Protein AF-0000000078337408 (afdb_homodimer)

Nearest PDB structures (foldseek):
  7tae-assembly1_A-2  TM=9.151E-01  e=2.107E-08  Arabidopsis thaliana
  7tad-assembly1_C  TM=9.056E-01  e=2.208E-08  Arabidopsis thaliana
  8gyz-assembly1_A  TM=8.883E-01  e=1.318E-08  Arabidopsis thaliana
  7tac-assembly1_D  TM=8.984E-01  e=6.191E-07  Arabidopsis thaliana
  8gyz-assembly1_A  TM=8.884E-01  e=6.475E-09  Arabidopsis thaliana

Radius of gyration: 25.81 Å; Cα contacts (8 Å, |Δi|>4): 494; chains: 2; bounding box: 46×83×64 Å

Secondary structure (DSSP, 8-state):
-------SSHHHHHHHHHHHHHHHHHHHHHHHHS-GGG--HHHHHHHHHHHHHHHHHHHHHHHHHHHH-HHHHHS-SSS-HHHHHT-BTTB--THHHHHHHHHHHHHHHHHTHHHHHTT---SSGGG--HHHHHHHHHHHHHHHHHHHHHHHHHHHHHHGGGSHHHHHHHH-SS--HHHHHHHHHHHHHHHHHHHHHHHHHHHHHHHHHHHHS-HHHHHHHHHHHHHHHHHHHHHHHHHHHHHHHHHH-/-------SSHHHHHHHHHHHHHHHHHHHHHHHHS-GGG--HHHHHHHHHHHHHHHHHHHHHHHHHHHH-HHHHHS-SSS-HHHHHT-BTTB--THHHHHHHHHHHHHHHHHTHHHHHTT---SSGGG--HHHHHHHHHHHHHHHHHHHHHHHHHHHHHHGGGSHHHHHHHH-SS--HHHHHHHHHHHHHHHHHHHHHHHHHHHHHHHHHHHHS-HHHHHHHHHHHHHHHHHHHHHHHHHHHHHHHHHH-

Structure (mmCIF, N/CA/C/O backbone):
data_AF-0000000078337408-model_v1
#
loop_
_entity.id
_entity.type
_entity.pdbx_description
1 polymer 'DOG1 domain-containing protein'
#
loop_
_atom_site.group_PDB
_atom_site.id
_atom_site.type_symbol
_atom_site.label_atom_id
_atom_site.label_alt_id
_atom_site.label_comp_id
_atom_site.label_asym_id
_atom_site.label_entity_id
_atom_site.label_seq_id
_atom_site.pdbx_PDB_ins_code
_atom_site.Cartn_x
_atom_site.Cartn_y
_atom_site.Cartn_z
_atom_site.occupancy
_atom_site.B_iso_or_equiv
_atom_site.auth_seq_id
_atom_site.auth_comp_id
_atom_site.auth_asym_id
_atom_site.auth_atom_id
_atom_site.pdbx_PDB_model_num
ATOM 1 N N . MET A 1 1 ? 27.906 -20.422 -19.781 1 24.78 1 MET A N 1
ATOM 2 C CA . MET A 1 1 ? 27.938 -19.672 -18.531 1 24.78 1 MET A CA 1
ATOM 3 C C . MET A 1 1 ? 27.078 -18.406 -18.641 1 24.78 1 MET A C 1
ATOM 5 O O . MET A 1 1 ? 27.328 -17.562 -19.5 1 24.78 1 MET A O 1
ATOM 9 N N . PRO A 1 2 ? 25.75 -18.359 -18.625 1 33.44 2 PRO A N 1
ATOM 10 C CA . PRO A 1 2 ? 24.969 -17.312 -19.281 1 33.44 2 PRO A CA 1
ATOM 11 C C . PRO A 1 2 ? 25.391 -15.906 -18.859 1 33.44 2 PRO A C 1
ATOM 13 O O . PRO A 1 2 ? 25.969 -15.727 -17.781 1 33.44 2 PRO A O 1
ATOM 16 N N . THR A 1 3 ? 25.828 -15.086 -19.75 1 35.03 3 THR A N 1
ATOM 17 C CA . THR A 1 3 ? 26.422 -13.758 -19.703 1 35.03 3 THR A CA 1
ATOM 18 C C . THR A 1 3 ? 25.734 -12.891 -18.656 1 35.03 3 THR A C 1
ATOM 20 O O . THR A 1 3 ? 24.516 -12.781 -18.625 1 35.03 3 THR A O 1
ATOM 23 N N . ASN A 1 4 ? 26.266 -12.789 -17.453 1 39.03 4 ASN A N 1
ATOM 24 C CA . ASN A 1 4 ? 26.062 -11.898 -16.312 1 39.03 4 ASN A CA 1
ATOM 25 C C . ASN A 1 4 ? 25.609 -10.508 -16.766 1 39.03 4 ASN A C 1
ATOM 27 O O . ASN A 1 4 ? 26.438 -9.641 -17.031 1 39.03 4 ASN A O 1
ATOM 31 N N . GLN A 1 5 ? 24.859 -10.336 -17.766 1 41.72 5 GLN A N 1
ATOM 32 C CA . GLN A 1 5 ? 24.516 -9.016 -18.281 1 41.72 5 GLN A CA 1
ATOM 33 C C . GLN A 1 5 ? 24.203 -8.055 -17.141 1 41.72 5 GLN A C 1
ATOM 35 O O . GLN A 1 5 ? 23.422 -8.375 -16.234 1 41.72 5 GLN A O 1
ATOM 40 N N . SER A 1 6 ? 25.109 -7.188 -16.703 1 51.41 6 SER A N 1
ATOM 41 C CA . SER A 1 6 ? 25.188 -6.098 -15.734 1 51.41 6 SER A CA 1
ATOM 42 C C . SER A 1 6 ? 23.859 -5.363 -15.617 1 51.41 6 SER A C 1
ATOM 44 O O . SER A 1 6 ? 23.406 -4.746 -16.578 1 51.41 6 SER A O 1
ATOM 46 N N . VAL A 1 7 ? 22.922 -5.973 -14.984 1 63.31 7 VAL A N 1
ATOM 47 C CA . VAL A 1 7 ? 21.672 -5.246 -14.781 1 63.31 7 VAL A CA 1
ATOM 48 C C . VAL A 1 7 ? 21.969 -3.883 -14.156 1 63.31 7 VAL A C 1
ATOM 50 O O . VAL A 1 7 ? 22.609 -3.797 -13.109 1 63.31 7 VAL A O 1
ATOM 53 N N . SER A 1 8 ? 21.859 -2.959 -14.984 1 70.06 8 SER A N 1
ATOM 54 C CA . SER A 1 8 ? 22.156 -1.575 -14.633 1 70.06 8 SER A CA 1
ATOM 55 C C . SER A 1 8 ? 21.219 -1.06 -13.555 1 70.06 8 SER A C 1
ATOM 57 O O . SER A 1 8 ? 21.594 -0.222 -12.734 1 70.06 8 SER A O 1
ATOM 59 N N . ASN A 1 9 ? 20.047 -1.648 -13.555 1 85.56 9 ASN A N 1
ATOM 60 C CA . ASN A 1 9 ? 19.062 -1.293 -12.539 1 85.56 9 ASN A CA 1
ATOM 61 C C . ASN A 1 9 ? 18.031 -2.395 -12.352 1 85.56 9 ASN A C 1
ATOM 63 O O . ASN A 1 9 ? 18.031 -3.385 -13.086 1 85.56 9 ASN A O 1
ATOM 67 N N . PHE A 1 10 ? 17.297 -2.416 -11.461 1 91.62 10 PHE A N 1
ATOM 68 C CA . PHE A 1 10 ? 16.359 -3.48 -11.102 1 91.62 10 PHE A CA 1
ATOM 69 C C . PHE A 1 10 ? 15.289 -3.641 -12.172 1 91.62 10 PHE A C 1
ATOM 71 O O . PHE A 1 10 ? 14.789 -4.746 -12.391 1 91.62 10 PHE A O 1
ATOM 78 N N . GLU A 1 11 ? 14.977 -2.574 -12.82 1 91.31 11 GLU A N 1
ATOM 79 C CA . GLU A 1 11 ? 13.984 -2.648 -13.883 1 91.31 11 GLU A CA 1
ATOM 80 C C . GLU A 1 11 ? 14.453 -3.566 -15.008 1 91.31 11 GLU A C 1
ATOM 82 O O . GLU A 1 11 ? 13.672 -4.367 -15.531 1 91.31 11 GLU A O 1
ATOM 87 N N . ASP A 1 12 ? 15.688 -3.479 -15.328 1 92.38 12 ASP A N 1
ATOM 88 C CA . ASP A 1 12 ? 16.266 -4.359 -16.344 1 92.38 12 ASP A CA 1
ATOM 89 C C . ASP A 1 12 ? 16.25 -5.812 -15.875 1 92.38 12 ASP A C 1
ATOM 91 O O . ASP A 1 12 ? 15.938 -6.715 -16.656 1 92.38 12 ASP A O 1
ATOM 95 N N . PHE A 1 13 ? 16.609 -5.945 -14.695 1 95.06 13 PHE A N 1
ATOM 96 C CA . PHE A 1 13 ? 16.562 -7.289 -14.133 1 95.06 13 PHE A CA 1
ATOM 97 C C . PHE A 1 13 ? 15.141 -7.852 -14.195 1 95.06 13 PHE A C 1
ATOM 99 O O . PHE A 1 13 ? 14.945 -9.008 -14.586 1 95.06 13 PHE A O 1
ATOM 106 N N . TYR A 1 14 ? 14.203 -7.047 -13.828 1 95.31 14 TYR A N 1
ATOM 107 C CA . TYR A 1 14 ? 12.812 -7.477 -13.789 1 95.31 14 TYR A CA 1
ATOM 108 C C . TYR A 1 14 ? 12.32 -7.891 -15.172 1 95.31 14 TYR A C 1
ATOM 110 O O . TYR A 1 14 ? 11.586 -8.875 -15.305 1 95.31 14 TYR A O 1
ATOM 118 N N . GLU A 1 15 ? 12.688 -7.195 -16.109 1 94.06 15 GLU A N 1
ATOM 119 C CA . GLU A 1 15 ? 12.297 -7.523 -17.484 1 94.06 15 GLU A CA 1
ATOM 120 C C . GLU A 1 15 ? 12.859 -8.875 -17.906 1 94.06 15 GLU A C 1
ATOM 122 O O . GLU A 1 15 ? 12.141 -9.688 -18.5 1 94.06 15 GLU A O 1
ATOM 127 N N . LYS A 1 16 ? 14.055 -9.062 -17.594 1 95.94 16 LYS A N 1
ATOM 128 C CA . LYS A 1 16 ? 14.68 -10.352 -17.906 1 95.94 16 LYS A CA 1
ATOM 129 C C . LYS A 1 16 ? 14.047 -11.477 -17.094 1 95.94 16 LYS A C 1
ATOM 131 O O . LYS A 1 16 ? 13.836 -12.578 -17.609 1 95.94 16 LYS A O 1
ATOM 136 N N . TRP A 1 17 ? 13.828 -11.156 -15.883 1 96.75 17 TRP A N 1
ATOM 137 C CA . TRP A 1 17 ? 13.203 -12.125 -14.984 1 96.75 17 TRP A CA 1
ATOM 138 C C . TRP A 1 17 ? 11.828 -12.531 -15.492 1 96.75 17 TRP A C 1
ATOM 140 O O . TRP A 1 17 ? 11.477 -13.711 -15.484 1 96.75 17 TRP A O 1
ATOM 150 N N . THR A 1 18 ? 11.078 -11.586 -15.961 1 96.5 18 THR A N 1
ATOM 151 C CA . THR A 1 18 ? 9.734 -11.844 -16.469 1 96.5 18 THR A CA 1
ATOM 152 C C . THR A 1 18 ? 9.789 -12.648 -17.766 1 96.5 18 THR A C 1
ATOM 154 O O . THR A 1 18 ? 8.938 -13.5 -18.016 1 96.5 18 THR A O 1
ATOM 157 N N . ALA A 1 19 ? 10.742 -12.352 -18.578 1 96.5 19 ALA A N 1
ATOM 158 C CA . ALA A 1 19 ? 10.922 -13.117 -19.797 1 96.5 19 ALA A CA 1
ATOM 159 C C . ALA A 1 19 ? 11.219 -14.578 -19.5 1 96.5 19 ALA A C 1
ATOM 161 O O . ALA A 1 19 ? 10.68 -15.477 -20.156 1 96.5 19 ALA A O 1
ATOM 162 N N . GLN A 1 20 ? 12.094 -14.766 -18.562 1 97.38 20 GLN A N 1
ATOM 163 C CA . GLN A 1 20 ? 12.406 -16.125 -18.156 1 97.38 20 GLN A CA 1
ATOM 164 C C . GLN A 1 20 ? 11.188 -16.812 -17.531 1 97.38 20 GLN A C 1
ATOM 166 O O . GLN A 1 20 ? 11 -18.016 -17.688 1 97.38 20 GLN A O 1
ATOM 171 N N . GLN A 1 21 ? 10.398 -16.094 -16.828 1 97.44 21 GLN A N 1
ATOM 172 C CA . GLN A 1 21 ? 9.172 -16.641 -16.25 1 97.44 21 GLN A CA 1
ATOM 173 C C . GLN A 1 21 ? 8.242 -17.156 -17.359 1 97.44 21 GLN A C 1
ATOM 175 O O . GLN A 1 21 ? 7.57 -18.172 -17.188 1 97.44 21 GLN A O 1
ATOM 180 N N . LYS A 1 22 ? 8.188 -16.438 -18.422 1 97.25 22 LYS A N 1
ATOM 181 C CA . LYS A 1 22 ? 7.355 -16.844 -19.547 1 97.25 22 LYS A CA 1
ATOM 182 C C . LYS A 1 22 ? 7.844 -18.172 -20.125 1 97.25 22 LYS A C 1
ATOM 184 O O . LYS A 1 22 ? 7.039 -19.047 -20.484 1 97.25 22 LYS A O 1
ATOM 189 N N . LEU A 1 23 ? 9.133 -18.312 -20.219 1 97.81 23 LEU A N 1
ATOM 190 C CA . LEU A 1 23 ? 9.703 -19.562 -20.703 1 97.81 23 LEU A CA 1
ATOM 191 C C . LEU A 1 23 ? 9.391 -20.703 -19.734 1 97.81 23 LEU A C 1
ATOM 193 O O . LEU A 1 23 ? 9.055 -21.812 -20.172 1 97.81 23 LEU A O 1
ATOM 197 N N . HIS A 1 24 ? 9.523 -20.453 -18.453 1 97.56 24 HIS A N 1
ATOM 198 C CA . HIS A 1 24 ? 9.164 -21.453 -17.453 1 97.56 24 HIS A CA 1
ATOM 199 C C . HIS A 1 24 ? 7.695 -21.844 -17.562 1 97.56 24 HIS A C 1
ATOM 201 O O . HIS A 1 24 ? 7.352 -23.016 -17.438 1 97.56 24 HIS A O 1
ATOM 207 N N . LEU A 1 25 ? 6.887 -20.844 -17.781 1 97.5 25 LEU A N 1
ATOM 208 C CA . LEU A 1 25 ? 5.461 -21.109 -17.906 1 97.5 25 LEU A CA 1
ATOM 209 C C . LEU A 1 25 ? 5.18 -22.047 -19.078 1 97.5 25 LEU A C 1
ATOM 211 O O . LEU A 1 25 ? 4.398 -22.984 -18.953 1 97.5 25 LEU A O 1
ATOM 215 N N . ASP A 1 26 ? 5.812 -21.781 -20.203 1 97 26 ASP A N 1
ATOM 216 C CA . ASP A 1 26 ? 5.637 -22.641 -21.375 1 97 26 ASP A CA 1
ATOM 217 C C . ASP A 1 26 ? 6.039 -24.078 -21.062 1 97 26 ASP A C 1
ATOM 219 O O . ASP A 1 26 ? 5.336 -25.016 -21.453 1 97 26 ASP A O 1
ATOM 223 N N . ALA A 1 27 ? 7.156 -24.219 -20.391 1 96.88 27 ALA A N 1
ATOM 224 C CA . ALA A 1 27 ? 7.633 -25.547 -20.016 1 96.88 27 ALA A CA 1
ATOM 225 C C . ALA A 1 27 ? 6.676 -26.219 -19.031 1 96.88 27 ALA A C 1
ATOM 227 O O . ALA A 1 27 ? 6.414 -27.422 -19.141 1 96.88 27 ALA A O 1
ATOM 228 N N . LEU A 1 28 ? 6.172 -25.453 -18.094 1 96.69 28 LEU A N 1
ATOM 229 C CA . LEU A 1 28 ? 5.227 -25.969 -17.109 1 96.69 28 LEU A CA 1
ATOM 230 C C . LEU A 1 28 ? 3.941 -26.438 -17.781 1 96.69 28 LEU A C 1
ATOM 232 O O . LEU A 1 28 ? 3.43 -27.516 -17.469 1 96.69 28 LEU A O 1
ATOM 236 N N . VAL A 1 29 ? 3.461 -25.641 -18.672 1 95.38 29 VAL A N 1
ATOM 237 C CA . VAL A 1 29 ? 2.225 -25.969 -19.375 1 95.38 29 VAL A CA 1
ATOM 238 C C . VAL A 1 29 ? 2.418 -27.234 -20.203 1 95.38 29 VAL A C 1
ATOM 240 O O . VAL A 1 29 ? 1.576 -28.125 -20.172 1 95.38 29 VAL A O 1
ATOM 243 N N . ALA A 1 30 ? 3.492 -27.312 -20.922 1 94.94 30 ALA A N 1
ATOM 244 C CA . ALA A 1 30 ? 3.787 -28.5 -21.719 1 94.94 30 ALA A CA 1
ATOM 245 C C . ALA A 1 30 ? 3.844 -29.75 -20.844 1 94.94 30 ALA A C 1
ATOM 247 O O . ALA A 1 30 ? 3.311 -30.797 -21.203 1 94.94 30 ALA A O 1
ATOM 248 N N . ALA A 1 31 ? 4.488 -29.625 -19.703 1 94.44 31 ALA A N 1
ATOM 249 C CA . ALA A 1 31 ? 4.602 -30.75 -18.781 1 94.44 31 ALA A CA 1
ATOM 250 C C . ALA A 1 31 ? 3.24 -31.125 -18.203 1 94.44 31 ALA A C 1
ATOM 252 O O . ALA A 1 31 ? 2.953 -32.312 -18 1 94.44 31 ALA A O 1
ATOM 253 N N . SER A 1 32 ? 2.416 -30.172 -17.891 1 91.19 32 SER A N 1
ATOM 254 C CA . SER A 1 32 ? 1.114 -30.406 -17.266 1 91.19 32 SER A CA 1
ATOM 255 C C . SER A 1 32 ? 0.157 -31.094 -18.25 1 91.19 32 SER A C 1
ATOM 257 O O . SER A 1 32 ? -0.788 -31.766 -17.828 1 91.19 32 SER A O 1
ATOM 259 N N . GLU A 1 33 ? 0.376 -30.875 -19.516 1 88.62 33 GLU A N 1
ATOM 260 C CA . GLU A 1 33 ? -0.486 -31.453 -20.547 1 88.62 33 GLU A CA 1
ATOM 261 C C . GLU A 1 33 ? -0.039 -32.844 -20.906 1 88.62 33 GLU A C 1
ATOM 263 O O . GLU A 1 33 ? -0.771 -33.594 -21.578 1 88.62 33 GLU A O 1
ATOM 268 N N . THR A 1 34 ? 1.105 -33.188 -20.453 1 87.56 34 THR A N 1
ATOM 269 C CA . THR A 1 34 ? 1.595 -34.562 -20.688 1 87.56 34 THR A CA 1
ATOM 270 C C . THR A 1 34 ? 0.893 -35.531 -19.766 1 87.56 34 THR A C 1
ATOM 272 O O . THR A 1 34 ? 0.818 -35.344 -18.562 1 87.56 34 THR A O 1
ATOM 275 N N . PRO A 1 35 ? 0.325 -36.594 -20.375 1 82.19 35 PRO A N 1
ATOM 276 C CA . PRO A 1 35 ? -0.331 -37.594 -19.531 1 82.19 35 PRO A CA 1
ATOM 277 C C . PRO A 1 35 ? 0.578 -38.125 -18.422 1 82.19 35 PRO A C 1
ATOM 279 O O . PRO A 1 35 ? 1.776 -38.312 -18.656 1 82.19 35 PRO A O 1
ATOM 282 N N . GLN A 1 36 ? 0.01 -38.25 -17.297 1 77.31 36 GLN A N 1
ATOM 283 C CA . GLN A 1 36 ? 0.749 -38.625 -16.094 1 77.31 36 GLN A CA 1
ATOM 284 C C . GLN A 1 36 ? 1.587 -39.875 -16.344 1 77.31 36 GLN A C 1
ATOM 286 O O . GLN A 1 36 ? 2.699 -40 -15.828 1 77.31 36 GLN A O 1
ATOM 291 N N . SER A 1 37 ? 1.014 -40.75 -17.031 1 78.19 37 SER A N 1
ATOM 292 C CA . SER A 1 37 ? 1.681 -42.031 -17.328 1 78.19 37 SER A CA 1
ATOM 293 C C . SER A 1 37 ? 2.949 -41.812 -18.141 1 78.19 37 SER A C 1
ATOM 295 O O . SER A 1 37 ? 3.869 -42.625 -18.094 1 78.19 37 SER A O 1
ATOM 297 N N . SER A 1 38 ? 2.98 -40.719 -18.781 1 82.19 38 SER A N 1
ATOM 298 C CA . SER A 1 38 ? 4.105 -40.438 -19.672 1 82.19 38 SER A CA 1
ATOM 299 C C . SER A 1 38 ? 5.039 -39.406 -19.062 1 82.19 38 SER A C 1
ATOM 301 O O . SER A 1 38 ? 6.082 -39.094 -19.625 1 82.19 38 SER A O 1
ATOM 303 N N . GLN A 1 39 ? 4.66 -39 -17.922 1 81.44 39 GLN A N 1
ATOM 304 C CA . GLN A 1 39 ? 5.457 -37.969 -17.297 1 81.44 39 GLN A CA 1
ATOM 305 C C . GLN A 1 39 ? 6.695 -38.531 -16.625 1 81.44 39 GLN A C 1
ATOM 307 O O . GLN A 1 39 ? 6.629 -39.594 -15.992 1 81.44 39 GLN A O 1
ATOM 312 N N . ASN A 1 40 ? 7.773 -37.969 -16.906 1 87.94 40 ASN A N 1
ATOM 313 C CA . ASN A 1 40 ? 9 -38.25 -16.172 1 87.94 40 ASN A CA 1
ATOM 314 C C . ASN A 1 40 ? 9.062 -37.5 -14.844 1 87.94 40 ASN A C 1
ATOM 316 O O . ASN A 1 40 ? 9.266 -36.312 -14.812 1 87.94 40 ASN A O 1
ATOM 320 N N . PRO A 1 41 ? 8.914 -38.219 -13.766 1 88.38 41 PRO A N 1
ATOM 321 C CA . PRO A 1 41 ? 8.875 -37.562 -12.453 1 88.38 41 PRO A CA 1
ATOM 322 C C . PRO A 1 41 ? 10.125 -36.719 -12.172 1 88.38 41 PRO A C 1
ATOM 324 O O . PRO A 1 41 ? 10.031 -35.688 -11.547 1 88.38 41 PRO A O 1
ATOM 327 N N . SER A 1 42 ? 11.211 -37.219 -12.633 1 93.06 42 SER A N 1
ATOM 328 C CA . SER A 1 42 ? 12.453 -36.5 -12.406 1 93.06 42 SER A CA 1
ATOM 329 C C . SER A 1 42 ? 12.469 -35.156 -13.148 1 93.06 42 SER A C 1
ATOM 331 O O . SER A 1 42 ? 12.992 -34.156 -12.641 1 93.06 42 SER A O 1
ATOM 333 N N . TYR A 1 43 ? 11.891 -35.219 -14.281 1 94.06 43 TYR A N 1
ATOM 334 C CA . TYR A 1 43 ? 11.82 -34 -15.07 1 94.06 43 TYR A CA 1
ATOM 335 C C . TYR A 1 43 ? 10.906 -32.969 -14.406 1 94.06 43 TYR A C 1
ATOM 337 O O . TYR A 1 43 ? 11.242 -31.781 -14.328 1 94.06 43 TYR A O 1
ATOM 345 N N . VAL A 1 44 ? 9.797 -33.438 -13.961 1 94.69 44 VAL A N 1
ATOM 346 C CA . VAL A 1 44 ? 8.828 -32.562 -13.32 1 94.69 44 VAL A CA 1
ATOM 347 C C . VAL A 1 44 ? 9.43 -31.953 -12.062 1 94.69 44 VAL A C 1
ATOM 349 O O . VAL A 1 44 ? 9.297 -30.75 -11.82 1 94.69 44 VAL A O 1
ATOM 352 N N . CYS A 1 45 ? 10.125 -32.75 -11.312 1 96.25 45 CYS A N 1
ATOM 353 C CA . CYS A 1 45 ? 10.773 -32.25 -10.102 1 96.25 45 CYS A CA 1
ATOM 354 C C . CYS A 1 45 ? 11.82 -31.203 -10.422 1 96.25 45 CYS A C 1
ATOM 356 O O . CYS A 1 45 ? 11.914 -30.188 -9.727 1 96.25 45 CYS A O 1
ATOM 358 N N . ALA A 1 46 ? 12.508 -31.422 -11.422 1 96.94 46 ALA A N 1
ATOM 359 C CA . ALA A 1 46 ? 13.555 -30.484 -11.828 1 96.94 46 ALA A CA 1
ATOM 360 C C . ALA A 1 46 ? 12.953 -29.172 -12.305 1 96.94 46 ALA A C 1
ATOM 362 O O . ALA A 1 46 ? 13.492 -28.094 -12.031 1 96.94 46 ALA A O 1
ATOM 363 N N . LEU A 1 47 ? 11.914 -29.297 -13.047 1 97.31 47 LEU A N 1
ATOM 364 C CA . LEU A 1 47 ? 11.234 -28.109 -13.555 1 97.31 47 LEU A CA 1
ATOM 365 C C . LEU A 1 47 ? 10.672 -27.266 -12.414 1 97.31 47 LEU A C 1
ATOM 367 O O . LEU A 1 47 ? 10.859 -26.047 -12.391 1 97.31 47 LEU A O 1
ATOM 371 N N . VAL A 1 48 ? 10.039 -27.922 -11.461 1 97.81 48 VAL A N 1
ATOM 372 C CA . VAL A 1 48 ? 9.484 -27.25 -10.297 1 97.81 48 VAL A CA 1
ATOM 373 C C . VAL A 1 48 ? 10.609 -26.562 -9.516 1 97.81 48 VAL A C 1
ATOM 375 O O . VAL A 1 48 ? 10.484 -25.391 -9.133 1 97.81 48 VAL A O 1
ATOM 378 N N . LYS A 1 49 ? 11.656 -27.281 -9.336 1 97.94 49 LYS A N 1
ATOM 379 C CA . LYS A 1 49 ? 12.805 -26.719 -8.617 1 97.94 49 LYS A CA 1
ATOM 380 C C . LYS A 1 49 ? 13.359 -25.5 -9.336 1 97.94 49 LYS A C 1
ATOM 382 O O . LYS A 1 49 ? 13.719 -24.5 -8.695 1 97.94 49 LYS A O 1
ATOM 387 N N . SER A 1 50 ? 13.438 -25.578 -10.602 1 98.19 50 SER A N 1
ATOM 388 C CA . SER A 1 50 ? 13.961 -24.453 -11.383 1 98.19 50 SER A CA 1
ATOM 389 C C . SER A 1 50 ? 13.102 -23.219 -11.219 1 98.19 50 SER A C 1
ATOM 391 O O . SER A 1 50 ? 13.625 -22.094 -11.117 1 98.19 50 SER A O 1
ATOM 393 N N . VAL A 1 51 ? 11.844 -23.391 -11.219 1 98.31 51 VAL A N 1
ATOM 394 C CA . VAL A 1 51 ? 10.922 -22.266 -11.078 1 98.31 51 VAL A CA 1
ATOM 395 C C . VAL A 1 51 ? 11.031 -21.672 -9.672 1 98.31 51 VAL A C 1
ATOM 397 O O . VAL A 1 51 ? 11.055 -20.453 -9.508 1 98.31 51 VAL A O 1
ATOM 400 N N . VAL A 1 52 ? 11.125 -22.531 -8.672 1 98.38 52 VAL A N 1
ATOM 401 C CA . VAL A 1 52 ? 11.258 -22.062 -7.297 1 98.38 52 VAL A CA 1
ATOM 402 C C . VAL A 1 52 ? 12.578 -21.312 -7.133 1 98.38 52 VAL A C 1
ATOM 404 O O . VAL A 1 52 ? 12.625 -20.25 -6.496 1 98.38 52 VAL A O 1
ATOM 407 N N . ASP A 1 53 ? 13.617 -21.828 -7.738 1 98.44 53 ASP A N 1
ATOM 408 C CA . ASP A 1 53 ? 14.914 -21.156 -7.719 1 98.44 53 ASP A CA 1
ATOM 409 C C . ASP A 1 53 ? 14.828 -19.781 -8.391 1 98.44 53 ASP A C 1
ATOM 411 O O . ASP A 1 53 ? 15.508 -18.844 -7.98 1 98.44 53 ASP A O 1
ATOM 415 N N . HIS A 1 54 ? 14.07 -19.719 -9.414 1 98.31 54 HIS A N 1
ATOM 416 C CA . HIS A 1 54 ? 13.875 -18.453 -10.125 1 98.31 54 HIS A CA 1
ATOM 417 C C . HIS A 1 54 ? 13.211 -17.406 -9.234 1 98.31 54 HIS A C 1
ATOM 419 O O . HIS A 1 54 ? 13.586 -16.234 -9.258 1 98.31 54 HIS A O 1
ATOM 425 N N . TYR A 1 55 ? 12.242 -17.828 -8.414 1 98.12 55 TYR A N 1
ATOM 426 C CA . TYR A 1 55 ? 11.625 -16.938 -7.449 1 98.12 55 TYR A CA 1
ATOM 427 C C . TYR A 1 55 ? 12.617 -16.531 -6.367 1 98.12 55 TYR A C 1
ATOM 429 O O . TYR A 1 55 ? 12.625 -15.375 -5.93 1 98.12 55 TYR A O 1
ATOM 437 N N . GLU A 1 56 ? 13.422 -17.469 -5.949 1 98.19 56 GLU A N 1
ATOM 438 C CA . GLU A 1 56 ? 14.445 -17.156 -4.957 1 98.19 56 GLU A CA 1
ATOM 439 C C . GLU A 1 56 ? 15.406 -16.078 -5.469 1 98.19 56 GLU A C 1
ATOM 441 O O . GLU A 1 56 ? 15.805 -15.188 -4.723 1 98.19 56 GLU A O 1
ATOM 446 N N . GLU A 1 57 ? 15.719 -16.25 -6.699 1 97.88 57 GLU A N 1
ATOM 447 C CA . GLU A 1 57 ? 16.609 -15.266 -7.309 1 97.88 57 GLU A CA 1
ATOM 448 C C . GLU A 1 57 ? 15.969 -13.883 -7.328 1 97.88 57 GLU A C 1
ATOM 450 O O . GLU A 1 57 ? 16.641 -12.875 -7.113 1 97.88 57 GLU A O 1
ATOM 455 N N . TYR A 1 58 ? 14.727 -13.797 -7.648 1 97.62 58 TYR A N 1
ATOM 456 C CA . TYR A 1 58 ? 14 -12.531 -7.672 1 97.62 58 TYR A CA 1
ATOM 457 C C . TYR A 1 58 ? 14.094 -11.828 -6.324 1 97.62 58 TYR A C 1
ATOM 459 O O . TYR A 1 58 ? 14.43 -10.641 -6.262 1 97.62 58 TYR A O 1
ATOM 467 N N . TYR A 1 59 ? 13.805 -12.562 -5.23 1 97.75 59 TYR A N 1
ATOM 468 C CA . TYR A 1 59 ? 13.758 -11.938 -3.914 1 97.75 59 TYR A CA 1
ATOM 469 C C . TYR A 1 59 ? 15.156 -11.617 -3.408 1 97.75 59 TYR A C 1
ATOM 471 O O . TYR A 1 59 ? 15.352 -10.641 -2.68 1 97.75 59 TYR A O 1
ATOM 479 N N . ARG A 1 60 ? 16.109 -12.422 -3.857 1 97.19 60 ARG A N 1
ATOM 480 C CA . ARG A 1 60 ? 17.5 -12.094 -3.541 1 97.19 60 ARG A CA 1
ATOM 481 C C . ARG A 1 60 ? 17.906 -10.781 -4.184 1 97.19 60 ARG A C 1
ATOM 483 O O . ARG A 1 60 ? 18.469 -9.906 -3.518 1 97.19 60 ARG A O 1
ATOM 490 N N . MET A 1 61 ? 17.594 -10.648 -5.434 1 96.44 61 MET A N 1
ATOM 491 C CA . MET A 1 61 ? 17.938 -9.43 -6.168 1 96.44 61 MET A CA 1
ATOM 492 C C . MET A 1 61 ? 17.156 -8.234 -5.641 1 96.44 61 MET A C 1
ATOM 494 O O . MET A 1 61 ? 17.703 -7.137 -5.516 1 96.44 61 MET A O 1
ATOM 498 N N . LYS A 1 62 ? 15.883 -8.445 -5.355 1 96.38 62 LYS A N 1
ATOM 499 C CA . LYS A 1 62 ? 15.055 -7.379 -4.797 1 96.38 62 LYS A CA 1
ATOM 500 C C . LYS A 1 62 ? 15.625 -6.879 -3.473 1 96.38 62 LYS A C 1
ATOM 502 O O . LYS A 1 62 ? 15.648 -5.672 -3.219 1 96.38 62 LYS A O 1
ATOM 507 N N . SER A 1 63 ? 16.062 -7.832 -2.627 1 96.38 63 SER A N 1
ATOM 508 C CA . SER A 1 63 ? 16.656 -7.477 -1.345 1 96.38 63 SER A CA 1
ATOM 509 C C . SER A 1 63 ? 17.922 -6.652 -1.539 1 96.38 63 SER A C 1
ATOM 511 O O . SER A 1 63 ? 18.141 -5.668 -0.831 1 96.38 63 SER A O 1
ATOM 513 N N . HIS A 1 64 ? 18.688 -7.062 -2.494 1 95.31 64 HIS A N 1
ATOM 514 C CA . HIS A 1 64 ? 19.922 -6.34 -2.807 1 95.31 64 HIS A CA 1
ATOM 515 C C . HIS A 1 64 ? 19.625 -4.91 -3.24 1 95.31 64 HIS A C 1
ATOM 517 O O . HIS A 1 64 ? 20.234 -3.965 -2.732 1 95.31 64 HIS A O 1
ATOM 523 N N . TRP A 1 65 ? 18.734 -4.727 -4.055 1 93.88 65 TRP A N 1
ATOM 524 C CA . TRP A 1 65 ? 18.422 -3.408 -4.602 1 93.88 65 TRP A CA 1
ATOM 525 C C . TRP A 1 65 ? 17.656 -2.568 -3.594 1 93.88 65 TRP A C 1
ATOM 527 O O . TRP A 1 65 ? 17.703 -1.336 -3.635 1 93.88 65 TRP A O 1
ATOM 537 N N . ALA A 1 66 ? 16.875 -3.227 -2.717 1 95 66 ALA A N 1
ATOM 538 C CA . ALA A 1 66 ? 16.125 -2.518 -1.681 1 95 66 ALA A CA 1
ATOM 539 C C . ALA A 1 66 ? 17.062 -1.757 -0.75 1 95 66 ALA A C 1
ATOM 541 O O . ALA A 1 66 ? 16.703 -0.706 -0.215 1 95 66 ALA A O 1
ATOM 542 N N . LYS A 1 67 ? 18.281 -2.246 -0.591 1 93.19 67 LYS A N 1
ATOM 543 C CA . LYS A 1 67 ? 19.266 -1.575 0.245 1 93.19 67 LYS A CA 1
ATOM 544 C C . LYS A 1 67 ? 19.719 -0.259 -0.383 1 93.19 67 LYS A C 1
ATOM 546 O O . LYS A 1 67 ? 20.094 0.674 0.325 1 93.19 67 LYS A O 1
ATOM 551 N N . GLN A 1 68 ? 19.594 -0.229 -1.693 1 90.12 68 GLN A N 1
ATOM 552 C CA . GLN A 1 68 ? 20 0.971 -2.416 1 90.12 68 GLN A CA 1
ATOM 553 C C . GLN A 1 68 ? 18.844 1.945 -2.568 1 90.12 68 GLN A C 1
ATOM 555 O O . GLN A 1 68 ? 19.016 3.158 -2.447 1 90.12 68 GLN A O 1
ATOM 560 N N . ASP A 1 69 ? 17.703 1.406 -2.797 1 91.75 69 ASP A N 1
ATOM 561 C CA . ASP A 1 69 ? 16.516 2.225 -3.037 1 91.75 69 ASP A CA 1
ATOM 562 C C . ASP A 1 69 ? 15.25 1.471 -2.656 1 91.75 69 ASP A C 1
ATOM 564 O O . ASP A 1 69 ? 14.586 0.888 -3.516 1 91.75 69 ASP A O 1
ATOM 568 N N . VAL A 1 70 ? 14.875 1.607 -1.456 1 95.44 70 VAL A N 1
ATOM 569 C CA . VAL A 1 70 ? 13.727 0.87 -0.952 1 95.44 70 VAL A CA 1
ATOM 570 C C . VAL A 1 70 ? 12.438 1.483 -1.501 1 95.44 70 VAL A C 1
ATOM 572 O O . VAL A 1 70 ? 11.445 0.78 -1.704 1 95.44 70 VAL A O 1
ATOM 575 N N . ILE A 1 71 ? 12.477 2.807 -1.801 1 93.69 71 ILE A N 1
ATOM 576 C CA . ILE A 1 71 ? 11.297 3.518 -2.287 1 93.69 71 ILE A CA 1
ATOM 577 C C . ILE A 1 71 ? 10.859 2.932 -3.627 1 93.69 71 ILE A C 1
ATOM 579 O O . ILE A 1 71 ? 9.68 2.668 -3.838 1 93.69 71 ILE A O 1
ATOM 583 N N . LEU A 1 72 ? 11.805 2.627 -4.426 1 90 72 LEU A N 1
ATOM 584 C CA . LEU A 1 72 ? 11.5 2.09 -5.75 1 90 72 LEU A CA 1
ATOM 585 C C . LEU A 1 72 ? 10.984 0.658 -5.652 1 90 72 LEU A C 1
ATOM 587 O O . LEU A 1 72 ? 10.195 0.219 -6.492 1 90 72 LEU A O 1
ATOM 591 N N . MET A 1 73 ? 11.406 -0.046 -4.621 1 94.25 73 MET A N 1
ATOM 592 C CA . MET A 1 73 ? 10.945 -1.421 -4.449 1 94.25 73 MET A CA 1
ATOM 593 C C . MET A 1 73 ? 9.516 -1.452 -3.914 1 94.25 73 MET A C 1
ATOM 595 O O . MET A 1 73 ? 8.766 -2.391 -4.188 1 94.25 73 MET A O 1
ATOM 599 N N . LEU A 1 74 ? 9.156 -0.394 -3.189 1 94.56 74 LEU A N 1
ATOM 600 C CA . LEU A 1 74 ? 7.82 -0.308 -2.609 1 94.56 74 LEU A CA 1
ATOM 601 C C . LEU A 1 74 ? 6.828 0.269 -3.613 1 94.56 74 LEU A C 1
ATOM 603 O O . LEU A 1 74 ? 5.645 -0.065 -3.582 1 94.56 74 LEU A O 1
ATOM 607 N N . SER A 1 75 ? 7.359 1.088 -4.418 1 88.88 75 SER A N 1
ATOM 608 C CA . SER A 1 75 ? 6.566 1.738 -5.457 1 88.88 75 SER A CA 1
ATOM 609 C C . SER A 1 75 ? 7.277 1.7 -6.805 1 88.88 75 SER A C 1
ATOM 611 O O . SER A 1 75 ? 7.691 2.738 -7.324 1 88.88 75 SER A O 1
ATOM 613 N N . PRO A 1 76 ? 7.238 0.531 -7.406 1 88.56 76 PRO A N 1
ATOM 614 C CA . PRO A 1 76 ? 8.031 0.342 -8.617 1 88.56 76 PRO A CA 1
ATOM 615 C C . PRO A 1 76 ? 7.43 1.047 -9.836 1 88.56 76 PRO A C 1
ATOM 617 O O . PRO A 1 76 ? 6.203 1.103 -9.977 1 88.56 76 PRO A O 1
ATOM 620 N N . THR A 1 77 ? 8.273 1.426 -10.727 1 83.62 77 THR A N 1
ATOM 621 C CA . THR A 1 77 ? 7.844 2.092 -11.945 1 83.62 77 THR A CA 1
ATOM 622 C C . THR A 1 77 ? 7.664 1.083 -13.078 1 83.62 77 THR A C 1
ATOM 624 O O . THR A 1 77 ? 7.098 1.408 -14.125 1 83.62 77 THR A O 1
ATOM 627 N N . TRP A 1 78 ? 8.117 -0.144 -12.906 1 88.5 78 TRP A N 1
ATOM 628 C CA . TRP A 1 78 ? 8.078 -1.146 -13.969 1 88.5 78 TRP A CA 1
ATOM 629 C C . TRP A 1 78 ? 6.82 -1.997 -13.867 1 88.5 78 TRP A C 1
ATOM 631 O O . TRP A 1 78 ? 6.602 -2.895 -14.688 1 88.5 78 TRP A O 1
ATOM 641 N N . THR A 1 79 ? 6.031 -1.814 -12.867 1 91.88 79 THR A N 1
ATOM 642 C CA . THR A 1 79 ? 4.719 -2.443 -12.766 1 91.88 79 THR A CA 1
ATOM 643 C C . THR A 1 79 ? 3.613 -1.437 -13.07 1 91.88 79 THR A C 1
ATOM 645 O O . THR A 1 79 ? 3.852 -0.227 -13.078 1 91.88 79 THR A O 1
ATOM 648 N N . THR A 1 80 ? 2.447 -1.903 -13.344 1 92.31 80 THR A N 1
ATOM 649 C CA . THR A 1 80 ? 1.338 -1.045 -13.742 1 92.31 80 THR A CA 1
ATOM 650 C C . THR A 1 80 ? 0.485 -0.667 -12.539 1 92.31 80 THR A C 1
ATOM 652 O O . THR A 1 80 ? 0.498 -1.362 -11.516 1 92.31 80 THR A O 1
ATOM 655 N N . PRO A 1 81 ? -0.243 0.422 -12.688 1 92.06 81 PRO A N 1
ATOM 656 C CA . PRO A 1 81 ? -1.159 0.782 -11.602 1 92.06 81 PRO A CA 1
ATOM 657 C C . PRO A 1 81 ? -2.137 -0.339 -11.258 1 92.06 81 PRO A C 1
ATOM 659 O O . PRO A 1 81 ? -2.477 -0.531 -10.086 1 92.06 81 PRO A O 1
ATOM 662 N N . LEU A 1 82 ? -2.535 -1.084 -12.258 1 93.31 82 LEU A N 1
ATOM 663 C CA . LEU A 1 82 ? -3.434 -2.209 -12.023 1 93.31 82 LEU A CA 1
ATOM 664 C C . LEU A 1 82 ? -2.785 -3.238 -11.102 1 93.31 82 LEU A C 1
ATOM 666 O O . LEU A 1 82 ? -3.408 -3.701 -10.148 1 93.31 82 LEU A O 1
ATOM 670 N N . GLU A 1 83 ? -1.585 -3.559 -11.352 1 94 83 GLU A N 1
ATOM 671 C CA . GLU A 1 83 ? -0.86 -4.508 -10.508 1 94 83 GLU A CA 1
ATOM 672 C C . GLU A 1 83 ? -0.68 -3.961 -9.094 1 94 83 GLU A C 1
ATOM 674 O O . GLU A 1 83 ? -0.881 -4.684 -8.117 1 94 83 GLU A O 1
ATOM 679 N N . GLN A 1 84 ? -0.347 -2.717 -9.031 1 93.44 84 GLN A N 1
ATOM 680 C CA . GLN A 1 84 ? -0.024 -2.08 -7.762 1 93.44 84 GLN A CA 1
ATOM 681 C C . GLN A 1 84 ? -1.253 -1.998 -6.859 1 93.44 84 GLN A C 1
ATOM 683 O O . GLN A 1 84 ? -1.135 -2.066 -5.637 1 93.44 84 GLN A O 1
ATOM 688 N N . ALA A 1 85 ? -2.371 -1.899 -7.465 1 92.62 85 ALA A N 1
ATOM 689 C CA . ALA A 1 85 ? -3.605 -1.763 -6.699 1 92.62 85 ALA A CA 1
ATOM 690 C C . ALA A 1 85 ? -3.867 -3.006 -5.852 1 92.62 85 ALA A C 1
ATOM 692 O O . ALA A 1 85 ? -4.547 -2.936 -4.828 1 92.62 85 ALA A O 1
ATOM 693 N N . PHE A 1 86 ? -3.254 -4.117 -6.223 1 94 86 PHE A N 1
ATOM 694 C CA . PHE A 1 86 ? -3.492 -5.363 -5.504 1 94 86 PHE A CA 1
ATOM 695 C C . PHE A 1 86 ? -2.277 -5.742 -4.664 1 94 86 PHE A C 1
ATOM 697 O O . PHE A 1 86 ? -2.24 -6.824 -4.074 1 94 86 PHE A O 1
ATOM 704 N N . CYS A 1 87 ? -1.326 -4.863 -4.629 1 94.5 87 CYS A N 1
ATOM 705 C CA . CYS A 1 87 ? -0.086 -5.176 -3.93 1 94.5 87 CYS A CA 1
ATOM 706 C C . CYS A 1 87 ? -0.213 -4.879 -2.439 1 94.5 87 CYS A C 1
ATOM 708 O O . CYS A 1 87 ? -1.046 -4.07 -2.031 1 94.5 87 CYS A O 1
ATOM 710 N N . TRP A 1 88 ? 0.455 -5.578 -1.683 1 96.56 88 TRP A N 1
ATOM 711 C CA . TRP A 1 88 ? 0.706 -5.43 -0.253 1 96.56 88 TRP A CA 1
ATOM 712 C C . TRP A 1 88 ? 2.201 -5.312 0.029 1 96.56 88 TRP A C 1
ATOM 714 O O . TRP A 1 88 ? 2.951 -6.273 -0.17 1 96.56 88 TRP A O 1
ATOM 724 N N . ILE A 1 89 ? 2.658 -4.172 0.443 1 97 89 ILE A N 1
ATOM 725 C CA . ILE A 1 89 ? 4.035 -3.867 0.824 1 97 89 ILE A CA 1
ATOM 726 C C . ILE A 1 89 ? 4.992 -4.367 -0.256 1 97 89 ILE A C 1
ATOM 728 O O . ILE A 1 89 ? 5.754 -5.309 -0.031 1 97 89 ILE A O 1
ATOM 732 N N . GLY A 1 90 ? 4.957 -3.801 -1.411 1 95.19 90 GLY A N 1
ATOM 733 C CA . GLY A 1 90 ? 5.945 -4.023 -2.455 1 95.19 90 GLY A CA 1
ATOM 734 C C . GLY A 1 90 ? 5.695 -5.285 -3.258 1 95.19 90 GLY A C 1
ATOM 735 O O . GLY A 1 90 ? 6.52 -5.676 -4.086 1 95.19 90 GLY A O 1
ATOM 736 N N . GLY A 1 91 ? 4.625 -6.004 -3.045 1 95.62 91 GLY A N 1
ATOM 737 C CA . GLY A 1 91 ? 4.289 -7.215 -3.777 1 95.62 91 GLY A CA 1
ATOM 738 C C . GLY A 1 91 ? 2.953 -7.805 -3.373 1 95.62 91 GLY A C 1
ATOM 739 O O . GLY A 1 91 ? 2.178 -7.168 -2.656 1 95.62 91 GLY A O 1
ATOM 740 N N . TRP A 1 92 ? 2.736 -9.031 -3.875 1 96.31 92 TRP A N 1
ATOM 741 C CA . TRP A 1 92 ? 1.49 -9.703 -3.529 1 96.31 92 TRP A CA 1
ATOM 742 C C . TRP A 1 92 ? 1.491 -10.133 -2.064 1 96.31 92 TRP A C 1
ATOM 744 O O . TRP A 1 92 ? 2.541 -10.461 -1.509 1 96.31 92 TRP A O 1
ATOM 754 N N . ARG A 1 93 ? 0.329 -10.062 -1.493 1 97 93 ARG A N 1
ATOM 755 C CA . ARG A 1 93 ? 0.198 -10.602 -0.144 1 97 93 ARG A CA 1
ATOM 756 C C . ARG A 1 93 ? 0.533 -12.094 -0.117 1 97 93 ARG A C 1
ATOM 758 O O . ARG A 1 93 ? 0.105 -12.844 -0.993 1 97 93 ARG A O 1
ATOM 765 N N . PRO A 1 94 ? 1.273 -12.531 0.867 1 97.75 94 PRO A N 1
ATOM 766 C CA . PRO A 1 94 ? 1.701 -13.93 0.923 1 97.75 94 PRO A CA 1
ATOM 767 C C . PRO A 1 94 ? 0.527 -14.906 0.905 1 97.75 94 PRO A C 1
ATOM 769 O O . PRO A 1 94 ? 0.59 -15.945 0.236 1 97.75 94 PRO A O 1
ATOM 772 N N . THR A 1 95 ? -0.538 -14.562 1.476 1 97.06 95 THR A N 1
ATOM 773 C CA . THR A 1 95 ? -1.687 -15.461 1.537 1 97.06 95 THR A CA 1
ATOM 774 C C . THR A 1 95 ? -2.322 -15.617 0.159 1 97.06 95 THR A C 1
ATOM 776 O O . THR A 1 95 ? -3.141 -16.516 -0.053 1 97.06 95 THR A O 1
ATOM 779 N N . MET A 1 96 ? -1.947 -14.758 -0.74 1 96.25 96 MET A N 1
ATOM 780 C CA . MET A 1 96 ? -2.451 -14.875 -2.105 1 96.25 96 MET A CA 1
ATOM 781 C C . MET A 1 96 ? -2.07 -16.219 -2.709 1 96.25 96 MET A C 1
ATOM 783 O O . MET A 1 96 ? -2.842 -16.812 -3.473 1 96.25 96 MET A O 1
ATOM 787 N N . ALA A 1 97 ? -0.917 -16.719 -2.377 1 97.12 97 ALA A N 1
ATOM 788 C CA . ALA A 1 97 ? -0.48 -18.016 -2.879 1 97.12 97 ALA A CA 1
ATOM 789 C C . ALA A 1 97 ? -1.425 -19.125 -2.424 1 97.12 97 ALA A C 1
ATOM 791 O O . ALA A 1 97 ? -1.737 -20.031 -3.193 1 97.12 97 ALA A O 1
ATOM 792 N N . ILE A 1 98 ? -1.89 -19.047 -1.247 1 97.5 98 ILE A N 1
ATOM 793 C CA . ILE A 1 98 ? -2.785 -20.047 -0.674 1 97.5 98 ILE A CA 1
ATOM 794 C C . ILE A 1 98 ? -4.172 -19.922 -1.3 1 97.5 98 ILE A C 1
ATOM 796 O O . ILE A 1 98 ? -4.812 -20.922 -1.621 1 97.5 98 ILE A O 1
ATOM 800 N N . HIS A 1 99 ? -4.562 -18.672 -1.513 1 96.31 99 HIS A N 1
ATOM 801 C CA . HIS A 1 99 ? -5.832 -18.422 -2.188 1 96.31 99 HIS A CA 1
ATOM 802 C C . HIS A 1 99 ? -5.82 -18.984 -3.605 1 96.31 99 HIS A C 1
ATOM 804 O O . HIS A 1 99 ? -6.809 -19.578 -4.055 1 96.31 99 HIS A O 1
ATOM 810 N N . LEU A 1 100 ? -4.797 -18.75 -4.223 1 97.44 100 LEU A N 1
ATOM 811 C CA . LEU A 1 100 ? -4.625 -19.25 -5.578 1 97.44 100 LEU A CA 1
ATOM 812 C C . LEU A 1 100 ? -4.727 -20.781 -5.602 1 97.44 100 LEU A C 1
ATOM 814 O O . LEU A 1 100 ? -5.363 -21.344 -6.488 1 97.44 100 LEU A O 1
ATOM 818 N N . LEU A 1 101 ? -4.082 -21.406 -4.621 1 97.69 101 LEU A N 1
ATOM 819 C CA . LEU A 1 101 ? -4.113 -22.859 -4.508 1 97.69 101 LEU A CA 1
ATOM 820 C C . LEU A 1 101 ? -5.547 -23.359 -4.379 1 97.69 101 LEU A C 1
ATOM 822 O O . LEU A 1 101 ? -5.961 -24.266 -5.105 1 97.69 101 LEU A O 1
ATOM 826 N N . TYR A 1 102 ? -6.281 -22.719 -3.57 1 95.25 102 TYR A N 1
ATOM 827 C CA . TYR A 1 102 ? -7.66 -23.125 -3.332 1 95.25 102 TYR A CA 1
ATOM 828 C C . TYR A 1 102 ? -8.523 -22.875 -4.562 1 95.25 102 TYR A C 1
ATOM 830 O O . TYR A 1 102 ? -9.359 -23.719 -4.918 1 95.25 102 TYR A O 1
ATOM 838 N N . SER A 1 103 ? -8.328 -21.75 -5.125 1 95.62 103 SER A N 1
ATOM 839 C CA . SER A 1 103 ? -9.109 -21.406 -6.309 1 95.62 103 SER A CA 1
ATOM 840 C C . SER A 1 103 ? -8.836 -22.375 -7.453 1 95.62 103 SER A C 1
ATOM 842 O O . SER A 1 103 ? -9.766 -22.875 -8.094 1 95.62 103 SER A O 1
ATOM 844 N N . LYS A 1 104 ? -7.609 -22.656 -7.648 1 95.94 104 LYS A N 1
ATOM 845 C CA . LYS A 1 104 ? -7.234 -23.578 -8.719 1 95.94 104 LYS A CA 1
ATOM 846 C C . LYS A 1 104 ? -7.707 -25 -8.414 1 95.94 104 LYS A C 1
ATOM 848 O O . LYS A 1 104 ? -8.164 -25.703 -9.312 1 95.94 104 LYS A O 1
ATOM 853 N N . SER A 1 105 ? -7.52 -25.422 -7.18 1 95.44 105 SER A N 1
ATOM 854 C CA . SER A 1 105 ? -8 -26.734 -6.75 1 95.44 105 SER A CA 1
ATOM 855 C C . SER A 1 105 ? -9.5 -26.859 -6.98 1 95.44 105 SER A C 1
ATOM 857 O O . SER A 1 105 ? -9.969 -27.891 -7.492 1 95.44 105 SER A O 1
ATOM 859 N N . GLY A 1 106 ? -10.219 -25.828 -6.59 1 92.88 106 GLY A N 1
ATOM 860 C CA . GLY A 1 106 ? -11.656 -25.844 -6.793 1 92.88 106 GLY A CA 1
ATOM 861 C C . GLY A 1 106 ? -12.055 -25.953 -8.25 1 92.88 106 GLY A C 1
ATOM 862 O O . GLY A 1 106 ? -12.977 -26.688 -8.602 1 92.88 106 GLY A O 1
ATOM 863 N N . LEU A 1 107 ? -11.406 -25.25 -9.094 1 92.81 107 LEU A N 1
ATOM 864 C CA . LEU A 1 107 ? -11.688 -25.266 -10.523 1 92.81 107 LEU A CA 1
ATOM 865 C C . LEU A 1 107 ? -11.406 -26.641 -11.117 1 92.81 107 LEU A C 1
ATOM 867 O O . LEU A 1 107 ? -12.211 -27.172 -11.898 1 92.81 107 LEU A O 1
ATOM 871 N N . GLN A 1 108 ? -10.297 -27.219 -10.711 1 92.25 108 GLN A N 1
ATOM 872 C CA . GLN A 1 108 ? -9.938 -28.531 -11.234 1 92.25 108 GLN A CA 1
ATOM 873 C C . GLN A 1 108 ? -10.867 -29.609 -10.68 1 92.25 108 GLN A C 1
ATOM 875 O O . GLN A 1 108 ? -11.18 -30.578 -11.375 1 92.25 108 GLN A O 1
ATOM 880 N N . LEU A 1 109 ? -11.297 -29.406 -9.453 1 89.88 109 LEU A N 1
ATOM 881 C CA . LEU A 1 109 ? -12.266 -30.328 -8.875 1 89.88 109 LEU A CA 1
ATOM 882 C C . LEU A 1 109 ? -13.578 -30.297 -9.641 1 89.88 109 LEU A C 1
ATOM 884 O O . LEU A 1 109 ? -14.164 -31.344 -9.938 1 89.88 109 LEU A O 1
ATOM 888 N N . GLN A 1 110 ? -14.031 -29.125 -9.953 1 88.38 110 GLN A N 1
ATOM 889 C CA . GLN A 1 110 ? -15.266 -28.969 -10.711 1 88.38 110 GLN A CA 1
ATOM 890 C C . GLN A 1 110 ? -15.156 -29.609 -12.094 1 88.38 110 GLN A C 1
ATOM 892 O O . GLN A 1 110 ? -16.109 -30.234 -12.57 1 88.38 110 GLN A O 1
ATOM 897 N N . GLU A 1 111 ? -14.055 -29.516 -12.727 1 87.06 111 GLU A N 1
ATOM 898 C CA . GLU A 1 111 ? -13.828 -30.062 -14.062 1 87.06 111 GLU A CA 1
ATOM 899 C C . GLU A 1 111 ? -13.742 -31.578 -14.031 1 87.06 111 GLU A C 1
ATOM 901 O O . GLU A 1 111 ? -14.055 -32.25 -15.023 1 87.06 111 GLU A O 1
ATOM 906 N N . ARG A 1 112 ? -13.375 -32.125 -12.852 1 87.38 112 ARG A N 1
ATOM 907 C CA . ARG A 1 112 ? -13.117 -33.562 -12.75 1 87.38 112 ARG A CA 1
ATOM 908 C C . ARG A 1 112 ? -14.008 -34.219 -11.695 1 87.38 112 ARG A C 1
ATOM 910 O O . ARG A 1 112 ? -13.602 -35.188 -11.047 1 87.38 112 ARG A O 1
ATOM 917 N N . ILE A 1 113 ? -15.109 -33.562 -11.469 1 86.5 113 ILE A N 1
ATOM 918 C CA . ILE A 1 113 ? -15.969 -33.938 -10.344 1 86.5 113 ILE A CA 1
ATOM 919 C C . ILE A 1 113 ? -16.359 -35.406 -10.461 1 86.5 113 ILE A C 1
ATOM 921 O O . ILE A 1 113 ? -16.438 -36.125 -9.453 1 86.5 113 ILE A O 1
ATOM 925 N N . VAL A 1 114 ? -16.562 -35.844 -11.641 1 85.5 114 VAL A N 1
ATOM 926 C CA . VAL A 1 114 ? -16.984 -37.219 -11.867 1 85.5 114 VAL A CA 1
ATOM 927 C C . VAL A 1 114 ? -15.828 -38.156 -11.531 1 85.5 114 VAL A C 1
ATOM 929 O O . VAL A 1 114 ? -16.016 -39.156 -10.828 1 85.5 114 VAL A O 1
ATOM 932 N N . ASP A 1 115 ? -14.664 -37.875 -12.016 1 84.81 115 ASP A N 1
ATOM 933 C CA . ASP A 1 115 ? -13.484 -38.688 -11.719 1 84.81 115 ASP A CA 1
ATOM 934 C C . ASP A 1 115 ? -13.242 -38.781 -10.219 1 84.81 115 ASP A C 1
ATOM 936 O O . ASP A 1 115 ? -12.984 -39.875 -9.688 1 84.81 115 ASP A O 1
ATOM 940 N N . VAL A 1 116 ? -13.375 -37.719 -9.547 1 83.06 116 VAL A N 1
ATOM 941 C CA . VAL A 1 116 ? -13.102 -37.625 -8.117 1 83.06 116 VAL A CA 1
ATOM 942 C C . VAL A 1 116 ? -14.164 -38.438 -7.355 1 83.06 116 VAL A C 1
ATOM 944 O O . VAL A 1 116 ? -13.852 -39.156 -6.402 1 83.06 116 VAL A O 1
ATOM 947 N N . ALA A 1 117 ? -15.32 -38.281 -7.828 1 85.19 117 ALA A N 1
ATOM 948 C CA . ALA A 1 117 ? -16.422 -39 -7.195 1 85.19 117 ALA A CA 1
ATOM 949 C C . ALA A 1 117 ? -16.234 -40.531 -7.328 1 85.19 117 ALA A C 1
ATOM 951 O O . ALA A 1 117 ? -16.656 -41.281 -6.453 1 85.19 117 ALA A O 1
ATOM 952 N N . LEU A 1 118 ? -15.617 -40.875 -8.391 1 87.81 118 LEU A N 1
ATOM 953 C CA . LEU A 1 118 ? -15.383 -42.312 -8.648 1 87.81 118 LEU A CA 1
ATOM 954 C C . LEU A 1 118 ? -14.109 -42.781 -7.949 1 87.81 118 LEU A C 1
ATOM 956 O O . LEU A 1 118 ? -13.742 -43.938 -8.047 1 87.81 118 LEU A O 1
ATOM 960 N N . GLY A 1 119 ? -13.438 -41.844 -7.309 1 81.19 119 GLY A N 1
ATOM 961 C CA . GLY A 1 119 ? -12.242 -42.188 -6.559 1 81.19 119 GLY A CA 1
ATOM 962 C C . GLY A 1 119 ? -11 -42.25 -7.422 1 81.19 119 GLY A C 1
ATOM 963 O O . GLY A 1 119 ? -10 -42.875 -7.031 1 81.19 119 GLY A O 1
ATOM 964 N N . LEU A 1 120 ? -11.125 -41.688 -8.625 1 82.62 120 LEU A N 1
ATOM 965 C CA . LEU A 1 120 ? -9.984 -41.719 -9.531 1 82.62 120 LEU A CA 1
ATOM 966 C C . LEU A 1 120 ? -9.016 -40.562 -9.203 1 82.62 120 LEU A C 1
ATOM 968 O O . LEU A 1 120 ? -9.438 -39.469 -8.875 1 82.62 120 LEU A O 1
ATOM 972 N N . ALA A 1 121 ? -7.703 -40.938 -9.203 1 80.12 121 ALA A N 1
ATOM 973 C CA . ALA A 1 121 ? -6.695 -39.906 -9 1 80.12 121 ALA A CA 1
ATOM 974 C C . ALA A 1 121 ? -6.559 -39.031 -10.242 1 80.12 121 ALA A C 1
ATOM 976 O O . ALA A 1 121 ? -6.449 -39.531 -11.359 1 80.12 121 ALA A O 1
ATOM 977 N N . THR A 1 122 ? -6.57 -37.781 -10.07 1 83.44 122 THR A N 1
ATOM 978 C CA . THR A 1 122 ? -6.461 -36.844 -11.195 1 83.44 122 THR A CA 1
ATOM 979 C C . THR A 1 122 ? -5.016 -36.406 -11.375 1 83.44 122 THR A C 1
ATOM 981 O O . THR A 1 122 ? -4.613 -36 -12.477 1 83.44 122 THR A O 1
ATOM 984 N N . GLY A 1 123 ? -4.289 -36.375 -10.242 1 80 123 GLY A N 1
ATOM 985 C CA . GLY A 1 123 ? -2.881 -36 -10.281 1 80 123 GLY A CA 1
ATOM 986 C C . GLY A 1 123 ? -2.654 -34.5 -10.273 1 80 123 GLY A C 1
ATOM 987 O O . GLY A 1 123 ? -1.514 -34.062 -10.359 1 80 123 GLY A O 1
ATOM 988 N N . ASP A 1 124 ? -3.682 -33.781 -10.266 1 90.88 124 ASP A N 1
ATOM 989 C CA . ASP A 1 124 ? -3.586 -32.312 -10.219 1 90.88 124 ASP A CA 1
ATOM 990 C C . ASP A 1 124 ? -4.102 -31.781 -8.891 1 90.88 124 ASP A C 1
ATOM 992 O O . ASP A 1 124 ? -3.998 -32.469 -7.859 1 90.88 124 ASP A O 1
ATOM 996 N N . LEU A 1 125 ? -4.543 -30.562 -8.812 1 92.25 125 LEU A N 1
ATOM 997 C CA . LEU A 1 125 ? -4.875 -29.938 -7.535 1 92.25 125 LEU A CA 1
ATOM 998 C C . LEU A 1 125 ? -6.266 -30.359 -7.07 1 92.25 125 LEU A C 1
ATOM 1000 O O . LEU A 1 125 ? -6.676 -30.031 -5.957 1 92.25 125 LEU A O 1
ATOM 1004 N N . ALA A 1 126 ? -6.957 -31.125 -7.832 1 90.62 126 ALA A N 1
ATOM 1005 C CA . ALA A 1 126 ? -8.266 -31.641 -7.449 1 90.62 126 ALA A CA 1
ATOM 1006 C C . ALA A 1 126 ? -8.125 -32.75 -6.41 1 90.62 126 ALA A C 1
ATOM 1008 O O . ALA A 1 126 ? -9.094 -33.062 -5.711 1 90.62 126 ALA A O 1
ATOM 1009 N N . ASP A 1 127 ? -7.004 -33.344 -6.355 1 88.25 127 ASP A N 1
ATOM 1010 C CA . ASP A 1 127 ? -6.84 -34.531 -5.527 1 88.25 127 ASP A CA 1
ATOM 1011 C C . ASP A 1 127 ? -6.004 -34.25 -4.285 1 88.25 127 ASP A C 1
ATOM 1013 O O . ASP A 1 127 ? -5.152 -35.031 -3.893 1 88.25 127 ASP A O 1
ATOM 1017 N N . LEU A 1 128 ? -6.172 -33.031 -3.736 1 92.38 128 LEU A N 1
ATOM 1018 C CA . LEU A 1 128 ? -5.547 -32.781 -2.443 1 92.38 128 LEU A CA 1
ATOM 1019 C C . LEU A 1 128 ? -6.102 -33.688 -1.374 1 92.38 128 LEU A C 1
ATOM 1021 O O . LEU A 1 128 ? -7.32 -33.781 -1.196 1 92.38 128 LEU A O 1
ATOM 1025 N N . ASN A 1 129 ? -5.246 -34.438 -0.705 1 92.62 129 ASN A N 1
ATOM 1026 C CA . ASN A 1 129 ? -5.734 -35.312 0.345 1 92.62 129 ASN A CA 1
ATOM 1027 C C . ASN A 1 129 ? -5.914 -34.562 1.667 1 92.62 129 ASN A C 1
ATOM 1029 O O . ASN A 1 129 ? -5.582 -33.406 1.772 1 92.62 129 ASN A O 1
ATOM 1033 N N . SER A 1 130 ? -6.457 -35.25 2.645 1 93.69 130 SER A N 1
ATOM 1034 C CA . SER A 1 130 ? -6.828 -34.625 3.91 1 93.69 130 SER A CA 1
ATOM 1035 C C . SER A 1 130 ? -5.605 -34.062 4.637 1 93.69 130 SER A C 1
ATOM 1037 O O . SER A 1 130 ? -5.672 -33 5.262 1 93.69 130 SER A O 1
ATOM 1039 N N . SER A 1 131 ? -4.52 -34.781 4.547 1 97 131 SER A N 1
ATOM 1040 C CA . SER A 1 131 ? -3.297 -34.344 5.199 1 97 131 SER A CA 1
ATOM 1041 C C . SER A 1 131 ? -2.775 -33.062 4.566 1 97 131 SER A C 1
ATOM 1043 O O . SER A 1 131 ? -2.338 -32.156 5.27 1 97 131 SER A O 1
ATOM 1045 N N . GLN A 1 132 ? -2.779 -33 3.236 1 97.5 132 GLN A N 1
ATOM 1046 C CA . GLN A 1 132 ? -2.365 -31.797 2.523 1 97.5 132 GLN A CA 1
ATOM 1047 C C . GLN A 1 132 ? -3.256 -30.609 2.883 1 97.5 132 GLN A C 1
ATOM 1049 O O . GLN A 1 132 ? -2.76 -29.516 3.135 1 97.5 132 GLN A O 1
ATOM 1054 N N . ILE A 1 133 ? -4.555 -30.812 2.973 1 96.75 133 ILE A N 1
ATOM 1055 C CA . ILE A 1 133 ? -5.508 -29.75 3.299 1 96.75 133 ILE A CA 1
ATOM 1056 C C . ILE A 1 133 ? -5.223 -29.219 4.699 1 96.75 133 ILE A C 1
ATOM 1058 O O . ILE A 1 133 ? -5.242 -28 4.922 1 96.75 133 ILE A O 1
ATOM 1062 N N . ASP A 1 134 ? -4.941 -30.078 5.609 1 97.69 134 ASP A N 1
ATOM 1063 C CA . ASP A 1 134 ? -4.613 -29.688 6.977 1 97.69 134 ASP A CA 1
ATOM 1064 C C . ASP A 1 134 ? -3.33 -28.859 7.016 1 97.69 134 ASP A C 1
ATOM 1066 O O . ASP A 1 134 ? -3.238 -27.891 7.758 1 97.69 134 ASP A O 1
ATOM 1070 N N . GLN A 1 135 ? -2.354 -29.312 6.273 1 98.5 135 GLN A N 1
ATOM 1071 C CA . GLN A 1 135 ? -1.076 -28.609 6.227 1 98.5 135 GLN A CA 1
ATOM 1072 C C . GLN A 1 135 ? -1.235 -27.219 5.609 1 98.5 135 GLN A C 1
ATOM 1074 O O . GLN A 1 135 ? -0.609 -26.266 6.059 1 98.5 135 GLN A O 1
ATOM 1079 N N . VAL A 1 136 ? -2.035 -27.125 4.578 1 98.12 136 VAL A N 1
ATOM 1080 C CA . VAL A 1 136 ? -2.283 -25.828 3.939 1 98.12 136 VAL A CA 1
ATOM 1081 C C . VAL A 1 136 ? -2.982 -24.891 4.922 1 98.12 136 VAL A C 1
ATOM 1083 O O . VAL A 1 136 ? -2.668 -23.703 4.984 1 98.12 136 VAL A O 1
ATOM 1086 N N . ASP A 1 137 ? -3.916 -25.453 5.715 1 97.38 137 ASP A N 1
ATOM 1087 C CA . ASP A 1 137 ? -4.633 -24.672 6.711 1 97.38 137 ASP A CA 1
ATOM 1088 C C . ASP A 1 137 ? -3.676 -24.125 7.77 1 97.38 137 ASP A C 1
ATOM 1090 O O . ASP A 1 137 ? -3.803 -22.969 8.203 1 97.38 137 ASP A O 1
ATOM 1094 N N . LYS A 1 138 ? -2.785 -24.984 8.211 1 98.25 138 LYS A N 1
ATOM 1095 C CA . LYS A 1 138 ? -1.781 -24.562 9.18 1 98.25 138 LYS A CA 1
ATOM 1096 C C . LYS A 1 138 ? -0.88 -23.469 8.602 1 98.25 138 LYS A C 1
ATOM 1098 O O . LYS A 1 138 ? -0.571 -22.484 9.273 1 98.25 138 LYS A O 1
ATOM 1103 N N . LEU A 1 139 ? -0.452 -23.672 7.355 1 98.5 139 LEU A N 1
ATOM 1104 C CA . LEU A 1 139 ? 0.367 -22.672 6.668 1 98.5 139 LEU A CA 1
ATOM 1105 C C . LEU A 1 139 ? -0.376 -21.344 6.547 1 98.5 139 LEU A C 1
ATOM 1107 O O . LEU A 1 139 ? 0.209 -20.281 6.75 1 98.5 139 LEU A O 1
ATOM 1111 N N . GLN A 1 140 ? -1.66 -21.391 6.246 1 97.88 140 GLN A N 1
ATOM 1112 C CA . GLN A 1 140 ? -2.496 -20.203 6.105 1 97.88 140 GLN A CA 1
ATOM 1113 C C . GLN A 1 140 ? -2.58 -19.438 7.418 1 97.88 140 GLN A C 1
ATOM 1115 O O . GLN A 1 140 ? -2.445 -18.219 7.438 1 97.88 140 GLN A O 1
ATOM 1120 N N . ARG A 1 141 ? -2.805 -20.125 8.5 1 97.88 141 ARG A N 1
ATOM 1121 C CA . ARG A 1 141 ? -2.92 -19.484 9.805 1 97.88 141 ARG A CA 1
ATOM 1122 C C . ARG A 1 141 ? -1.617 -18.797 10.203 1 97.88 141 ARG A C 1
ATOM 1124 O O . ARG A 1 141 ? -1.626 -17.656 10.648 1 97.88 141 ARG A O 1
ATOM 1131 N N . LYS A 1 142 ? -0.554 -19.5 9.977 1 98.38 142 LYS A N 1
ATOM 1132 C CA . LYS A 1 142 ? 0.76 -18.953 10.297 1 98.38 142 LYS A CA 1
ATOM 1133 C C . LYS A 1 142 ? 1.068 -17.734 9.438 1 98.38 142 LYS A C 1
ATOM 1135 O O . LYS A 1 142 ? 1.551 -16.719 9.945 1 98.38 142 LYS A O 1
ATOM 1140 N N . THR A 1 143 ? 0.807 -17.812 8.172 1 98.44 143 THR A N 1
ATOM 1141 C CA . THR A 1 143 ? 1.083 -16.734 7.227 1 98.44 143 THR A CA 1
ATOM 1142 C C . THR A 1 143 ? 0.231 -15.508 7.547 1 98.44 143 THR A C 1
ATOM 1144 O O . THR A 1 143 ? 0.727 -14.383 7.531 1 98.44 143 THR A O 1
ATOM 1147 N N . THR A 1 144 ? -1.032 -15.75 7.859 1 97.38 144 THR A N 1
ATOM 1148 C CA . THR A 1 144 ? -1.942 -14.664 8.188 1 97.38 144 THR A CA 1
ATOM 1149 C C . THR A 1 144 ? -1.466 -13.914 9.438 1 97.38 144 THR A C 1
ATOM 1151 O O . THR A 1 144 ? -1.5 -12.688 9.477 1 97.38 144 THR A O 1
ATOM 1154 N N . MET A 1 145 ? -1.021 -14.641 10.383 1 97.88 145 MET A N 1
ATOM 1155 C CA . MET A 1 145 ? -0.522 -14.047 11.617 1 97.88 145 MET A CA 1
ATOM 1156 C C . MET A 1 145 ? 0.711 -13.188 11.352 1 97.88 145 MET A C 1
ATOM 1158 O O . MET A 1 145 ? 0.811 -12.062 11.844 1 97.88 145 MET A O 1
ATOM 1162 N N . GLU A 1 146 ? 1.61 -13.695 10.594 1 98.38 146 GLU A N 1
ATOM 1163 C CA . GLU A 1 146 ? 2.83 -12.953 10.297 1 98.38 146 GLU A CA 1
ATOM 1164 C C . GLU A 1 146 ? 2.531 -11.734 9.414 1 98.38 146 GLU A C 1
ATOM 1166 O O . GLU A 1 146 ? 3.168 -10.688 9.555 1 98.38 146 GLU A O 1
ATOM 1171 N N . GLU A 1 147 ? 1.561 -11.875 8.477 1 98.19 147 GLU A N 1
ATOM 1172 C CA . GLU A 1 147 ? 1.121 -10.734 7.676 1 98.19 147 GLU A CA 1
ATOM 1173 C C . GLU A 1 147 ? 0.621 -9.602 8.562 1 98.19 147 GLU A C 1
ATOM 1175 O O . GLU A 1 147 ? 0.905 -8.43 8.297 1 98.19 147 GLU A O 1
ATOM 1180 N N . ARG A 1 148 ? -0.122 -10.016 9.555 1 96.25 148 ARG A N 1
ATOM 1181 C CA . ARG A 1 148 ? -0.654 -9.016 10.477 1 96.25 148 ARG A CA 1
ATOM 1182 C C . ARG A 1 148 ? 0.47 -8.305 11.219 1 96.25 148 ARG A C 1
ATOM 1184 O O . ARG A 1 148 ? 0.44 -7.078 11.375 1 96.25 148 ARG A O 1
ATOM 1191 N N . GLU A 1 149 ? 1.407 -9.031 11.641 1 97.5 149 GLU A N 1
ATOM 1192 C CA . GLU A 1 149 ? 2.549 -8.445 12.344 1 97.5 149 GLU A CA 1
ATOM 1193 C C . GLU A 1 149 ? 3.318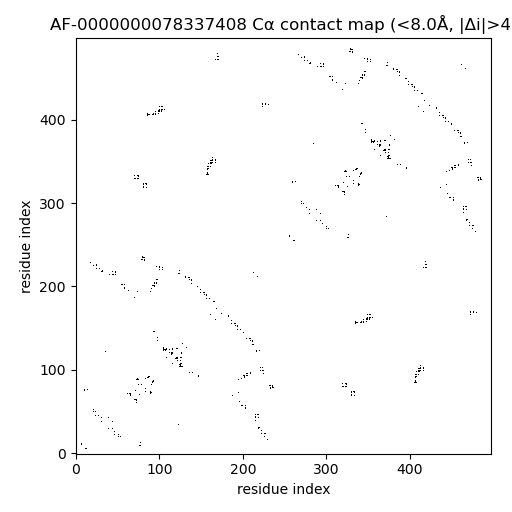 -7.488 11.445 1 97.5 149 GLU A C 1
ATOM 1195 O O . GLU A 1 149 ? 3.713 -6.402 11.875 1 97.5 149 GLU A O 1
ATOM 1200 N N . ILE A 1 150 ? 3.52 -7.871 10.273 1 98.44 150 ILE A N 1
ATOM 1201 C CA . ILE A 1 150 ? 4.262 -7.047 9.328 1 98.44 150 ILE A CA 1
ATOM 1202 C C . ILE A 1 150 ? 3.459 -5.793 8.992 1 98.44 150 ILE A C 1
ATOM 1204 O O . ILE A 1 150 ? 4.02 -4.699 8.891 1 98.44 150 ILE A O 1
ATOM 1208 N N . SER A 1 151 ? 2.123 -5.965 8.867 1 97 151 SER A N 1
ATOM 1209 C CA . SER A 1 151 ? 1.251 -4.824 8.602 1 97 151 SER A CA 1
ATOM 1210 C C . SER A 1 151 ? 1.31 -3.807 9.734 1 97 151 SER A C 1
ATOM 1212 O O . SER A 1 151 ? 1.258 -2.6 9.5 1 97 151 SER A O 1
ATOM 1214 N N . GLU A 1 152 ? 1.419 -4.285 10.914 1 95.12 152 GLU A N 1
ATOM 1215 C CA . GLU A 1 152 ? 1.536 -3.398 12.062 1 95.12 152 GLU A CA 1
ATOM 1216 C C . GLU A 1 152 ? 2.855 -2.635 12.039 1 95.12 152 GLU A C 1
ATOM 1218 O O . GLU A 1 152 ? 2.898 -1.448 12.375 1 95.12 152 GLU A O 1
ATOM 1223 N N . LYS A 1 153 ? 3.875 -3.307 11.695 1 96.75 153 LYS A N 1
ATOM 1224 C CA . LYS A 1 153 ? 5.172 -2.645 11.578 1 96.75 153 LYS A CA 1
ATOM 1225 C C . LYS A 1 153 ? 5.152 -1.595 10.469 1 96.75 153 LYS A C 1
ATOM 1227 O O . LYS A 1 153 ? 5.746 -0.525 10.609 1 96.75 153 LYS A O 1
ATOM 1232 N N . MET A 1 154 ? 4.48 -1.94 9.367 1 97.38 154 MET A N 1
ATOM 1233 C CA . MET A 1 154 ? 4.359 -0.974 8.281 1 97.38 154 MET A CA 1
ATOM 1234 C C . MET A 1 154 ? 3.578 0.256 8.727 1 97.38 154 MET A C 1
ATOM 1236 O O . MET A 1 154 ? 3.926 1.383 8.375 1 97.38 154 MET A O 1
ATOM 1240 N N . ALA A 1 155 ? 2.494 0.017 9.469 1 95.5 155 ALA A N 1
ATOM 1241 C CA . ALA A 1 155 ? 1.689 1.116 10 1 95.5 155 ALA A CA 1
ATOM 1242 C C . ALA A 1 155 ? 2.543 2.074 10.828 1 95.5 155 ALA A C 1
ATOM 1244 O O . ALA A 1 155 ? 2.381 3.293 10.734 1 95.5 155 ALA A O 1
ATOM 1245 N N . LYS A 1 156 ? 3.43 1.521 11.555 1 94.44 156 LYS A N 1
ATOM 1246 C CA . LYS A 1 156 ? 4.332 2.336 12.367 1 94.44 156 LYS A CA 1
ATOM 1247 C C . LYS A 1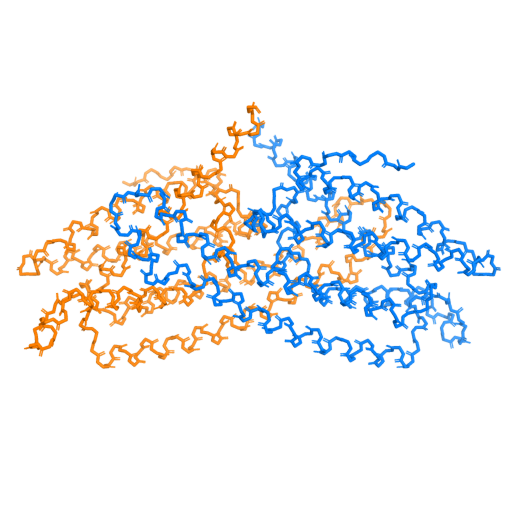 156 ? 5.246 3.184 11.484 1 94.44 156 LYS A C 1
ATOM 1249 O O . LYS A 1 156 ? 5.449 4.371 11.75 1 94.44 156 LYS A O 1
ATOM 1254 N N . GLN A 1 157 ? 5.793 2.566 10.445 1 95.06 157 GLN A N 1
ATOM 1255 C CA . GLN A 1 157 ? 6.664 3.303 9.531 1 95.06 157 GLN A CA 1
ATOM 1256 C C . GLN A 1 157 ? 5.902 4.422 8.828 1 95.06 157 GLN A C 1
ATOM 1258 O O . GLN A 1 157 ? 6.434 5.516 8.633 1 95.06 157 GLN A O 1
ATOM 1263 N N . GLN A 1 158 ? 4.691 4.102 8.445 1 94 158 GLN A N 1
ATOM 1264 C CA . GLN A 1 158 ? 3.834 5.09 7.801 1 94 158 GLN A CA 1
ATOM 1265 C C . GLN A 1 158 ? 3.551 6.27 8.727 1 94 158 GLN A C 1
ATOM 1267 O O . GLN A 1 158 ? 3.457 7.41 8.273 1 94 158 GLN A O 1
ATOM 1272 N N . GLY A 1 159 ? 3.453 6.031 9.969 1 89.88 159 GLY A N 1
ATOM 1273 C CA . GLY A 1 159 ? 3.25 7.086 10.945 1 89.88 159 GLY A CA 1
ATOM 1274 C C . GLY A 1 159 ? 4.5 7.906 11.211 1 89.88 159 GLY A C 1
ATOM 1275 O O . GLY A 1 159 ? 4.41 9.086 11.57 1 89.88 159 GLY A O 1
ATOM 1276 N N . ASN A 1 160 ? 5.629 7.316 10.984 1 89.38 160 ASN A N 1
ATOM 1277 C CA . ASN A 1 160 ? 6.906 7.957 11.273 1 89.38 160 ASN A CA 1
ATOM 1278 C C . ASN A 1 160 ? 7.18 9.117 10.32 1 89.38 160 ASN A C 1
ATOM 1280 O O . ASN A 1 160 ? 8.062 9.938 10.578 1 89.38 160 ASN A O 1
ATOM 1284 N N . VAL A 1 161 ? 6.402 9.188 9.328 1 90 161 VAL A N 1
ATOM 1285 C CA . VAL A 1 161 ? 6.547 10.312 8.414 1 90 161 VAL A CA 1
ATOM 1286 C C . VAL A 1 161 ? 6.137 11.602 9.117 1 90 161 VAL A C 1
ATOM 1288 O O . VAL A 1 161 ? 6.527 12.695 8.703 1 90 161 VAL A O 1
ATOM 1291 N N . ALA A 1 162 ? 5.461 11.492 10.227 1 92.56 162 ALA A N 1
ATOM 1292 C CA . ALA A 1 162 ? 5.012 12.664 10.977 1 92.56 162 ALA A CA 1
ATOM 1293 C C . ALA A 1 162 ? 5.688 12.734 12.344 1 92.56 162 ALA A C 1
ATOM 1295 O O . ALA A 1 162 ? 5.188 13.391 13.258 1 92.56 162 ALA A O 1
ATOM 1296 N N . ASP A 1 163 ? 6.77 12.062 12.469 1 92.56 163 ASP A N 1
ATOM 1297 C CA . ASP A 1 163 ? 7.438 12.133 13.766 1 92.56 163 ASP A CA 1
ATOM 1298 C C . ASP A 1 163 ? 8.141 13.477 13.945 1 92.56 163 ASP A C 1
ATOM 1300 O O . ASP A 1 163 ? 8.102 14.328 13.055 1 92.56 163 ASP A O 1
ATOM 1304 N N . SER A 1 164 ? 8.695 13.68 15.047 1 92.56 164 SER A N 1
ATOM 1305 C CA . SER A 1 164 ? 9.203 14.992 15.438 1 92.56 164 SER A CA 1
ATOM 1306 C C . SER A 1 164 ? 10.32 15.453 14.5 1 92.56 164 SER A C 1
ATOM 1308 O O . SER A 1 164 ? 10.398 16.625 14.148 1 92.56 164 SER A O 1
ATOM 1310 N N . ASP A 1 165 ? 11.188 14.547 14.117 1 91.44 165 ASP A N 1
ATOM 1311 C CA . ASP A 1 165 ? 12.289 14.906 13.227 1 91.44 165 ASP A CA 1
ATOM 1312 C C . ASP A 1 165 ? 11.766 15.43 11.883 1 91.44 165 ASP A C 1
ATOM 1314 O O . ASP A 1 165 ? 12.273 16.406 11.352 1 91.44 165 ASP A O 1
ATOM 1318 N N . MET A 1 166 ? 10.758 14.797 11.414 1 92.44 166 MET A N 1
ATOM 1319 C CA . MET A 1 166 ? 10.172 15.18 10.133 1 92.44 166 MET A CA 1
ATOM 1320 C C . MET A 1 166 ? 9.43 16.516 10.242 1 92.44 166 MET A C 1
ATOM 1322 O O . MET A 1 166 ? 9.539 17.359 9.359 1 92.44 166 MET A O 1
ATOM 1326 N N . VAL A 1 167 ? 8.672 16.641 11.273 1 93 167 VAL A N 1
ATOM 1327 C CA . VAL A 1 167 ? 7.906 17.859 11.484 1 93 167 VAL A CA 1
ATOM 1328 C C . VAL A 1 167 ? 8.852 19.047 11.641 1 93 167 VAL A C 1
ATOM 1330 O O . VAL A 1 167 ? 8.617 20.125 11.086 1 93 167 VAL A O 1
ATOM 1333 N N . GLU A 1 168 ? 9.93 18.828 12.375 1 91.25 168 GLU A N 1
ATOM 1334 C CA . GLU A 1 168 ? 10.945 19.875 12.531 1 91.25 168 GLU A CA 1
ATOM 1335 C C . GLU A 1 168 ? 11.586 20.219 11.195 1 91.25 168 GLU A C 1
ATOM 1337 O O . GLU A 1 168 ? 11.766 21.391 10.867 1 91.25 168 GLU A O 1
ATOM 1342 N N . LEU A 1 169 ? 11.891 19.234 10.461 1 90.5 169 LEU A N 1
ATOM 1343 C CA . LEU A 1 169 ? 12.539 19.391 9.164 1 90.5 169 LEU A CA 1
ATOM 1344 C C . LEU A 1 169 ? 11.648 20.188 8.211 1 90.5 169 LEU A C 1
ATOM 1346 O O . LEU A 1 169 ? 12.133 21.047 7.48 1 90.5 169 LEU A O 1
ATOM 1350 N N . THR A 1 170 ? 10.344 19.891 8.203 1 90.62 170 THR A N 1
ATOM 1351 C CA . THR A 1 170 ? 9.422 20.5 7.246 1 90.62 170 THR A CA 1
ATOM 1352 C C . THR A 1 170 ? 9.109 21.938 7.645 1 90.62 170 THR A C 1
ATOM 1354 O O . THR A 1 170 ? 8.711 22.75 6.805 1 90.62 170 THR A O 1
ATOM 1357 N N . HIS A 1 171 ? 9.336 22.188 8.883 1 86.75 171 HIS A N 1
ATOM 1358 C CA . HIS A 1 171 ? 9.102 23.547 9.367 1 86.75 171 HIS A CA 1
ATOM 1359 C C . HIS A 1 171 ? 10.266 24.469 9.031 1 86.75 171 HIS A C 1
ATOM 1361 O O . HIS A 1 171 ? 10.086 25.672 8.852 1 86.75 171 HIS A O 1
ATOM 1367 N N . GLU A 1 172 ? 11.375 23.828 8.977 1 81.12 172 GLU A N 1
ATOM 1368 C CA . GLU A 1 172 ? 12.586 24.625 8.734 1 81.12 172 GLU A CA 1
ATOM 1369 C C . GLU A 1 172 ? 12.633 25.125 7.297 1 81.12 172 GLU A C 1
ATOM 1371 O O . GLU A 1 172 ? 12.242 24.422 6.371 1 81.12 172 GLU A O 1
ATOM 1376 N N . LEU A 1 173 ? 12.805 26.344 7.133 1 66.5 173 LEU A N 1
ATOM 1377 C CA . LEU A 1 173 ? 12.805 27.016 5.836 1 66.5 173 LEU A CA 1
ATOM 1378 C C . LEU A 1 173 ? 14.062 26.672 5.047 1 66.5 173 LEU A C 1
ATOM 1380 O O . LEU A 1 173 ? 14.055 26.703 3.814 1 66.5 173 LEU A O 1
ATOM 1384 N N . ASP A 1 174 ? 15.125 26.453 5.699 1 65 174 ASP A N 1
ATOM 1385 C CA . ASP A 1 174 ? 16.391 26.219 5.027 1 65 174 ASP A CA 1
ATOM 1386 C C . ASP A 1 174 ? 16.641 24.719 4.828 1 65 174 ASP A C 1
ATOM 1388 O O . ASP A 1 174 ? 16.766 23.969 5.801 1 65 174 ASP A O 1
ATOM 1392 N N . ASP A 1 175 ? 16.406 24.406 3.604 1 67.5 175 ASP A N 1
ATOM 1393 C CA . ASP A 1 175 ? 16.484 22.969 3.312 1 67.5 175 ASP A CA 1
ATOM 1394 C C . ASP A 1 175 ? 17.938 22.531 3.1 1 67.5 175 ASP A C 1
ATOM 1396 O O . ASP A 1 175 ? 18.531 22.812 2.055 1 67.5 175 ASP A O 1
ATOM 1400 N N . ASP A 1 176 ? 18.547 22.312 4.195 1 83 176 ASP A N 1
ATOM 1401 C CA . ASP A 1 176 ? 19.812 21.578 4.094 1 83 176 ASP A CA 1
ATOM 1402 C C . ASP A 1 176 ? 19.578 20.188 3.504 1 83 176 ASP A C 1
ATOM 1404 O O . ASP A 1 176 ? 19.031 19.312 4.168 1 83 176 ASP A O 1
ATOM 1408 N N . GLU A 1 177 ? 20.031 20.125 2.291 1 85.19 177 GLU A N 1
ATOM 1409 C CA . GLU A 1 177 ? 19.797 18.891 1.547 1 85.19 177 GLU A CA 1
ATOM 1410 C C . GLU A 1 177 ? 20.359 17.688 2.297 1 85.19 177 GLU A C 1
ATOM 1412 O O . GLU A 1 177 ? 19.766 16.609 2.287 1 85.19 177 GLU A O 1
ATOM 1417 N N . GLU A 1 178 ? 21.516 17.906 2.883 1 88.38 178 GLU A N 1
ATOM 1418 C CA . GLU A 1 178 ? 22.156 16.812 3.598 1 88.38 178 GLU A CA 1
ATOM 1419 C C . GLU A 1 178 ? 21.328 16.375 4.797 1 88.38 178 GLU A C 1
ATOM 1421 O O . GLU A 1 178 ? 21.219 15.18 5.078 1 88.38 178 GLU A O 1
ATOM 1426 N N . LYS A 1 179 ? 20.781 17.328 5.473 1 90.62 179 LYS A N 1
ATOM 1427 C CA . LYS A 1 179 ? 19.938 17.031 6.621 1 90.62 179 LYS A CA 1
ATOM 1428 C C . LYS A 1 179 ? 18.656 16.312 6.191 1 90.62 179 LYS A C 1
ATOM 1430 O O . LYS A 1 179 ? 18.266 15.328 6.812 1 90.62 179 LYS A O 1
ATOM 1435 N N . VAL A 1 180 ? 18.078 16.812 5.148 1 91.25 180 VAL A N 1
ATOM 1436 C CA . VAL A 1 180 ? 16.875 16.203 4.605 1 91.25 180 VAL A CA 1
ATOM 1437 C C . VAL A 1 180 ? 17.141 14.758 4.23 1 91.25 180 VAL A C 1
ATOM 1439 O O . VAL A 1 180 ? 16.422 13.852 4.648 1 91.25 180 VAL A O 1
ATOM 1442 N N . GLU A 1 181 ? 18.234 14.539 3.557 1 90.44 181 GLU A N 1
ATOM 1443 C CA . GLU A 1 181 ? 18.578 13.203 3.086 1 90.44 181 GLU A CA 1
ATOM 1444 C C . GLU A 1 181 ? 18.859 12.266 4.254 1 90.44 181 GLU A C 1
ATOM 1446 O O . GLU A 1 181 ? 18.516 11.086 4.211 1 90.44 181 GLU A O 1
ATOM 1451 N N . SER A 1 182 ? 19.5 12.797 5.246 1 91.94 182 SER A N 1
ATOM 1452 C CA . SER A 1 182 ? 19.828 11.977 6.406 1 91.94 182 SER A CA 1
ATOM 1453 C C . SER A 1 182 ? 18.578 11.5 7.125 1 91.94 182 SER A C 1
ATOM 1455 O O . SER A 1 182 ? 18.469 10.328 7.504 1 91.94 182 SER A O 1
ATOM 1457 N N . ILE A 1 183 ? 17.594 12.359 7.285 1 92.5 183 ILE A N 1
ATOM 1458 C CA . ILE A 1 183 ? 16.359 12.016 7.977 1 92.5 183 ILE A CA 1
ATOM 1459 C C . ILE A 1 183 ? 15.539 11.062 7.121 1 92.5 183 ILE A C 1
ATOM 1461 O O . ILE A 1 183 ? 15.016 10.062 7.625 1 92.5 183 ILE A O 1
ATOM 1465 N N . LEU A 1 184 ? 15.461 11.367 5.859 1 92.19 184 LEU A N 1
ATOM 1466 C CA . LEU A 1 184 ? 14.703 10.492 4.965 1 92.19 184 LEU A CA 1
ATOM 1467 C C . LEU A 1 184 ? 15.336 9.109 4.895 1 92.19 184 LEU A C 1
ATOM 1469 O O . LEU A 1 184 ? 14.617 8.102 4.816 1 92.19 184 LEU A O 1
ATOM 1473 N N . ARG A 1 185 ? 16.641 9.055 4.941 1 92.75 185 ARG A N 1
ATOM 1474 C CA . ARG A 1 185 ? 17.344 7.773 4.91 1 92.75 185 ARG A CA 1
ATOM 1475 C C . ARG A 1 185 ? 16.984 6.918 6.121 1 92.75 185 ARG A C 1
ATOM 1477 O O . ARG A 1 185 ? 16.844 5.699 6.008 1 92.75 185 ARG A O 1
ATOM 1484 N N . ARG A 1 186 ? 16.828 7.523 7.227 1 93 186 ARG A N 1
ATOM 1485 C CA . ARG A 1 186 ? 16.422 6.797 8.43 1 93 186 ARG A CA 1
ATOM 1486 C C . ARG A 1 186 ? 15.031 6.215 8.281 1 93 186 ARG A C 1
ATOM 1488 O O . ARG A 1 186 ? 14.766 5.098 8.727 1 93 186 ARG A O 1
ATOM 1495 N N . LYS A 1 187 ? 14.148 7.023 7.715 1 94.44 187 LYS A N 1
ATOM 1496 C CA . LYS A 1 187 ? 12.805 6.52 7.445 1 94.44 187 LYS A CA 1
ATOM 1497 C C . LYS A 1 187 ? 12.844 5.348 6.469 1 94.44 187 LYS A C 1
ATOM 1499 O O . LYS A 1 187 ? 12.125 4.359 6.652 1 94.44 187 LYS A O 1
ATOM 1504 N N . GLU A 1 188 ? 13.688 5.453 5.504 1 95.06 188 GLU A N 1
ATOM 1505 C CA . GLU A 1 188 ? 13.82 4.418 4.48 1 95.06 188 GLU A CA 1
ATOM 1506 C C . GLU A 1 188 ? 14.367 3.123 5.07 1 95.06 188 GLU A C 1
ATOM 1508 O O . GLU A 1 188 ? 13.992 2.031 4.633 1 95.06 188 GLU A O 1
ATOM 1513 N N . GLU A 1 189 ? 15.242 3.25 6.016 1 95.5 189 GLU A N 1
ATOM 1514 C CA . GLU A 1 189 ? 15.789 2.068 6.676 1 95.5 189 GLU A CA 1
ATOM 1515 C C . GLU A 1 189 ? 14.688 1.258 7.355 1 95.5 189 GLU A C 1
ATOM 1517 O O . GLU A 1 189 ? 14.711 0.026 7.328 1 95.5 189 GLU A O 1
ATOM 1522 N N . GLY A 1 190 ? 13.781 1.964 7.988 1 95.69 190 GLY A N 1
ATOM 1523 C CA . GLY A 1 190 ? 12.641 1.285 8.578 1 95.69 190 GLY A CA 1
ATOM 1524 C C . GLY A 1 190 ? 11.773 0.572 7.559 1 95.69 190 GLY A C 1
ATOM 1525 O O . GLY A 1 190 ? 11.344 -0.562 7.781 1 95.69 190 GLY A O 1
ATOM 1526 N N . LEU A 1 191 ? 11.539 1.197 6.48 1 97.19 191 LEU A N 1
ATOM 1527 C CA . LEU A 1 191 ? 10.758 0.609 5.398 1 97.19 191 LEU A CA 1
ATOM 1528 C C . LEU A 1 191 ? 11.453 -0.618 4.824 1 97.19 191 LEU A C 1
ATOM 1530 O O . LEU A 1 191 ? 10.805 -1.605 4.48 1 97.19 191 LEU A O 1
ATOM 1534 N N . GLU A 1 192 ? 12.758 -0.525 4.719 1 97.81 192 GLU A N 1
ATOM 1535 C CA . GLU A 1 192 ? 13.555 -1.623 4.176 1 97.81 192 GLU A CA 1
ATOM 1536 C C . GLU A 1 192 ? 13.375 -2.895 5.004 1 97.81 192 GLU A C 1
ATOM 1538 O O . GLU A 1 192 ? 13.219 -3.984 4.449 1 97.81 192 GLU A O 1
ATOM 1543 N N . LYS A 1 193 ? 13.383 -2.732 6.273 1 97.56 193 LYS A N 1
ATOM 1544 C CA . LYS A 1 193 ? 13.234 -3.879 7.168 1 97.56 193 LYS A CA 1
ATOM 1545 C C . LYS A 1 193 ? 11.859 -4.527 7.008 1 97.56 193 LYS A C 1
ATOM 1547 O O . LYS A 1 193 ? 11.742 -5.754 7.012 1 97.56 193 LYS A O 1
ATOM 1552 N N . VAL A 1 194 ? 10.867 -3.713 6.891 1 98.25 194 VAL A N 1
ATOM 1553 C CA . VAL A 1 194 ? 9.508 -4.227 6.727 1 98.25 194 VAL A CA 1
ATOM 1554 C C . VAL A 1 194 ? 9.383 -4.945 5.387 1 98.25 194 VAL A C 1
ATOM 1556 O O . VAL A 1 194 ? 8.805 -6.035 5.305 1 98.25 194 VAL A O 1
ATOM 1559 N N . LEU A 1 195 ? 9.945 -4.324 4.344 1 98.38 195 LEU A N 1
ATOM 1560 C CA . LEU A 1 195 ? 9.914 -4.934 3.02 1 98.38 195 LEU A CA 1
ATOM 1561 C C . LEU A 1 195 ? 10.641 -6.273 3.02 1 98.38 195 LEU A C 1
ATOM 1563 O O . LEU A 1 195 ? 10.164 -7.242 2.424 1 98.38 195 LEU A O 1
ATOM 1567 N N . GLU A 1 196 ? 11.742 -6.332 3.67 1 98.25 196 GLU A N 1
ATOM 1568 C CA . GLU A 1 196 ? 12.523 -7.562 3.752 1 98.25 196 GLU A CA 1
ATOM 1569 C C . GLU A 1 196 ? 11.719 -8.68 4.406 1 98.25 196 GLU A C 1
ATOM 1571 O O . GLU A 1 196 ? 11.727 -9.82 3.93 1 98.25 196 GLU A O 1
ATOM 1576 N N . ARG A 1 197 ? 11.07 -8.344 5.438 1 98.5 197 ARG A N 1
ATOM 1577 C CA . ARG A 1 197 ? 10.242 -9.336 6.129 1 98.5 197 ARG A CA 1
ATOM 1578 C C . ARG A 1 197 ? 9.086 -9.789 5.25 1 98.5 197 ARG A C 1
ATOM 1580 O O . ARG A 1 197 ? 8.742 -10.977 5.23 1 98.5 197 ARG A O 1
ATOM 1587 N N . ALA A 1 198 ? 8.492 -8.844 4.602 1 98.69 198 ALA A N 1
ATOM 1588 C CA . ALA A 1 198 ? 7.379 -9.172 3.709 1 98.69 198 ALA A CA 1
ATOM 1589 C C . ALA A 1 198 ? 7.828 -10.102 2.592 1 98.69 198 ALA A C 1
ATOM 1591 O O . ALA A 1 198 ? 7.152 -11.094 2.287 1 98.69 198 ALA A O 1
ATOM 1592 N N . ASP A 1 199 ? 8.945 -9.805 1.992 1 98.56 199 ASP A N 1
ATOM 1593 C CA . ASP A 1 199 ? 9.469 -10.617 0.896 1 98.56 199 ASP A CA 1
ATOM 1594 C C . ASP A 1 199 ? 9.875 -12.008 1.387 1 98.56 199 ASP A C 1
ATOM 1596 O O . ASP A 1 199 ? 9.695 -13 0.68 1 98.56 199 ASP A O 1
ATOM 1600 N N . ASP A 1 200 ? 10.492 -12.031 2.543 1 98.69 200 ASP A N 1
ATOM 1601 C CA . ASP A 1 200 ? 10.836 -13.312 3.145 1 98.69 200 ASP A CA 1
ATOM 1602 C C . ASP A 1 200 ? 9.586 -14.172 3.344 1 98.69 200 ASP A C 1
ATOM 1604 O O . ASP A 1 200 ? 9.602 -15.375 3.047 1 98.69 200 ASP A O 1
ATOM 1608 N N . LEU A 1 201 ? 8.562 -13.586 3.871 1 98.81 201 LEU A N 1
ATOM 1609 C CA . LEU A 1 201 ? 7.316 -14.32 4.094 1 98.81 201 LEU A CA 1
ATOM 1610 C C . LEU A 1 201 ? 6.73 -14.805 2.775 1 98.81 201 LEU A C 1
ATOM 1612 O O . LEU A 1 201 ? 6.188 -15.914 2.705 1 98.81 201 LEU A O 1
ATOM 1616 N N . ARG A 1 202 ? 6.773 -13.984 1.717 1 98.62 202 ARG A N 1
ATOM 1617 C CA . ARG A 1 202 ? 6.293 -14.375 0.397 1 98.62 202 ARG A CA 1
ATOM 1618 C C . ARG A 1 202 ? 7 -15.633 -0.095 1 98.62 202 ARG A C 1
ATOM 1620 O O . ARG A 1 202 ? 6.352 -16.594 -0.519 1 98.62 202 ARG A O 1
ATOM 1627 N N . LEU A 1 203 ? 8.32 -15.578 0.027 1 98.69 203 LEU A N 1
ATOM 1628 C CA . LEU A 1 203 ? 9.117 -16.703 -0.458 1 98.69 203 LEU A CA 1
ATOM 1629 C C . LEU A 1 203 ? 8.867 -17.953 0.39 1 98.69 203 LEU A C 1
ATOM 1631 O O . LEU A 1 203 ? 8.703 -19.047 -0.145 1 98.69 203 LEU A O 1
ATOM 1635 N N . ARG A 1 204 ? 8.844 -17.797 1.703 1 98.62 204 ARG A N 1
ATOM 1636 C CA . ARG A 1 204 ? 8.609 -18.938 2.596 1 98.62 204 ARG A CA 1
ATOM 1637 C C . ARG A 1 204 ? 7.23 -19.531 2.369 1 98.62 204 ARG A C 1
ATOM 1639 O O . ARG A 1 204 ? 7.055 -20.75 2.441 1 98.62 204 ARG A O 1
ATOM 1646 N N . THR A 1 205 ? 6.258 -18.672 2.117 1 98.75 205 THR A N 1
ATOM 1647 C CA . THR A 1 205 ? 4.906 -19.156 1.873 1 98.75 205 THR A CA 1
ATOM 1648 C C . THR A 1 205 ? 4.84 -19.938 0.563 1 98.75 205 THR A C 1
ATOM 1650 O O . THR A 1 205 ? 4.23 -21 0.499 1 98.75 205 THR A O 1
ATOM 1653 N N . LEU A 1 206 ? 5.477 -19.391 -0.472 1 98.56 206 LEU A N 1
ATOM 1654 C CA . LEU A 1 206 ? 5.535 -20.094 -1.751 1 98.56 206 LEU A CA 1
ATOM 1655 C C . LEU A 1 206 ? 6.18 -21.469 -1.592 1 98.56 206 LEU A C 1
ATOM 1657 O O . LEU A 1 206 ? 5.629 -22.469 -2.045 1 98.56 206 LEU A O 1
ATOM 1661 N N . LYS A 1 207 ? 7.289 -21.5 -0.926 1 98.56 207 LYS A N 1
ATOM 1662 C CA . LYS A 1 207 ? 7.992 -22.75 -0.698 1 98.56 207 LYS A CA 1
ATOM 1663 C C . LYS A 1 207 ? 7.164 -23.688 0.173 1 98.56 207 LYS A C 1
ATOM 1665 O O . LYS A 1 207 ? 7.184 -24.906 -0.028 1 98.56 207 LYS A O 1
ATOM 1670 N N . GLY A 1 208 ? 6.504 -23.078 1.161 1 98.69 208 GLY A N 1
ATOM 1671 C CA . GLY A 1 208 ? 5.625 -23.875 2 1 98.69 208 GLY A CA 1
ATOM 1672 C C . GLY A 1 208 ? 4.539 -24.594 1.216 1 98.69 208 GLY A C 1
ATOM 1673 O O . GLY A 1 208 ? 4.27 -25.766 1.453 1 98.69 208 GLY A O 1
ATOM 1674 N N . VAL A 1 209 ? 3.92 -23.906 0.283 1 98.62 209 VAL A N 1
ATOM 1675 C CA . VAL A 1 209 ? 2.885 -24.484 -0.562 1 98.62 209 VAL A CA 1
ATOM 1676 C C . VAL A 1 209 ? 3.48 -25.625 -1.395 1 98.62 209 VAL A C 1
ATOM 1678 O O . VAL A 1 209 ? 2.918 -26.719 -1.458 1 98.62 209 VAL A O 1
ATOM 1681 N N . ILE A 1 210 ? 4.645 -25.375 -2 1 98.38 210 ILE A N 1
ATOM 1682 C CA . ILE A 1 210 ? 5.305 -26.328 -2.871 1 98.38 210 ILE A CA 1
ATOM 1683 C C . ILE A 1 210 ? 5.672 -27.578 -2.072 1 98.38 210 ILE A C 1
ATOM 1685 O O . ILE A 1 210 ? 5.551 -28.703 -2.57 1 98.38 210 ILE A O 1
ATOM 1689 N N . ASN A 1 211 ? 6.094 -27.406 -0.839 1 98 211 ASN A N 1
ATOM 1690 C CA . ASN A 1 211 ? 6.531 -28.516 -0.002 1 98 211 ASN A CA 1
ATOM 1691 C C . ASN A 1 211 ? 5.359 -29.422 0.387 1 98 211 ASN A C 1
ATOM 1693 O O . ASN A 1 211 ? 5.551 -30.609 0.66 1 98 211 ASN A O 1
ATOM 1697 N N . ILE A 1 212 ? 4.184 -28.891 0.414 1 98.44 212 ILE A N 1
ATOM 1698 C CA . ILE A 1 212 ? 2.99 -29.641 0.768 1 98.44 212 ILE A CA 1
ATOM 1699 C C . ILE A 1 212 ? 2.52 -30.453 -0.437 1 98.44 212 ILE A C 1
ATOM 1701 O O . ILE A 1 212 ? 1.995 -31.562 -0.281 1 98.44 212 ILE A O 1
ATOM 1705 N N . LEU A 1 213 ? 2.721 -29.969 -1.661 1 97.69 213 LEU A N 1
ATOM 1706 C CA . LEU A 1 213 ? 2.162 -30.516 -2.893 1 97.69 213 LEU A CA 1
ATOM 1707 C C . LEU A 1 213 ? 3.084 -31.578 -3.48 1 97.69 213 LEU A C 1
ATOM 1709 O O . LEU A 1 213 ? 4.297 -31.562 -3.25 1 97.69 213 LEU A O 1
ATOM 1713 N N . THR A 1 214 ? 2.5 -32.531 -4.164 1 94.81 214 THR A N 1
ATOM 1714 C CA . THR A 1 214 ? 3.305 -33.438 -4.996 1 94.81 214 THR A CA 1
ATOM 1715 C C . THR A 1 214 ? 3.904 -32.688 -6.176 1 94.81 214 THR A C 1
ATOM 1717 O O . THR A 1 214 ? 3.453 -31.578 -6.512 1 94.81 214 THR A O 1
ATOM 1720 N N . PRO A 1 215 ? 4.898 -33.219 -6.777 1 93.38 215 PRO A N 1
ATOM 1721 C CA . PRO A 1 215 ? 5.492 -32.531 -7.93 1 93.38 215 PRO A CA 1
ATOM 1722 C C . PRO A 1 215 ? 4.469 -32.219 -9.016 1 93.38 215 PRO A C 1
ATOM 1724 O O . PRO A 1 215 ? 4.488 -31.125 -9.578 1 93.38 215 PRO A O 1
ATOM 1727 N N . SER A 1 216 ? 3.586 -33.125 -9.297 1 92.94 216 SER A N 1
ATOM 1728 C CA . SER A 1 216 ? 2.566 -32.906 -10.312 1 92.94 216 SER A CA 1
ATOM 1729 C C . SER A 1 216 ? 1.609 -31.797 -9.898 1 92.94 216 SER A C 1
ATOM 1731 O O . SER A 1 216 ? 1.234 -30.953 -10.711 1 92.94 216 SER A O 1
ATOM 1733 N N . GLN A 1 217 ? 1.19 -31.828 -8.633 1 95 217 GLN A N 1
ATOM 1734 C CA . GLN A 1 217 ? 0.333 -30.766 -8.109 1 95 217 GLN A CA 1
ATOM 1735 C C . GLN A 1 217 ? 1.033 -29.406 -8.156 1 95 217 GLN A C 1
ATOM 1737 O O . GLN A 1 217 ? 0.416 -28.406 -8.5 1 95 217 GLN A O 1
ATOM 1742 N N . SER A 1 218 ? 2.309 -29.391 -7.805 1 97.06 218 SER A N 1
ATOM 1743 C CA . SER A 1 218 ? 3.104 -28.172 -7.832 1 97.06 218 SER A CA 1
ATOM 1744 C C . SER A 1 218 ? 3.152 -27.578 -9.234 1 97.06 218 SER A C 1
ATOM 1746 O O . SER A 1 218 ? 3.133 -26.359 -9.398 1 97.06 218 SER A O 1
ATOM 1748 N N . LEU A 1 219 ? 3.23 -28.453 -10.195 1 95.88 219 LEU A N 1
ATOM 1749 C CA . LEU A 1 219 ? 3.238 -28.016 -11.586 1 95.88 219 LEU A CA 1
ATOM 1750 C C . LEU A 1 219 ? 2.006 -27.172 -11.898 1 95.88 219 LEU A C 1
ATOM 1752 O O . LEU A 1 219 ? 2.123 -26.062 -12.43 1 95.88 219 LEU A O 1
ATOM 1756 N N . HIS A 1 220 ? 0.856 -27.672 -11.555 1 95.38 220 HIS A N 1
ATOM 1757 C CA . HIS A 1 220 ? -0.4 -26.984 -11.844 1 95.38 220 HIS A CA 1
ATOM 1758 C C . HIS A 1 220 ? -0.511 -25.688 -11.055 1 95.38 220 HIS A C 1
ATOM 1760 O O . HIS A 1 220 ? -1.018 -24.688 -11.578 1 95.38 220 HIS A O 1
ATOM 1766 N N . PHE A 1 221 ? -0.081 -25.688 -9.836 1 97.94 221 PHE A N 1
ATOM 1767 C CA . PHE A 1 221 ? -0.081 -24.484 -9.016 1 97.94 221 PHE A CA 1
ATOM 1768 C C . PHE A 1 221 ? 0.788 -23.406 -9.641 1 97.94 221 PHE A C 1
ATOM 1770 O O . PHE A 1 221 ? 0.375 -22.25 -9.734 1 97.94 221 PHE A O 1
ATOM 1777 N N . LEU A 1 222 ? 1.994 -23.781 -10.062 1 98.25 222 LEU A N 1
ATOM 1778 C CA . LEU A 1 222 ? 2.953 -22.828 -10.594 1 98.25 222 LEU A CA 1
ATOM 1779 C C . LEU A 1 222 ? 2.492 -22.297 -11.945 1 98.25 222 LEU A C 1
ATOM 1781 O O . LEU A 1 222 ? 2.754 -21.125 -12.273 1 98.25 222 LEU A O 1
ATOM 1785 N N . VAL A 1 223 ? 1.805 -23.141 -12.734 1 97.25 223 VAL A N 1
ATOM 1786 C CA . VAL A 1 223 ? 1.19 -22.641 -13.961 1 97.25 223 VAL A CA 1
ATOM 1787 C C . VAL A 1 223 ? 0.211 -21.516 -13.641 1 97.25 223 VAL A C 1
ATOM 1789 O O . VAL A 1 223 ? 0.274 -20.438 -14.242 1 97.25 223 VAL A O 1
ATOM 1792 N N . ALA A 1 224 ? -0.678 -21.797 -12.664 1 96.88 224 ALA A N 1
ATOM 1793 C CA . ALA A 1 224 ? -1.686 -20.797 -12.289 1 96.88 224 ALA A CA 1
ATOM 1794 C C . ALA A 1 224 ? -1.033 -19.516 -11.773 1 96.88 224 ALA A C 1
ATOM 1796 O O . ALA A 1 224 ? -1.479 -18.422 -12.094 1 96.88 224 ALA A O 1
ATOM 1797 N N . ALA A 1 225 ? -0.013 -19.656 -10.969 1 97.56 225 ALA A N 1
ATOM 1798 C CA . ALA A 1 225 ? 0.681 -18.516 -10.391 1 97.56 225 ALA A CA 1
ATOM 1799 C C . ALA A 1 225 ? 1.322 -17.656 -11.477 1 97.56 225 ALA A C 1
ATOM 1801 O O . ALA A 1 225 ? 1.186 -16.438 -11.469 1 97.56 225 ALA A O 1
ATOM 1802 N N . ALA A 1 226 ? 2.029 -18.297 -12.391 1 97.38 226 ALA A N 1
ATOM 1803 C CA . ALA A 1 226 ? 2.715 -17.578 -13.461 1 97.38 226 ALA A CA 1
ATOM 1804 C C . ALA A 1 226 ? 1.716 -16.922 -14.406 1 97.38 226 ALA A C 1
ATOM 1806 O O . ALA A 1 226 ? 1.914 -15.773 -14.828 1 97.38 226 ALA A O 1
ATOM 1807 N N . GLU A 1 227 ? 0.667 -17.656 -14.742 1 96.44 227 GLU A N 1
ATOM 1808 C CA . GLU A 1 227 ? -0.362 -17.094 -15.617 1 96.44 227 GLU A CA 1
ATOM 1809 C C . GLU A 1 227 ? -1.001 -15.852 -15 1 96.44 227 GLU A C 1
ATOM 1811 O O . GLU A 1 227 ? -1.181 -14.836 -15.672 1 96.44 227 GLU A O 1
ATOM 1816 N N . LEU A 1 228 ? -1.354 -16 -13.766 1 96.06 228 LEU A N 1
ATOM 1817 C CA . LEU A 1 228 ? -1.981 -14.883 -13.078 1 96.06 228 LEU A CA 1
ATOM 1818 C C . LEU A 1 228 ? -1.084 -13.656 -13.109 1 96.06 228 LEU A C 1
ATOM 1820 O O . LEU A 1 228 ? -1.542 -12.555 -13.438 1 96.06 228 LEU A O 1
ATOM 1824 N N . HIS A 1 229 ? 0.167 -13.812 -12.758 1 96.25 229 HIS A N 1
ATOM 1825 C CA . HIS A 1 229 ? 1.12 -12.711 -12.742 1 96.25 229 HIS A CA 1
ATOM 1826 C C . HIS A 1 229 ? 1.268 -12.086 -14.125 1 96.25 229 HIS A C 1
ATOM 1828 O O . HIS A 1 229 ? 1.134 -10.867 -14.281 1 96.25 229 HIS A O 1
ATOM 1834 N N . LEU A 1 230 ? 1.515 -12.859 -15.133 1 95.69 230 LEU A N 1
ATOM 1835 C CA . LEU A 1 230 ? 1.822 -12.383 -16.469 1 95.69 230 LEU A CA 1
ATOM 1836 C C . LEU A 1 230 ? 0.591 -11.758 -17.125 1 95.69 230 LEU A C 1
ATOM 1838 O O . LEU A 1 230 ? 0.694 -10.742 -17.812 1 95.69 230 LEU A O 1
ATOM 1842 N N . ARG A 1 231 ? -0.552 -12.359 -16.906 1 94.75 231 ARG A N 1
ATOM 1843 C CA . ARG A 1 231 ? -1.774 -11.828 -17.5 1 94.75 231 ARG A CA 1
ATOM 1844 C C . ARG A 1 231 ? -2.158 -10.492 -16.875 1 94.75 231 ARG A C 1
ATOM 1846 O O . ARG A 1 231 ? -2.543 -9.562 -17.578 1 94.75 231 ARG A O 1
ATOM 1853 N N . LEU A 1 232 ? -2.061 -10.445 -15.617 1 94.25 232 LEU A N 1
ATOM 1854 C CA . LEU A 1 232 ? -2.357 -9.188 -14.945 1 94.25 232 LEU A CA 1
ATOM 1855 C C . LEU A 1 232 ? -1.422 -8.078 -15.422 1 94.25 232 LEU A C 1
ATOM 1857 O O . LEU A 1 232 ? -1.852 -6.941 -15.625 1 94.25 232 LEU A O 1
ATOM 1861 N N . HIS A 1 233 ? -0.188 -8.398 -15.547 1 94.69 233 HIS A N 1
ATOM 1862 C CA . HIS A 1 233 ? 0.797 -7.453 -16.062 1 94.69 233 HIS A CA 1
ATOM 1863 C C . HIS A 1 233 ? 0.418 -6.973 -17.453 1 94.69 233 HIS A C 1
ATOM 1865 O O . HIS A 1 233 ? 0.44 -5.773 -17.734 1 94.69 233 HIS A O 1
ATOM 1871 N N . ASN A 1 234 ? 0.063 -7.859 -18.281 1 93.44 234 ASN A N 1
ATOM 1872 C CA . ASN A 1 234 ? -0.291 -7.523 -19.656 1 93.44 234 ASN A CA 1
ATOM 1873 C C . ASN A 1 234 ? -1.563 -6.688 -19.719 1 93.44 234 ASN A C 1
ATOM 1875 O O . ASN A 1 234 ? -1.653 -5.746 -20.5 1 93.44 234 ASN A O 1
ATOM 1879 N N . TRP A 1 235 ? -2.518 -7.109 -18.953 1 93.19 235 TRP A N 1
ATOM 1880 C CA . TRP A 1 235 ? -3.75 -6.332 -18.906 1 93.19 235 TRP A CA 1
ATOM 1881 C C . TRP A 1 235 ? -3.479 -4.906 -18.438 1 93.19 235 TRP A C 1
ATOM 1883 O O . TRP A 1 235 ? -4.074 -3.953 -18.938 1 93.19 235 TRP A O 1
ATOM 1893 N N . GLY A 1 236 ? -2.609 -4.777 -17.406 1 93 236 GLY A N 1
ATOM 1894 C CA . GLY A 1 236 ? -2.219 -3.457 -16.938 1 93 236 GLY A CA 1
ATOM 1895 C C . GLY A 1 236 ? -1.549 -2.619 -18.016 1 93 236 GLY A C 1
ATOM 1896 O O . GLY A 1 236 ? -1.867 -1.44 -18.172 1 93 236 GLY A O 1
ATOM 1897 N N . LYS A 1 237 ? -0.704 -3.182 -18.688 1 93.19 237 LYS A N 1
ATOM 1898 C CA . LYS A 1 237 ? -0.005 -2.488 -19.766 1 93.19 237 LYS A CA 1
ATOM 1899 C C . LYS A 1 237 ? -0.979 -2.041 -20.859 1 93.19 237 LYS A C 1
ATOM 1901 O O . LYS A 1 237 ? -0.843 -0.946 -21.406 1 93.19 237 LYS A O 1
ATOM 1906 N N . GLU A 1 238 ? -1.844 -2.916 -21.172 1 92.25 238 GLU A N 1
ATOM 1907 C CA . GLU A 1 238 ? -2.848 -2.596 -22.188 1 92.25 238 GLU A CA 1
ATOM 1908 C C . GLU A 1 238 ? -3.705 -1.409 -21.75 1 92.25 238 GLU A C 1
ATOM 1910 O O . GLU A 1 238 ? -4.02 -0.536 -22.562 1 92.25 238 GLU A O 1
ATOM 1915 N N . ARG A 1 239 ? -4.035 -1.408 -20.594 1 89.12 239 ARG A N 1
ATOM 1916 C CA . ARG A 1 239 ? -4.828 -0.301 -20.078 1 89.12 239 ARG A CA 1
ATOM 1917 C C . ARG A 1 239 ? -4.051 1.009 -20.141 1 89.12 239 ARG A C 1
ATOM 1919 O O . ARG A 1 239 ? -4.613 2.055 -20.469 1 89.12 239 ARG A O 1
ATOM 1926 N N . GLU A 1 240 ? -2.871 0.954 -19.75 1 88 240 GLU A N 1
ATOM 1927 C CA . GLU A 1 240 ? -2.037 2.152 -19.797 1 88 240 GLU A CA 1
ATOM 1928 C C . GLU A 1 240 ? -1.92 2.68 -21.234 1 88 240 GLU A C 1
ATOM 1930 O O . GLU A 1 240 ? -1.94 3.893 -21.453 1 88 240 GLU A O 1
ATOM 1935 N N . THR A 1 241 ? -1.741 1.801 -22.109 1 89.88 241 THR A N 1
ATOM 1936 C CA . THR A 1 241 ? -1.623 2.18 -23.516 1 89.88 241 THR A CA 1
ATOM 1937 C C . THR A 1 241 ? -2.914 2.824 -24.016 1 89.88 241 THR A C 1
ATOM 1939 O O . THR A 1 241 ? -2.879 3.838 -24.703 1 89.88 241 THR A O 1
ATOM 1942 N N . LYS A 1 242 ? -4.004 2.262 -23.641 1 86.19 242 LYS A N 1
ATOM 1943 C CA . LYS A 1 242 ? -5.301 2.805 -24.047 1 86.19 242 LYS A CA 1
ATOM 1944 C C . LYS A 1 242 ? -5.508 4.203 -23.469 1 86.19 242 LYS A C 1
ATOM 1946 O O . LYS A 1 242 ? -6.031 5.086 -24.156 1 86.19 242 LYS A O 1
ATOM 1951 N N . GLU A 1 243 ? -5.125 4.375 -22.312 1 81.56 243 GLU A N 1
ATOM 1952 C CA . GLU A 1 243 ? -5.258 5.676 -21.656 1 81.56 243 GLU A CA 1
ATOM 1953 C C . GLU A 1 243 ? -4.352 6.715 -22.297 1 81.56 243 GLU A C 1
ATOM 1955 O O . GLU A 1 243 ? -4.734 7.879 -22.438 1 81.56 243 GLU A O 1
ATOM 1960 N N . ARG A 1 244 ? -3.203 6.316 -22.641 1 80.5 244 ARG A N 1
ATOM 1961 C CA . ARG A 1 244 ? -2.275 7.219 -23.312 1 80.5 244 ARG A CA 1
ATOM 1962 C C . ARG A 1 244 ? -2.809 7.637 -24.688 1 80.5 244 ARG A C 1
ATOM 1964 O O . ARG A 1 244 ? -2.672 8.797 -25.078 1 80.5 244 ARG A O 1
ATOM 1971 N N . ASP A 1 245 ? -3.393 6.715 -25.281 1 82.06 245 ASP A N 1
ATOM 1972 C CA . ASP A 1 245 ? -3.945 6.984 -26.609 1 82.06 245 ASP A CA 1
ATOM 1973 C C . ASP A 1 245 ? -5.145 7.926 -26.516 1 82.06 245 ASP A C 1
ATOM 1975 O O . ASP A 1 245 ? -5.328 8.781 -27.391 1 82.06 245 ASP A O 1
ATOM 1979 N N . LEU A 1 246 ? -5.859 7.816 -25.5 1 76.69 246 LEU A N 1
ATOM 1980 C CA . LEU A 1 246 ? -7.027 8.664 -25.297 1 76.69 246 LEU A CA 1
ATOM 1981 C C . LEU A 1 246 ? -6.613 10.078 -24.906 1 76.69 246 LEU A C 1
ATOM 1983 O O . LEU A 1 246 ? -7.246 11.055 -25.312 1 76.69 246 LEU A O 1
ATOM 1987 N N . SER A 1 247 ? -5.594 10.133 -24.141 1 67.69 247 SER A N 1
ATOM 1988 C CA . SER A 1 247 ? -5.117 11.445 -23.703 1 67.69 247 SER A CA 1
ATOM 1989 C C . SER A 1 247 ? -4.418 12.18 -24.844 1 67.69 247 SER A C 1
ATOM 1991 O O . SER A 1 247 ? -4.371 13.414 -24.859 1 67.69 247 SER A O 1
ATOM 1993 N N . ALA A 1 248 ? -3.805 11.453 -25.734 1 69.69 248 ALA A N 1
ATOM 1994 C CA . ALA A 1 248 ? -3.127 12.031 -26.891 1 69.69 248 ALA A CA 1
ATOM 1995 C C . ALA A 1 248 ? -4.125 12.398 -27.984 1 69.69 248 ALA A C 1
ATOM 1997 O O . ALA A 1 248 ? -3.838 13.234 -28.844 1 69.69 248 ALA A O 1
ATOM 1998 N N . ALA A 1 249 ? -5.184 11.781 -28 1 59.38 249 ALA A N 1
ATOM 1999 C CA . ALA A 1 249 ? -6.184 12.125 -29 1 59.38 249 ALA A CA 1
ATOM 2000 C C . ALA A 1 249 ? -6.969 13.367 -28.594 1 59.38 249 ALA A C 1
ATOM 2002 O O . ALA A 1 249 ? -7.148 13.633 -27.406 1 59.38 249 ALA A O 1
ATOM 2003 N N . MET B 1 1 ? -17.547 34.125 -8.938 1 24.44 1 MET B N 1
ATOM 2004 C CA . MET B 1 1 ? -18.047 32.781 -9.109 1 24.44 1 MET B CA 1
ATOM 2005 C C . MET B 1 1 ? -16.938 31.844 -9.57 1 24.44 1 MET B C 1
ATOM 2007 O O . MET B 1 1 ? -16.344 32.062 -10.625 1 24.44 1 MET B O 1
ATOM 2011 N N . PRO B 1 2 ? -15.938 31.375 -8.812 1 33 2 PRO B N 1
ATOM 2012 C CA . PRO B 1 2 ? -14.633 30.953 -9.328 1 33 2 PRO B CA 1
ATOM 2013 C C . PRO B 1 2 ? -14.75 29.922 -10.453 1 33 2 PRO B C 1
ATOM 2015 O O . PRO B 1 2 ? -15.758 29.219 -10.547 1 33 2 PRO B O 1
ATOM 2018 N N . THR B 1 3 ? -14.328 30.234 -11.633 1 33.94 3 THR B N 1
ATOM 2019 C CA . THR B 1 3 ? -14.367 29.578 -12.93 1 33.94 3 THR B CA 1
ATOM 2020 C C . THR B 1 3 ? -14.156 28.078 -12.781 1 33.94 3 THR B C 1
ATOM 2022 O O . THR B 1 3 ? -13.188 27.641 -12.148 1 33.94 3 THR B O 1
ATOM 2025 N N . ASN B 1 4 ? -15.164 27.281 -12.672 1 39.03 4 ASN B N 1
ATOM 2026 C CA . ASN B 1 4 ? -15.375 25.844 -12.766 1 39.03 4 ASN B CA 1
ATOM 2027 C C . ASN B 1 4 ? -14.383 25.188 -13.727 1 39.03 4 ASN B C 1
ATOM 2029 O O . ASN B 1 4 ? -14.664 25.047 -14.914 1 39.03 4 ASN B O 1
ATOM 2033 N N . GLN B 1 5 ? -13.203 25.625 -13.859 1 41.41 5 GLN B N 1
ATOM 2034 C CA . GLN B 1 5 ? -12.281 25.094 -14.844 1 41.41 5 GLN B CA 1
ATOM 2035 C C . GLN B 1 5 ? -12.383 23.562 -14.914 1 41.41 5 GLN B C 1
ATOM 2037 O O . GLN B 1 5 ? -12.336 22.891 -13.891 1 41.41 5 GLN B O 1
ATOM 2042 N N . SER B 1 6 ? -13.086 22.969 -15.859 1 50.56 6 SER B N 1
ATOM 2043 C CA . SER B 1 6 ? -13.359 21.594 -16.297 1 50.56 6 SER B CA 1
ATOM 2044 C C . SER B 1 6 ? -12.164 20.688 -16.047 1 50.56 6 SER B C 1
ATOM 2046 O O . SER B 1 6 ? -11.102 20.875 -16.656 1 50.56 6 SER B O 1
ATOM 2048 N N . VAL B 1 7 ? -11.93 20.359 -14.836 1 62.44 7 VAL B N 1
ATOM 2049 C CA . VAL B 1 7 ? -10.836 19.438 -14.594 1 62.44 7 VAL B CA 1
ATOM 2050 C C . VAL B 1 7 ? -11.031 18.188 -15.453 1 62.44 7 VAL B C 1
ATOM 2052 O O . VAL B 1 7 ? -12.086 17.547 -15.398 1 62.44 7 VAL B O 1
ATOM 2055 N N . SER B 1 8 ? -10.25 18.156 -16.422 1 68.94 8 SER B N 1
ATOM 2056 C CA . SER B 1 8 ? -10.305 17.094 -17.422 1 68.94 8 SER B CA 1
ATOM 2057 C C . SER B 1 8 ? -9.984 15.734 -16.812 1 68.94 8 SER B C 1
ATOM 2059 O O . SER B 1 8 ? -10.508 14.711 -17.25 1 68.94 8 SER B O 1
A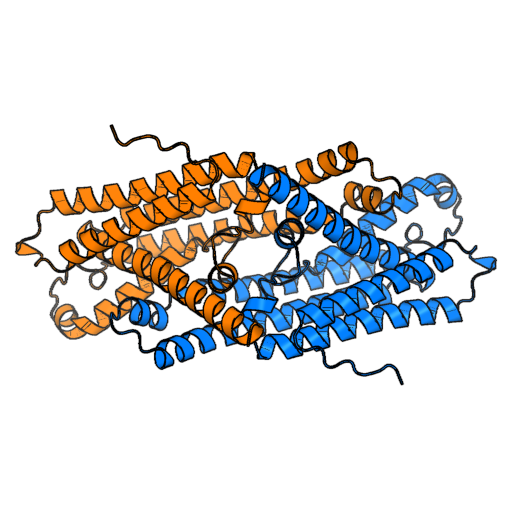TOM 2061 N N . ASN B 1 9 ? -9.219 15.805 -15.766 1 85.38 9 ASN B N 1
ATOM 2062 C CA . ASN B 1 9 ? -8.883 14.578 -15.039 1 85.38 9 ASN B CA 1
ATOM 2063 C C . ASN B 1 9 ? -8.453 14.875 -13.609 1 85.38 9 ASN B C 1
ATOM 2065 O O . ASN B 1 9 ? -8.328 16.047 -13.227 1 85.38 9 ASN B O 1
ATOM 2069 N N . PHE B 1 10 ? -8.352 14.062 -12.789 1 91.62 10 PHE B N 1
ATOM 2070 C CA . PHE B 1 10 ? -8.094 14.242 -11.367 1 91.62 10 PHE B CA 1
ATOM 2071 C C . PHE B 1 10 ? -6.707 14.828 -11.141 1 91.62 10 PHE B C 1
ATOM 2073 O O . PHE B 1 10 ? -6.488 15.57 -10.18 1 91.62 10 PHE B O 1
ATOM 2080 N N . GLU B 1 11 ? -5.816 14.531 -12.023 1 91.38 11 GLU B N 1
ATOM 2081 C CA . GLU B 1 11 ? -4.473 15.086 -11.906 1 91.38 11 GLU B CA 1
ATOM 2082 C C . GLU B 1 11 ? -4.488 16.609 -12 1 91.38 11 GLU B C 1
ATOM 2084 O O . GLU B 1 11 ? -3.801 17.281 -11.234 1 91.38 11 GLU B O 1
ATOM 2089 N N . ASP B 1 12 ? -5.281 17.109 -12.859 1 92.31 12 ASP B N 1
ATOM 2090 C CA . ASP B 1 12 ? -5.441 18.547 -12.992 1 92.31 12 ASP B CA 1
ATOM 2091 C C . ASP B 1 12 ? -6.066 19.156 -11.734 1 92.31 12 ASP B C 1
ATOM 2093 O O . ASP B 1 12 ? -5.645 20.203 -11.266 1 92.31 12 ASP B O 1
ATOM 2097 N N . PHE B 1 13 ? -7.023 18.469 -11.297 1 95.06 13 PHE B N 1
ATOM 2098 C CA . PHE B 1 13 ? -7.652 18.922 -10.062 1 95.06 13 PHE B CA 1
ATOM 2099 C C . PHE B 1 13 ? -6.637 18.953 -8.922 1 95.06 13 PHE B C 1
ATOM 2101 O O . PHE B 1 13 ? -6.586 19.922 -8.156 1 95.06 13 PHE B O 1
ATOM 2108 N N . TYR B 1 14 ? -5.859 17.922 -8.836 1 95.31 14 TYR B N 1
ATOM 2109 C CA . TYR B 1 14 ? -4.883 17.781 -7.762 1 95.31 14 TYR B CA 1
ATOM 2110 C C . TYR B 1 14 ? -3.861 18.922 -7.812 1 95.31 14 TYR B C 1
ATOM 2112 O O . TYR B 1 14 ? -3.467 19.453 -6.773 1 95.31 14 TYR B O 1
ATOM 2120 N N . GLU B 1 15 ? -3.459 19.266 -8.93 1 94.12 15 GLU B N 1
ATOM 2121 C CA . GLU B 1 15 ? -2.5 20.344 -9.086 1 94.12 15 GLU B CA 1
ATOM 2122 C C . GLU B 1 15 ? -3.082 21.672 -8.609 1 94.12 15 GLU B C 1
ATOM 2124 O O . GLU B 1 15 ? -2.412 22.438 -7.906 1 94.12 15 GLU B O 1
ATOM 2129 N N . LYS B 1 16 ? -4.262 21.875 -8.984 1 95.88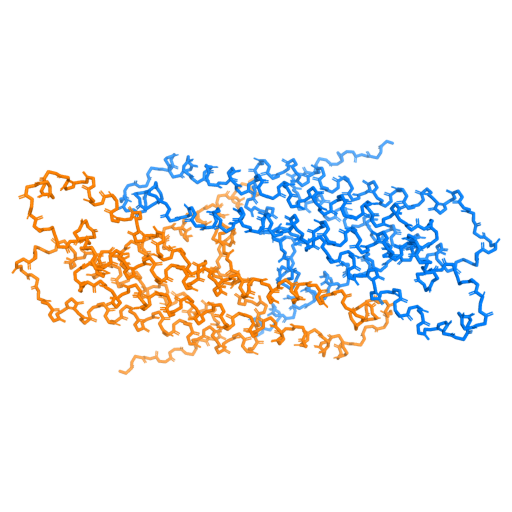 16 LYS B N 1
ATOM 2130 C CA . LYS B 1 16 ? -4.938 23.094 -8.531 1 95.88 16 LYS B CA 1
ATOM 2131 C C . LYS B 1 16 ? -5.172 23.078 -7.027 1 95.88 16 LYS B C 1
ATOM 2133 O O . LYS B 1 16 ? -5.027 24.094 -6.352 1 95.88 16 LYS B O 1
ATOM 2138 N N . TRP B 1 17 ? -5.562 21.938 -6.598 1 96.75 17 TRP B N 1
ATOM 2139 C CA . TRP B 1 17 ? -5.805 21.75 -5.172 1 96.75 17 TRP B CA 1
ATOM 2140 C C . TRP B 1 17 ? -4.539 22 -4.363 1 96.75 17 TRP B C 1
ATOM 2142 O O . TRP B 1 17 ? -4.582 22.656 -3.322 1 96.75 17 TRP B O 1
ATOM 2152 N N . THR B 1 18 ? -3.439 21.531 -4.84 1 96.5 18 THR B N 1
ATOM 2153 C CA . THR B 1 18 ? -2.164 21.703 -4.156 1 96.5 18 THR B CA 1
ATOM 2154 C C . THR B 1 18 ? -1.725 23.172 -4.188 1 96.5 18 THR B C 1
ATOM 2156 O O . THR B 1 18 ? -1.136 23.672 -3.227 1 96.5 18 THR B O 1
ATOM 2159 N N . ALA B 1 19 ? -1.976 23.828 -5.27 1 96.56 19 ALA B N 1
ATOM 2160 C CA . ALA B 1 19 ? -1.662 25.25 -5.359 1 96.56 19 ALA B CA 1
ATOM 2161 C C . ALA B 1 19 ? -2.459 26.047 -4.336 1 96.56 19 ALA B C 1
ATOM 2163 O O . ALA B 1 19 ? -1.921 26.953 -3.688 1 96.56 19 ALA B O 1
ATOM 2164 N N . GLN B 1 20 ? -3.711 25.719 -4.25 1 97.38 20 GLN B N 1
ATOM 2165 C CA . GLN B 1 20 ? -4.551 26.375 -3.26 1 97.38 20 GLN B CA 1
ATOM 2166 C C . GLN B 1 20 ? -4.09 26.047 -1.841 1 97.38 20 GLN B C 1
ATOM 2168 O O . GLN B 1 20 ? -4.184 26.891 -0.943 1 97.38 20 GLN B O 1
ATOM 2173 N N . GLN B 1 21 ? -3.643 24.859 -1.628 1 97.44 21 GLN B N 1
ATOM 2174 C CA . GLN B 1 21 ? -3.111 24.484 -0.323 1 97.44 21 GLN B CA 1
ATOM 2175 C C . GLN B 1 21 ? -1.914 25.344 0.055 1 97.44 21 GLN B C 1
ATOM 2177 O O . GLN B 1 21 ? -1.742 25.703 1.223 1 97.44 21 GLN B O 1
ATOM 2182 N N . LYS B 1 22 ? -1.113 25.641 -0.898 1 97.31 22 LYS B N 1
ATOM 2183 C CA . LYS B 1 22 ? 0.043 26.5 -0.654 1 97.31 22 LYS B CA 1
ATOM 2184 C C . LYS B 1 22 ? -0.391 27.906 -0.221 1 97.31 22 LYS B C 1
ATOM 2186 O O . LYS B 1 22 ? 0.211 28.5 0.678 1 97.31 22 LYS B O 1
ATOM 2191 N N . LEU B 1 23 ? -1.407 28.391 -0.843 1 97.81 23 LEU B N 1
ATOM 2192 C CA . LEU B 1 23 ? -1.938 29.703 -0.468 1 97.81 23 LEU B CA 1
ATOM 2193 C C . LEU B 1 23 ? -2.512 29.672 0.944 1 97.81 23 LEU B C 1
ATOM 2195 O O . LEU B 1 23 ? -2.307 30.609 1.723 1 97.81 23 LEU B O 1
ATOM 2199 N N . HIS B 1 24 ? -3.24 28.609 1.244 1 97.62 24 HIS B N 1
ATOM 2200 C CA . HIS B 1 24 ? -3.756 28.422 2.596 1 97.62 24 HIS B CA 1
ATOM 2201 C C . HIS B 1 24 ? -2.625 28.375 3.615 1 97.62 24 HIS B C 1
ATOM 2203 O O . HIS B 1 24 ? -2.732 28.953 4.699 1 97.62 24 HIS B O 1
ATOM 2209 N N . LEU B 1 25 ? -1.603 27.672 3.242 1 97.5 25 LEU B N 1
ATOM 2210 C CA . LEU B 1 25 ? -0.462 27.562 4.145 1 97.5 25 LEU B CA 1
ATOM 2211 C C . LEU B 1 25 ? 0.139 28.922 4.445 1 97.5 25 LEU B C 1
ATOM 2213 O O . LEU B 1 25 ? 0.447 29.234 5.598 1 97.5 25 LEU B O 1
ATOM 2217 N N . ASP B 1 26 ? 0.312 29.734 3.42 1 97 26 ASP B N 1
ATOM 2218 C CA . ASP B 1 26 ? 0.849 31.078 3.609 1 97 26 ASP B CA 1
ATOM 2219 C C . ASP B 1 26 ? -0.024 31.891 4.566 1 97 26 ASP B C 1
ATOM 2221 O O . ASP B 1 26 ? 0.49 32.594 5.445 1 97 26 ASP B O 1
ATOM 2225 N N . ALA B 1 27 ? -1.323 31.797 4.379 1 96.94 27 ALA B N 1
ATOM 2226 C CA . ALA B 1 27 ? -2.262 32.5 5.242 1 96.94 27 ALA B CA 1
ATOM 2227 C C . ALA B 1 27 ? -2.199 31.984 6.672 1 96.94 27 ALA B C 1
ATOM 2229 O O . ALA B 1 27 ? -2.26 32.75 7.629 1 96.94 27 ALA B O 1
ATOM 2230 N N . LEU B 1 28 ? -2.08 30.672 6.793 1 96.69 28 LEU B N 1
ATOM 2231 C CA . LEU B 1 28 ? -1.992 30.047 8.109 1 96.69 28 LEU B CA 1
ATOM 2232 C C . LEU B 1 28 ? -0.728 30.484 8.836 1 96.69 28 LEU B C 1
ATOM 2234 O O . LEU B 1 28 ? -0.775 30.812 10.023 1 96.69 28 LEU B O 1
ATOM 2238 N N . VAL B 1 29 ? 0.336 30.484 8.125 1 95.38 29 VAL B N 1
ATOM 2239 C CA . VAL B 1 29 ? 1.618 30.859 8.711 1 95.38 29 VAL B CA 1
ATOM 2240 C C . VAL B 1 29 ? 1.571 32.312 9.156 1 95.38 29 VAL B C 1
ATOM 2242 O O . VAL B 1 29 ? 1.991 32.656 10.266 1 95.38 29 VAL B O 1
ATOM 2245 N N . ALA B 1 30 ? 1.071 33.156 8.312 1 95 30 ALA B N 1
ATOM 2246 C CA . ALA B 1 30 ? 0.944 34.594 8.656 1 95 30 ALA B CA 1
ATOM 2247 C C . ALA B 1 30 ? 0.094 34.781 9.914 1 95 30 ALA B C 1
ATOM 2249 O O . ALA B 1 30 ? 0.438 35.562 10.789 1 95 30 ALA B O 1
ATOM 2250 N N . ALA B 1 31 ? -0.988 34.062 9.984 1 94.5 31 ALA B N 1
ATOM 2251 C CA . ALA B 1 31 ? -1.878 34.125 11.141 1 94.5 31 ALA B CA 1
ATOM 2252 C C . ALA B 1 31 ? -1.197 33.594 12.398 1 94.5 31 ALA B C 1
ATOM 2254 O O . ALA B 1 31 ? -1.393 34.156 13.492 1 94.5 31 ALA B O 1
ATOM 2255 N N . SER B 1 32 ? -0.453 32.531 12.289 1 91.19 32 SER B N 1
ATOM 2256 C CA . SER B 1 32 ? 0.193 31.906 13.43 1 91.19 32 SER B CA 1
ATOM 2257 C C . SER B 1 32 ? 1.303 32.781 14 1 91.19 32 SER B C 1
ATOM 2259 O O . SER B 1 32 ? 1.656 32.656 15.172 1 91.19 32 SER B O 1
ATOM 2261 N N . GLU B 1 33 ? 1.858 33.625 13.172 1 88.69 33 GLU B N 1
ATOM 2262 C CA . GLU B 1 33 ? 2.949 34.5 13.586 1 88.69 33 GLU B CA 1
ATOM 2263 C C . GLU B 1 33 ? 2.414 35.781 14.195 1 88.69 33 GLU B C 1
ATOM 2265 O O . GLU B 1 33 ? 3.164 36.531 14.828 1 88.69 33 GLU B O 1
ATOM 2270 N N . THR B 1 34 ? 1.154 35.969 14.023 1 87.69 34 THR B N 1
ATOM 2271 C CA . THR B 1 34 ? 0.529 37.156 14.625 1 87.69 34 THR B CA 1
ATOM 2272 C C . THR B 1 34 ? 0.333 36.938 16.125 1 87.69 34 THR B C 1
ATOM 2274 O O . THR B 1 34 ? -0.198 35.906 16.562 1 87.69 34 THR B O 1
ATOM 2277 N N . PRO B 1 35 ? 0.838 37.906 16.906 1 82.25 35 PRO B N 1
ATOM 2278 C CA . PRO B 1 35 ? 0.643 37.781 18.359 1 82.25 35 PRO B CA 1
ATOM 2279 C C . PRO B 1 35 ? -0.82 37.562 18.734 1 82.25 35 PRO B C 1
ATOM 2281 O O . PRO B 1 35 ? -1.713 38.156 18.141 1 82.25 35 PRO B O 1
ATOM 2284 N N . GLN B 1 36 ? -1.011 36.688 19.641 1 77.44 36 GLN B N 1
ATOM 2285 C CA . GLN B 1 36 ? -2.348 36.25 20.047 1 77.44 36 GLN B CA 1
ATOM 2286 C C . GLN B 1 36 ? -3.223 37.469 20.375 1 77.44 36 GLN B C 1
ATOM 2288 O O . GLN B 1 36 ? -4.422 37.469 20.094 1 77.44 36 GLN B O 1
ATOM 2293 N N . SER B 1 37 ? -2.635 38.375 21 1 78.19 37 SER B N 1
ATOM 2294 C CA . SER B 1 37 ? -3.359 39.562 21.422 1 78.19 37 SER B CA 1
ATOM 2295 C C . SER B 1 37 ? -3.875 40.344 20.234 1 78.19 37 SER B C 1
ATOM 2297 O O . SER B 1 37 ? -4.855 41.094 20.344 1 78.19 37 SER B O 1
ATOM 2299 N N . SER B 1 38 ? -3.264 40.125 19.156 1 82.19 38 SER B N 1
ATOM 2300 C CA . SER B 1 38 ? -3.611 40.875 17.953 1 82.19 38 SER B CA 1
ATOM 2301 C C . SER B 1 38 ? -4.402 40.031 16.969 1 82.19 38 SER B C 1
ATOM 2303 O O . SER B 1 38 ? -4.836 40.5 15.93 1 82.19 38 SER B O 1
ATOM 2305 N N . GLN B 1 39 ? -4.605 38.844 17.406 1 81.62 39 GLN B N 1
ATOM 2306 C CA . GLN B 1 39 ? -5.297 37.938 16.5 1 81.62 39 GLN B CA 1
ATOM 2307 C C . GLN B 1 39 ? -6.805 38.156 16.547 1 81.62 39 GLN B C 1
ATOM 2309 O O . GLN B 1 39 ? -7.375 38.375 17.609 1 81.62 39 GLN B O 1
ATOM 2314 N N . ASN B 1 40 ? -7.359 38.281 15.422 1 88 40 ASN B N 1
ATOM 2315 C CA . ASN B 1 40 ? -8.812 38.281 15.297 1 88 40 ASN B CA 1
ATOM 2316 C C . ASN B 1 40 ? -9.383 36.844 15.32 1 88 40 ASN B C 1
ATOM 2318 O O . ASN B 1 40 ? -9.234 36.094 14.352 1 88 40 ASN B O 1
ATOM 2322 N N . PRO B 1 41 ? -10.039 36.5 16.391 1 88.44 41 PRO B N 1
ATOM 2323 C CA . PRO B 1 41 ? -10.531 35.125 16.516 1 88.44 41 PRO B CA 1
ATOM 2324 C C . PRO B 1 41 ? -11.461 34.719 15.375 1 88.44 41 PRO B C 1
ATOM 2326 O O . PRO B 1 41 ? -11.438 33.562 14.945 1 88.44 41 PRO B O 1
ATOM 2329 N N . SER B 1 42 ? -12.203 35.656 14.93 1 93.06 42 SER B N 1
ATOM 2330 C CA . SER B 1 42 ? -13.133 35.344 13.844 1 93.06 42 SER B CA 1
ATOM 2331 C C . SER B 1 42 ? -12.383 35.031 12.555 1 93.06 42 SER B C 1
ATOM 2333 O O . SER B 1 42 ? -12.805 34.188 11.789 1 93.06 42 SER B O 1
ATOM 2335 N N . TYR B 1 43 ? -11.328 35.75 12.414 1 94.06 43 TYR B N 1
ATOM 2336 C CA . TYR B 1 43 ? -10.523 35.5 11.227 1 94.06 43 TYR B CA 1
ATOM 2337 C C . TYR B 1 43 ? -9.875 34.125 11.273 1 94.06 43 TYR B C 1
ATOM 2339 O O . TYR B 1 43 ? -9.867 33.406 10.281 1 94.06 43 TYR B O 1
ATOM 2347 N N . VAL B 1 44 ? -9.359 33.812 12.414 1 94.81 44 VAL B N 1
ATOM 2348 C CA . VAL B 1 44 ? -8.688 32.531 12.594 1 94.81 44 VAL B CA 1
ATOM 2349 C C . VAL B 1 44 ? -9.688 31.391 12.383 1 94.81 44 VAL B C 1
ATOM 2351 O O . VAL B 1 44 ? -9.391 30.406 11.703 1 94.81 44 VAL B O 1
ATOM 2354 N N . CYS B 1 45 ? -10.844 31.547 12.898 1 96.31 45 CYS B N 1
ATOM 2355 C CA . CYS B 1 45 ? -11.891 30.547 12.742 1 96.31 45 CYS B CA 1
ATOM 2356 C C . CYS B 1 45 ? -12.266 30.375 11.281 1 96.31 45 CYS B C 1
ATOM 2358 O O . CYS B 1 45 ? -12.445 29.25 10.805 1 96.31 45 CYS B O 1
ATOM 2360 N N . ALA B 1 46 ? -12.344 31.422 10.625 1 97 46 ALA B N 1
ATOM 2361 C CA . ALA B 1 46 ? -12.711 31.391 9.211 1 97 46 ALA B CA 1
ATOM 2362 C C . ALA B 1 46 ? -11.617 30.719 8.383 1 97 46 ALA B C 1
ATOM 2364 O O . ALA B 1 46 ? -11.906 29.969 7.441 1 97 46 ALA B O 1
ATOM 2365 N N . LEU B 1 47 ? -10.422 31.047 8.711 1 97.31 47 LEU B N 1
ATOM 2366 C CA . LEU B 1 47 ? -9.289 30.484 7.996 1 97.31 47 LEU B CA 1
ATOM 2367 C C . LEU B 1 47 ? -9.227 28.969 8.195 1 97.31 47 LEU B C 1
ATOM 2369 O O . LEU B 1 47 ? -9.062 28.219 7.234 1 97.31 47 LEU B O 1
ATOM 2373 N N . VAL B 1 48 ? -9.406 28.531 9.422 1 97.81 48 VAL B N 1
ATOM 2374 C CA . VAL B 1 48 ? -9.406 27.109 9.75 1 97.81 48 VAL B CA 1
ATOM 2375 C C . VAL B 1 48 ? -10.539 26.406 8.992 1 97.81 48 VAL B C 1
ATOM 2377 O O . VAL B 1 48 ? -10.336 25.344 8.398 1 97.81 48 VAL B O 1
ATOM 2380 N N . LYS B 1 49 ? -11.664 27.016 9.023 1 97.94 49 LYS B N 1
ATOM 2381 C CA . LYS B 1 49 ? -12.82 26.453 8.336 1 97.94 49 LYS B CA 1
ATOM 2382 C C . LYS B 1 49 ? -12.555 26.328 6.836 1 97.94 49 LYS B C 1
ATOM 2384 O O . LYS B 1 49 ? -12.914 25.328 6.215 1 97.94 49 LYS B O 1
ATOM 2389 N N . SER B 1 50 ? -11.961 27.312 6.285 1 98.19 50 SER B N 1
ATOM 2390 C CA . SER B 1 50 ? -11.664 27.297 4.859 1 98.19 50 SER B CA 1
ATOM 2391 C C . SER B 1 50 ? -10.727 26.141 4.5 1 98.19 50 SER B C 1
ATOM 2393 O O . SER B 1 50 ? -10.898 25.5 3.465 1 98.19 50 SER B O 1
ATOM 2395 N N . VAL B 1 51 ? -9.773 25.922 5.309 1 98.38 51 VAL B N 1
ATOM 2396 C CA . VAL B 1 51 ? -8.805 24.859 5.062 1 98.38 51 VAL B CA 1
ATOM 2397 C C . VAL B 1 51 ? -9.492 23.5 5.195 1 98.38 51 VAL B C 1
ATOM 2399 O O . VAL B 1 51 ? -9.266 22.594 4.375 1 98.38 51 VAL B O 1
ATOM 2402 N N . VAL B 1 52 ? -10.336 23.344 6.199 1 98.38 52 VAL B N 1
ATOM 2403 C CA . VAL B 1 52 ? -11.047 22.094 6.395 1 98.38 52 VAL B CA 1
ATOM 2404 C C . VAL B 1 52 ? -11.992 21.844 5.215 1 98.38 52 VAL B C 1
ATOM 2406 O O . VAL B 1 52 ? -12.086 20.719 4.719 1 98.38 52 VAL B O 1
ATOM 2409 N N . ASP B 1 53 ? -12.633 22.891 4.773 1 98.44 53 ASP B N 1
ATOM 2410 C CA . ASP B 1 53 ? -13.5 22.797 3.604 1 98.44 53 ASP B CA 1
ATOM 2411 C C . ASP B 1 53 ? -12.711 22.375 2.369 1 98.44 53 ASP B C 1
ATOM 2413 O O . ASP B 1 53 ? -13.219 21.641 1.512 1 98.44 53 ASP B O 1
ATOM 2417 N N . HIS B 1 54 ? -11.539 22.844 2.27 1 98.38 54 HIS B N 1
ATOM 2418 C CA . HIS B 1 54 ? -10.664 22.5 1.157 1 98.38 54 HIS B CA 1
ATOM 2419 C C . HIS B 1 54 ? -10.336 21.016 1.163 1 98.38 54 HIS B C 1
ATOM 2421 O O . HIS B 1 54 ? -10.305 20.375 0.109 1 98.38 54 HIS B O 1
ATOM 2427 N N . TYR B 1 55 ? -10.094 20.438 2.338 1 98.12 55 TYR B N 1
ATOM 2428 C CA . TYR B 1 55 ? -9.875 19 2.453 1 98.12 55 TYR B CA 1
ATOM 2429 C C . TYR B 1 55 ? -11.148 18.219 2.105 1 98.12 55 TYR B C 1
ATOM 2431 O O . TYR B 1 55 ? -11.086 17.172 1.465 1 98.12 55 TYR B O 1
ATOM 2439 N N . GLU B 1 56 ? -12.258 18.75 2.539 1 98.19 56 GLU B N 1
ATOM 2440 C CA . GLU B 1 56 ? -13.531 18.109 2.203 1 98.19 56 GLU B CA 1
ATOM 2441 C C . GLU B 1 56 ? -13.734 18.047 0.692 1 98.19 56 GLU B C 1
ATOM 2443 O O . GLU B 1 56 ? -14.211 17.047 0.166 1 98.19 56 GLU B O 1
ATOM 2448 N N . GLU B 1 57 ? -13.383 19.125 0.111 1 97.88 57 GLU B N 1
ATOM 2449 C CA . GLU B 1 57 ? -13.5 19.156 -1.344 1 97.88 57 GLU B CA 1
ATOM 2450 C C . GLU B 1 57 ? -12.609 18.109 -2 1 97.88 57 GLU B C 1
ATOM 2452 O O . GLU B 1 57 ? -12.992 17.5 -2.994 1 97.88 57 GLU B O 1
ATOM 2457 N N . TYR B 1 58 ? -11.422 17.953 -1.546 1 97.56 58 TYR B N 1
ATOM 2458 C CA . TYR B 1 58 ? -10.492 16.969 -2.076 1 97.56 58 TYR B CA 1
ATOM 2459 C C . TYR B 1 58 ? -11.102 15.57 -2.041 1 97.56 58 TYR B C 1
ATOM 2461 O O . TYR B 1 58 ? -11.086 14.859 -3.047 1 97.56 58 TYR B O 1
ATOM 2469 N N . TYR B 1 59 ? -11.648 15.18 -0.881 1 97.69 59 TYR B N 1
ATOM 2470 C CA . TYR B 1 59 ? -12.148 13.82 -0.726 1 97.69 59 TYR B CA 1
ATOM 2471 C C . TYR B 1 59 ? -13.453 13.625 -1.487 1 97.69 59 TYR B C 1
ATOM 2473 O O . TYR B 1 59 ? -13.742 12.523 -1.972 1 97.69 59 TYR B O 1
ATOM 2481 N N . ARG B 1 60 ? -14.188 14.727 -1.599 1 97.19 60 ARG B N 1
ATOM 2482 C CA . ARG B 1 60 ? -15.375 14.656 -2.438 1 97.19 60 ARG B CA 1
ATOM 2483 C C . ARG B 1 60 ? -15.008 14.383 -3.893 1 97.19 60 ARG B C 1
ATOM 2485 O O . ARG B 1 60 ? -15.586 13.5 -4.531 1 97.19 60 ARG B O 1
ATOM 2492 N N . MET B 1 61 ? -14.062 15.125 -4.383 1 96.38 61 MET B N 1
ATOM 2493 C CA . MET B 1 61 ? -13.609 14.961 -5.762 1 96.38 61 MET B CA 1
ATOM 2494 C C . MET B 1 61 ? -12.945 13.609 -5.965 1 96.38 61 MET B C 1
ATOM 2496 O O . MET B 1 61 ? -13.156 12.953 -6.992 1 96.38 61 MET B O 1
ATOM 2500 N N . LYS B 1 62 ? -12.141 13.188 -5.012 1 96.31 62 LYS B N 1
ATOM 2501 C CA . LYS B 1 62 ? -11.492 11.883 -5.086 1 96.31 62 LYS B CA 1
ATOM 2502 C C . LYS B 1 62 ? -12.516 10.758 -5.16 1 96.31 62 LYS B C 1
ATOM 2504 O O . LYS B 1 62 ? -12.352 9.805 -5.93 1 96.31 62 LYS B O 1
ATOM 2509 N N . SER B 1 63 ? -13.57 10.883 -4.336 1 96.31 63 SER B N 1
ATOM 2510 C CA . SER B 1 63 ? -14.641 9.898 -4.348 1 96.31 63 SER B CA 1
ATOM 2511 C C . SER B 1 63 ? -15.328 9.844 -5.707 1 96.31 63 SER B C 1
ATOM 2513 O O . SER B 1 63 ? -15.617 8.758 -6.223 1 96.31 63 SER B O 1
ATOM 2515 N N . HIS B 1 64 ? -15.547 11 -6.25 1 95.31 64 HIS B N 1
ATOM 2516 C CA . HIS B 1 64 ? -16.172 11.086 -7.566 1 95.31 64 HIS B CA 1
ATOM 2517 C C . HIS B 1 64 ? -15.312 10.398 -8.625 1 95.31 64 HIS B C 1
ATOM 2519 O O . HIS B 1 64 ? -15.82 9.586 -9.406 1 95.31 64 HIS B O 1
ATOM 2525 N N . TRP B 1 65 ? -14.109 10.633 -8.641 1 93.81 65 TRP B N 1
ATOM 2526 C CA . TRP B 1 65 ? -13.219 10.094 -9.664 1 93.81 65 TRP B CA 1
ATOM 2527 C C . TRP B 1 65 ? -12.914 8.625 -9.398 1 93.81 65 TRP B C 1
ATOM 2529 O O . TRP B 1 65 ? -12.602 7.871 -10.328 1 93.81 65 TRP B O 1
ATOM 2539 N N . ALA B 1 66 ? -12.938 8.203 -8.133 1 94.94 66 ALA B N 1
ATOM 2540 C CA . ALA B 1 66 ? -12.703 6.805 -7.781 1 94.94 66 ALA B CA 1
ATOM 2541 C C . ALA B 1 66 ? -13.758 5.898 -8.422 1 94.94 66 ALA B C 1
ATOM 2543 O O . ALA B 1 66 ? -13.477 4.742 -8.742 1 94.94 66 ALA B O 1
ATOM 2544 N N . LYS B 1 67 ? -14.945 6.438 -8.641 1 93.06 67 LYS B N 1
ATOM 2545 C CA . LYS B 1 67 ? -16 5.668 -9.281 1 93.06 67 LYS B CA 1
ATOM 2546 C C . LYS B 1 67 ? -15.672 5.395 -10.75 1 93.06 67 LYS B C 1
ATOM 2548 O O . LYS B 1 67 ? -16.109 4.391 -11.312 1 93.06 67 LYS B O 1
ATOM 2553 N N . GLN B 1 68 ? -14.859 6.285 -11.281 1 90 68 GLN B N 1
ATOM 2554 C CA . GLN B 1 68 ? -14.477 6.141 -12.68 1 90 68 GLN B CA 1
ATOM 2555 C C . GLN B 1 68 ? -13.203 5.312 -12.812 1 90 68 GLN B C 1
ATOM 2557 O O . GLN B 1 68 ? -13.086 4.492 -13.727 1 90 68 GLN B O 1
ATOM 2562 N N . ASP B 1 69 ? -12.32 5.52 -11.938 1 91.81 69 ASP B N 1
ATOM 2563 C CA . ASP B 1 69 ? -11.023 4.852 -11.984 1 91.81 69 ASP B CA 1
ATOM 2564 C C . ASP B 1 69 ? -10.422 4.723 -10.594 1 91.81 69 ASP B C 1
ATOM 2566 O O . ASP B 1 69 ? -9.594 5.539 -10.195 1 91.81 69 ASP B O 1
ATOM 2570 N N . VAL B 1 70 ? -10.719 3.666 -9.961 1 95.44 70 VAL B N 1
ATOM 2571 C CA . VAL B 1 70 ? -10.266 3.467 -8.586 1 95.44 70 VAL B CA 1
ATOM 2572 C C . VAL B 1 70 ? -8.781 3.121 -8.578 1 95.44 70 VAL B C 1
ATOM 2574 O O . VAL B 1 70 ? -8.062 3.447 -7.629 1 95.44 70 VAL B O 1
ATOM 2577 N N . ILE B 1 71 ? -8.305 2.5 -9.688 1 93.62 71 ILE B N 1
ATOM 2578 C CA . ILE B 1 71 ? -6.91 2.074 -9.781 1 93.62 71 ILE B CA 1
ATOM 2579 C C . ILE B 1 71 ? -5.992 3.293 -9.711 1 93.62 71 ILE B C 1
ATOM 2581 O O . ILE B 1 71 ? -5.004 3.291 -8.969 1 93.62 71 ILE B O 1
ATOM 2585 N N . LEU B 1 72 ? -6.383 4.324 -10.344 1 90.06 72 LEU B N 1
ATOM 2586 C CA . LEU B 1 72 ? -5.574 5.539 -10.375 1 90.06 72 LEU B CA 1
ATOM 2587 C C . LEU B 1 72 ? -5.605 6.246 -9.023 1 90.06 72 LEU B C 1
ATOM 2589 O O . LEU B 1 72 ? -4.645 6.922 -8.656 1 90.06 72 LEU B O 1
ATOM 2593 N N . MET B 1 73 ? -6.684 6.062 -8.297 1 94.19 73 MET B N 1
ATOM 2594 C CA . MET B 1 73 ? -6.781 6.695 -6.984 1 94.19 73 MET B CA 1
ATOM 2595 C C . MET B 1 73 ? -5.941 5.945 -5.953 1 94.19 73 MET B C 1
ATOM 2597 O O . MET B 1 73 ? -5.457 6.539 -4.992 1 94.19 73 MET B O 1
ATOM 2601 N N . LEU B 1 74 ? -5.75 4.652 -6.211 1 94.5 74 LEU B N 1
ATOM 2602 C CA . LEU B 1 74 ? -4.973 3.822 -5.301 1 94.5 74 LEU B CA 1
ATOM 2603 C C . LEU B 1 74 ? -3.484 3.91 -5.621 1 94.5 74 LEU B C 1
ATOM 2605 O O . LEU B 1 74 ? -2.643 3.775 -4.73 1 94.5 74 LEU B O 1
ATOM 2609 N N . SER B 1 75 ? -3.26 4.117 -6.859 1 88.75 75 SER B N 1
ATOM 2610 C CA . SER B 1 75 ? -1.893 4.23 -7.359 1 88.75 75 SER B CA 1
ATOM 2611 C C . SER B 1 75 ? -1.744 5.418 -8.305 1 88.75 75 SER B C 1
ATOM 2613 O O . SER B 1 75 ? -1.514 5.242 -9.5 1 88.75 75 SER B O 1
ATOM 2615 N N . PRO B 1 76 ? -1.718 6.59 -7.688 1 88.56 76 PRO B N 1
ATOM 2616 C CA . PRO B 1 76 ? -1.75 7.801 -8.516 1 88.56 76 PRO B CA 1
ATOM 2617 C C . PRO B 1 76 ? -0.428 8.062 -9.234 1 88.56 76 PRO B C 1
ATOM 2619 O O . PRO B 1 76 ? 0.643 7.809 -8.672 1 88.56 76 PRO B O 1
ATOM 2622 N N . THR B 1 77 ? -0.515 8.672 -10.359 1 83.69 77 THR B N 1
ATOM 2623 C CA . THR B 1 77 ? 0.667 9.008 -11.141 1 83.69 77 THR B CA 1
ATOM 2624 C C . THR B 1 77 ? 1.147 10.422 -10.82 1 83.69 77 THR B C 1
ATOM 2626 O O . THR B 1 77 ? 2.25 10.805 -11.219 1 83.69 77 THR B O 1
ATOM 2629 N N . TRP B 1 78 ? 0.363 11.219 -10.109 1 88.56 78 TRP B N 1
ATOM 2630 C CA . TRP B 1 78 ? 0.697 12.609 -9.836 1 88.56 78 TRP B CA 1
ATOM 2631 C C . TRP B 1 78 ? 1.417 12.75 -8.5 1 88.56 78 TRP B C 1
ATOM 2633 O O . TRP B 1 78 ? 1.783 13.852 -8.094 1 88.56 78 TRP B O 1
ATOM 2643 N N . THR B 1 79 ? 1.558 11.688 -7.777 1 91.88 79 THR B N 1
ATOM 2644 C CA . THR B 1 79 ? 2.383 11.664 -6.574 1 91.88 79 THR B CA 1
ATOM 2645 C C . THR B 1 79 ? 3.701 10.945 -6.84 1 91.88 79 THR B C 1
ATOM 2647 O O . THR B 1 79 ? 3.84 10.242 -7.84 1 91.88 79 THR B O 1
ATOM 2650 N N . THR B 1 80 ? 4.645 11.133 -5.992 1 92.31 80 THR B N 1
ATOM 2651 C CA . THR B 1 80 ? 5.977 10.578 -6.191 1 92.31 80 THR B CA 1
ATOM 2652 C C . THR B 1 80 ? 6.113 9.234 -5.473 1 92.31 80 THR B C 1
ATOM 2654 O O . THR B 1 80 ? 5.371 8.953 -4.531 1 92.31 80 THR B O 1
ATOM 2657 N N . PRO B 1 81 ? 7.074 8.445 -5.93 1 92.12 81 PRO B N 1
ATOM 2658 C CA . PRO B 1 81 ? 7.324 7.188 -5.219 1 92.12 81 PRO B CA 1
ATOM 2659 C C . PRO B 1 81 ? 7.621 7.395 -3.734 1 92.12 81 PRO B C 1
ATOM 2661 O O . PRO B 1 81 ? 7.215 6.582 -2.898 1 92.12 81 PRO B O 1
ATOM 2664 N N . LEU B 1 82 ? 8.281 8.492 -3.432 1 93.31 82 LEU B N 1
ATOM 2665 C CA . LEU B 1 82 ? 8.562 8.805 -2.035 1 93.31 82 LEU B CA 1
ATOM 2666 C C . LEU B 1 82 ? 7.277 8.969 -1.239 1 93.31 82 LEU B C 1
ATOM 2668 O O . LEU B 1 82 ? 7.137 8.406 -0.151 1 93.31 82 LEU B O 1
ATOM 2672 N N . GLU B 1 83 ? 6.359 9.672 -1.769 1 94 83 GLU B N 1
ATOM 2673 C CA . GLU B 1 83 ? 5.07 9.867 -1.107 1 94 83 GLU B CA 1
ATOM 2674 C C . GLU B 1 83 ? 4.316 8.547 -0.978 1 94 83 GLU B C 1
ATOM 2676 O O . GLU B 1 83 ? 3.756 8.242 0.078 1 94 83 GLU B O 1
ATOM 2681 N N . GLN B 1 84 ? 4.355 7.797 -2.021 1 93.38 84 GLN B N 1
ATOM 2682 C CA . GLN B 1 84 ? 3.59 6.559 -2.098 1 93.38 84 GLN B CA 1
ATOM 2683 C C . GLN B 1 84 ? 4.109 5.531 -1.098 1 93.38 84 GLN B C 1
ATOM 2685 O O . GLN B 1 84 ? 3.34 4.723 -0.573 1 93.38 84 GLN B O 1
ATOM 2690 N N . ALA B 1 85 ? 5.355 5.602 -0.842 1 92.56 85 ALA B N 1
ATOM 2691 C CA . ALA B 1 85 ? 5.965 4.633 0.067 1 92.56 85 ALA B CA 1
ATOM 2692 C C . ALA B 1 85 ? 5.383 4.758 1.472 1 92.56 85 ALA B C 1
ATOM 2694 O O . ALA B 1 85 ? 5.395 3.793 2.24 1 92.56 85 ALA B O 1
ATOM 2695 N N . PHE B 1 86 ? 4.789 5.906 1.784 1 94 86 PHE B N 1
ATOM 2696 C CA . PHE B 1 86 ? 4.254 6.129 3.121 1 94 86 PHE B CA 1
ATOM 2697 C C . PHE B 1 86 ? 2.729 6.102 3.104 1 94 86 PHE B C 1
ATOM 2699 O O . PHE B 1 86 ? 2.086 6.395 4.113 1 94 86 PHE B O 1
ATOM 2706 N N . CYS B 1 87 ? 2.197 5.746 1.972 1 94.5 87 CYS B N 1
A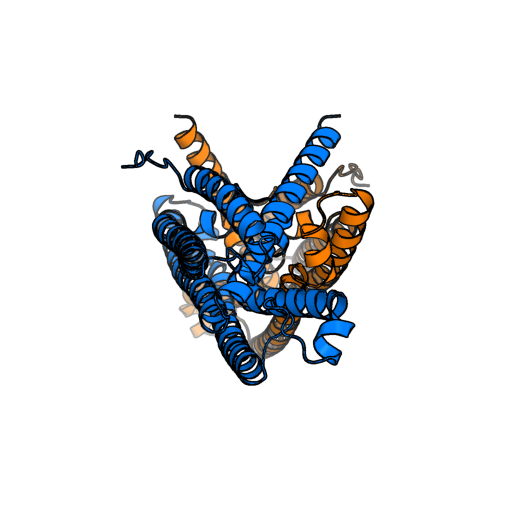TOM 2707 C CA . CYS B 1 87 ? 0.747 5.773 1.828 1 94.5 87 CYS B CA 1
ATOM 2708 C C . CYS B 1 87 ? 0.122 4.484 2.352 1 94.5 87 CYS B C 1
ATOM 2710 O O . CYS B 1 87 ? 0.782 3.445 2.4 1 94.5 87 CYS B O 1
ATOM 2712 N N . TRP B 1 88 ? -1.016 4.578 2.828 1 96.62 88 TRP B N 1
ATOM 2713 C CA . TRP B 1 88 ? -1.945 3.525 3.221 1 96.62 88 TRP B CA 1
ATOM 2714 C C . TRP B 1 88 ? -3.262 3.646 2.461 1 96.62 88 TRP B C 1
ATOM 2716 O O . TRP B 1 88 ? -4.016 4.602 2.66 1 96.62 88 TRP B O 1
ATOM 2726 N N . ILE B 1 89 ? -3.545 2.75 1.572 1 97 89 ILE B N 1
ATOM 2727 C CA . ILE B 1 89 ? -4.77 2.645 0.787 1 97 89 ILE B CA 1
ATOM 2728 C C . ILE B 1 89 ? -5.094 3.996 0.155 1 97 89 ILE B C 1
ATOM 2730 O O . ILE B 1 89 ? -6.094 4.629 0.508 1 97 89 ILE B O 1
ATOM 2734 N N . GLY B 1 90 ? -4.277 4.469 -0.728 1 95.06 90 GLY B N 1
ATOM 2735 C CA . GLY B 1 90 ? -4.566 5.625 -1.562 1 95.06 90 GLY B CA 1
ATOM 2736 C C . GLY B 1 90 ? -4.266 6.945 -0.876 1 95.06 90 GLY B C 1
ATOM 2737 O O . GLY B 1 90 ? -4.582 8.008 -1.408 1 95.06 90 GLY B O 1
ATOM 2738 N N . GLY B 1 91 ? -3.717 6.969 0.318 1 95.56 91 GLY B N 1
ATOM 2739 C CA . GLY B 1 91 ? -3.381 8.188 1.042 1 95.56 91 GLY B CA 1
ATOM 2740 C C . GLY B 1 91 ? -2.684 7.918 2.363 1 95.56 91 GLY B C 1
ATOM 2741 O O . GLY B 1 91 ? -2.264 6.789 2.633 1 95.56 91 GLY B O 1
ATOM 2742 N N . TRP B 1 92 ? -2.568 8.992 3.135 1 96.19 92 TRP B N 1
ATOM 2743 C CA . TRP B 1 92 ? -1.939 8.852 4.441 1 96.19 92 TRP B CA 1
ATOM 2744 C C . TRP B 1 92 ? -2.842 8.07 5.395 1 96.19 92 TRP B C 1
ATOM 2746 O O . TRP B 1 92 ? -4.066 8.172 5.324 1 96.19 92 TRP B O 1
ATOM 2756 N N . ARG B 1 93 ? -2.209 7.309 6.219 1 97 93 ARG B N 1
ATOM 2757 C CA . ARG B 1 93 ? -2.971 6.652 7.273 1 97 93 ARG B CA 1
ATOM 2758 C C . ARG B 1 93 ? -3.65 7.672 8.18 1 97 93 ARG B C 1
ATOM 2760 O O . ARG B 1 93 ? -3.039 8.672 8.562 1 97 93 ARG B O 1
ATOM 2767 N N . PRO B 1 94 ? -4.887 7.449 8.547 1 97.69 94 PRO B N 1
ATOM 2768 C CA . PRO B 1 94 ? -5.633 8.422 9.352 1 97.69 94 PRO B CA 1
ATOM 2769 C C . PRO B 1 94 ? -4.945 8.742 10.672 1 97.69 94 PRO B C 1
ATOM 2771 O O . PRO B 1 94 ? -4.914 9.906 11.086 1 97.69 94 PRO B O 1
ATOM 2774 N N . THR B 1 95 ? -4.305 7.824 11.242 1 97.06 95 THR B N 1
ATOM 2775 C CA . THR B 1 95 ? -3.656 8.047 12.531 1 97.06 95 THR B CA 1
ATOM 2776 C C . THR B 1 95 ? -2.453 8.969 12.375 1 97.06 95 THR B C 1
ATOM 2778 O O . THR B 1 95 ? -1.933 9.484 13.367 1 97.06 95 THR B O 1
ATOM 2781 N N . MET B 1 96 ? -2.045 9.172 11.156 1 96.31 96 MET B N 1
ATOM 2782 C CA . MET B 1 96 ? -0.94 10.094 10.906 1 96.31 96 MET B CA 1
ATOM 2783 C C . MET B 1 96 ? -1.28 11.5 11.398 1 96.31 96 MET B C 1
ATOM 2785 O O . MET B 1 96 ? -0.408 12.219 11.891 1 96.31 96 MET B O 1
ATOM 2789 N N . ALA B 1 97 ? -2.514 11.875 11.281 1 97.06 97 ALA B N 1
ATOM 2790 C CA . ALA B 1 97 ? -2.945 13.188 11.758 1 97.06 97 ALA B CA 1
ATOM 2791 C C . ALA B 1 97 ? -2.732 13.32 13.266 1 97.06 97 ALA B C 1
ATOM 2793 O O . ALA B 1 97 ? -2.318 14.375 13.75 1 97.06 97 ALA B O 1
ATOM 2794 N N . ILE B 1 98 ? -2.963 12.305 13.984 1 97.44 98 ILE B N 1
ATOM 2795 C CA . ILE B 1 98 ? -2.822 12.289 15.438 1 97.44 98 ILE B CA 1
ATOM 2796 C C . ILE B 1 98 ? -1.342 12.289 15.812 1 97.44 98 ILE B C 1
ATOM 2798 O O . ILE B 1 98 ? -0.926 12.992 16.734 1 97.44 98 ILE B O 1
ATOM 2802 N N . HIS B 1 99 ? -0.583 11.547 15.031 1 96.31 99 HIS B N 1
ATOM 2803 C CA . HIS B 1 99 ? 0.859 11.531 15.234 1 96.31 99 HIS B CA 1
ATOM 2804 C C . HIS B 1 99 ? 1.463 12.914 15.008 1 96.31 99 HIS B C 1
ATOM 2806 O O . HIS B 1 99 ? 2.34 13.344 15.758 1 96.31 99 HIS B O 1
ATOM 2812 N N . LEU B 1 100 ? 1.027 13.469 14.008 1 97.44 100 LEU B N 1
ATOM 2813 C CA . LEU B 1 100 ? 1.479 14.82 13.68 1 97.44 100 LEU B CA 1
ATOM 2814 C C . LEU B 1 100 ? 1.163 15.781 14.82 1 97.44 100 LEU B C 1
ATOM 2816 O O . LEU B 1 100 ? 1.998 16.609 15.18 1 97.44 100 LEU B O 1
ATOM 2820 N N . LEU B 1 101 ? -0.033 15.656 15.359 1 97.69 101 LEU B N 1
ATOM 2821 C CA . LEU B 1 101 ? -0.456 16.5 16.484 1 97.69 101 LEU B CA 1
ATOM 2822 C C . LEU B 1 101 ? 0.487 16.344 17.672 1 97.69 101 LEU B C 1
ATOM 2824 O O . LEU B 1 101 ? 0.965 17.328 18.219 1 97.69 101 LEU B O 1
ATOM 2828 N N . TYR B 1 102 ? 0.809 15.148 17.953 1 95.25 102 TYR B N 1
ATOM 2829 C CA . TYR B 1 102 ? 1.673 14.875 19.094 1 95.25 102 TYR B CA 1
ATOM 2830 C C . TYR B 1 102 ? 3.092 15.367 18.844 1 95.25 102 TYR B C 1
ATOM 2832 O O . TYR B 1 102 ? 3.732 15.93 19.734 1 95.25 102 TYR B O 1
ATOM 2840 N N . SER B 1 103 ? 3.537 15.109 17.672 1 95.56 103 SER B N 1
ATOM 2841 C CA . SER B 1 103 ? 4.891 15.531 17.312 1 95.56 103 SER B CA 1
ATOM 2842 C C . SER B 1 103 ? 5.027 17.047 17.359 1 95.56 103 SER B C 1
ATOM 2844 O O . SER B 1 103 ? 5.984 17.578 17.938 1 95.56 103 SER B O 1
ATOM 2846 N N . LYS B 1 104 ? 4.074 17.688 16.828 1 95.94 104 LYS B N 1
ATOM 2847 C CA . LYS B 1 104 ? 4.098 19.156 16.812 1 95.94 104 LYS B CA 1
ATOM 2848 C C . LYS B 1 104 ? 3.936 19.719 18.219 1 95.94 104 LYS B C 1
ATOM 2850 O O . LYS B 1 104 ? 4.59 20.703 18.578 1 95.94 104 LYS B O 1
ATOM 2855 N N . SER B 1 105 ? 3.014 19.141 18.969 1 95.38 105 SER B N 1
ATOM 2856 C CA . SER B 1 105 ? 2.818 19.547 20.359 1 95.38 105 SER B CA 1
ATOM 2857 C C . SER B 1 105 ? 4.105 19.406 21.156 1 95.38 105 SER B C 1
ATOM 2859 O O . SER B 1 105 ? 4.477 20.297 21.906 1 95.38 105 SER B O 1
ATOM 2861 N N . GLY B 1 106 ? 4.738 18.281 20.969 1 92.88 106 GLY B N 1
ATOM 2862 C CA . GLY B 1 106 ? 6 18.047 21.656 1 92.88 106 GLY B CA 1
ATOM 2863 C C . GLY B 1 106 ? 7.074 19.047 21.297 1 92.88 106 GLY B C 1
ATOM 2864 O O . GLY B 1 106 ? 7.805 19.516 22.172 1 92.88 106 GLY B O 1
ATOM 2865 N N . LEU B 1 107 ? 7.203 19.391 20.094 1 92.81 107 LEU B N 1
ATOM 2866 C CA . LEU B 1 107 ? 8.195 20.359 19.625 1 92.81 107 LEU B CA 1
ATOM 2867 C C . LEU B 1 107 ? 7.918 21.734 20.188 1 92.81 107 LEU B C 1
ATOM 2869 O O . LEU B 1 107 ? 8.836 22.422 20.656 1 92.81 107 LEU B O 1
ATOM 2873 N N . GLN B 1 108 ? 6.664 22.109 20.172 1 92.19 108 GLN B N 1
ATOM 2874 C CA . GLN B 1 108 ? 6.305 23.422 20.703 1 92.19 108 GLN B CA 1
ATOM 2875 C C . GLN B 1 108 ? 6.461 23.469 22.219 1 92.19 108 GLN B C 1
ATOM 2877 O O . GLN B 1 108 ? 6.82 24.516 22.781 1 92.19 108 GLN B O 1
ATOM 2882 N N . LEU B 1 109 ? 6.195 22.344 22.828 1 89.81 109 LEU B N 1
ATOM 2883 C CA . LEU B 1 109 ? 6.41 22.266 24.281 1 89.81 109 LEU B CA 1
ATOM 2884 C C . LEU B 1 109 ? 7.883 22.438 24.625 1 89.81 109 LEU B C 1
ATOM 2886 O O . LEU B 1 109 ? 8.227 23.172 25.562 1 89.81 109 LEU B O 1
ATOM 2890 N N . GLN B 1 110 ? 8.719 21.797 23.891 1 88.25 110 GLN B N 1
ATOM 2891 C CA . GLN B 1 110 ? 10.156 21.906 24.109 1 88.25 110 GLN B CA 1
ATOM 2892 C C . GLN B 1 110 ? 10.641 23.344 23.906 1 88.25 110 GLN B C 1
ATOM 2894 O O . GLN B 1 110 ? 11.484 23.828 24.656 1 88.25 110 GLN B O 1
ATOM 2899 N N . GLU B 1 111 ? 10.117 24.016 22.969 1 87.06 111 GLU B N 1
ATOM 2900 C CA . GLU B 1 111 ? 10.508 25.391 22.656 1 87.06 111 GLU B CA 1
ATOM 2901 C C . GLU B 1 111 ? 10.008 26.375 23.703 1 87.06 111 GLU B C 1
ATOM 2903 O O . GLU B 1 111 ? 10.602 27.422 23.906 1 87.06 111 GLU B O 1
ATOM 2908 N N . ARG B 1 112 ? 8.938 25.969 24.422 1 87.12 112 ARG B N 1
ATOM 2909 C CA . ARG B 1 112 ? 8.289 26.891 25.359 1 87.12 112 ARG B CA 1
ATOM 2910 C C . ARG B 1 112 ? 8.25 26.297 26.766 1 87.12 112 ARG B C 1
ATOM 2912 O O . ARG B 1 112 ? 7.324 26.562 27.531 1 87.12 112 ARG B O 1
ATOM 2919 N N . ILE B 1 113 ? 9.18 25.438 27.016 1 86.44 113 ILE B N 1
ATOM 2920 C CA . ILE B 1 113 ? 9.164 24.641 28.234 1 86.44 113 ILE B CA 1
ATOM 2921 C C . ILE B 1 113 ? 9.141 25.562 29.453 1 86.44 113 ILE B C 1
ATOM 2923 O O . ILE B 1 113 ? 8.477 25.266 30.453 1 86.44 113 ILE B O 1
ATOM 2927 N N . VAL B 1 114 ? 9.836 26.625 29.344 1 85.5 114 VAL B N 1
ATOM 2928 C CA . VAL B 1 114 ? 9.922 27.562 30.469 1 85.5 114 VAL B CA 1
ATOM 2929 C C . VAL B 1 114 ? 8.562 28.234 30.672 1 85.5 114 VAL B C 1
ATOM 2931 O O . VAL B 1 114 ? 8.07 28.328 31.812 1 85.5 114 VAL B O 1
ATOM 2934 N N . ASP B 1 115 ? 7.965 28.719 29.625 1 84.81 115 ASP B N 1
ATOM 2935 C CA . ASP B 1 115 ? 6.648 29.344 29.703 1 84.81 115 ASP B CA 1
ATOM 2936 C C . ASP B 1 115 ? 5.621 28.375 30.297 1 84.81 115 ASP B C 1
ATOM 2938 O O . ASP B 1 115 ? 4.84 28.766 31.172 1 84.81 115 ASP B O 1
ATOM 2942 N N . VAL B 1 116 ? 5.66 27.172 29.891 1 82.94 116 VAL B N 1
ATOM 2943 C CA . VAL B 1 116 ? 4.691 26.172 30.328 1 82.94 116 VAL B CA 1
ATOM 2944 C C . VAL B 1 116 ? 4.918 25.844 31.797 1 82.94 116 VAL B C 1
ATOM 2946 O O . VAL B 1 116 ? 3.961 25.703 32.562 1 82.94 116 VAL B O 1
ATOM 2949 N N . ALA B 1 117 ? 6.129 25.797 32.125 1 85.12 117 ALA B N 1
ATOM 2950 C CA . ALA B 1 117 ? 6.48 25.5 33.5 1 85.12 117 ALA B CA 1
ATOM 2951 C C . ALA B 1 117 ? 6 26.609 34.438 1 85.12 117 ALA B C 1
ATOM 2953 O O . ALA B 1 117 ? 5.66 26.359 35.594 1 85.12 117 ALA B O 1
ATOM 2954 N N . LEU B 1 118 ? 5.973 27.781 33.906 1 87.81 118 LEU B N 1
ATOM 2955 C CA . LEU B 1 118 ? 5.547 28.938 34.688 1 87.81 118 LEU B CA 1
ATOM 2956 C C . LEU B 1 118 ? 4.027 29.094 34.625 1 87.81 118 LEU B C 1
ATOM 2958 O O . LEU B 1 118 ? 3.477 30.016 35.25 1 87.81 118 LEU B O 1
ATOM 2962 N N . GLY B 1 119 ? 3.393 28.203 33.875 1 81.06 119 GLY B N 1
ATOM 2963 C CA . GLY B 1 119 ? 1.939 28.219 33.812 1 81.06 119 GLY B CA 1
ATOM 2964 C C . GLY B 1 119 ? 1.393 29.219 32.812 1 81.06 119 GLY B C 1
ATOM 2965 O O . GLY B 1 119 ? 0.222 29.594 32.906 1 81.06 119 GLY B O 1
ATOM 2966 N N . LEU B 1 120 ? 2.295 29.672 31.938 1 82.69 120 LEU B N 1
ATOM 2967 C CA . LEU B 1 120 ? 1.867 30.641 30.938 1 82.69 120 LEU B CA 1
ATOM 2968 C C . LEU B 1 120 ? 1.223 29.953 29.75 1 82.69 120 LEU B C 1
ATOM 2970 O O . LEU B 1 120 ? 1.68 28.891 29.328 1 82.69 120 LEU B O 1
ATOM 2974 N N . ALA B 1 121 ? 0.089 30.547 29.297 1 80.12 121 ALA B N 1
ATOM 2975 C CA . ALA B 1 121 ? -0.547 30.016 28.109 1 80.12 121 ALA B CA 1
ATOM 2976 C C . ALA B 1 121 ? 0.251 30.359 26.859 1 80.12 121 ALA B C 1
ATOM 2978 O O . ALA B 1 121 ? 0.643 31.516 26.672 1 80.12 121 ALA B O 1
ATOM 2979 N N . THR B 1 122 ? 0.492 29.422 26.047 1 83.94 122 THR B N 1
ATOM 2980 C CA . THR B 1 122 ? 1.257 29.656 24.828 1 83.94 122 THR B CA 1
ATOM 2981 C C . THR B 1 122 ? 0.325 29.875 23.641 1 83.94 122 THR B C 1
ATOM 2983 O O . THR B 1 122 ? 0.705 30.516 22.656 1 83.94 122 THR B O 1
ATOM 2986 N N . GLY B 1 123 ? -0.866 29.266 23.719 1 79.81 123 GLY B N 1
ATOM 2987 C CA . GLY B 1 123 ? -1.869 29.438 22.688 1 79.81 123 GLY B CA 1
ATOM 2988 C C . GLY B 1 123 ? -1.647 28.531 21.484 1 79.81 123 GLY B C 1
ATOM 2989 O O . GLY B 1 123 ? -2.375 28.609 20.5 1 79.81 123 GLY B O 1
ATOM 2990 N N . ASP B 1 124 ? -0.646 27.766 21.531 1 90.81 124 ASP B N 1
ATOM 2991 C CA . ASP B 1 124 ? -0.353 26.828 20.453 1 90.81 124 ASP B CA 1
ATOM 2992 C C . ASP B 1 124 ? -0.515 25.391 20.938 1 90.81 124 ASP B C 1
ATOM 2994 O O . ASP B 1 124 ? -1.33 25.109 21.812 1 90.81 124 ASP B O 1
ATOM 2998 N N . LEU B 1 125 ? 0.133 24.422 20.312 1 92.25 125 LEU B N 1
ATOM 2999 C CA . LEU B 1 125 ? -0.122 23.016 20.609 1 92.25 125 LEU B CA 1
ATOM 3000 C C . LEU B 1 125 ? 0.624 22.578 21.859 1 92.25 125 LEU B C 1
ATOM 3002 O O . LEU B 1 125 ? 0.437 21.469 22.344 1 92.25 125 LEU B O 1
ATOM 3006 N N . ALA B 1 126 ? 1.381 23.422 22.438 1 90.56 126 ALA B N 1
ATOM 3007 C CA . ALA B 1 126 ? 2.076 23.141 23.688 1 90.56 126 ALA B CA 1
ATOM 3008 C C . ALA B 1 126 ? 1.11 23.141 24.859 1 90.56 126 ALA B C 1
ATOM 3010 O O . ALA B 1 126 ? 1.415 22.609 25.922 1 90.56 126 ALA B O 1
ATOM 3011 N N . ASP B 1 127 ? 0.014 23.797 24.703 1 88.19 127 ASP B N 1
ATOM 3012 C CA . ASP B 1 127 ? -0.89 24.016 25.828 1 88.19 127 ASP B CA 1
ATOM 3013 C C . ASP B 1 127 ? -2.139 23.156 25.719 1 88.19 127 ASP B C 1
ATOM 3015 O O . ASP B 1 127 ? -3.248 23.609 26 1 88.19 127 ASP B O 1
ATOM 3019 N N . LEU B 1 128 ? -1.97 21.922 25.203 1 92.44 128 LEU B N 1
ATOM 3020 C CA . LEU B 1 128 ? -3.094 20.984 25.25 1 92.44 128 LEU B CA 1
ATOM 3021 C C . LEU B 1 128 ? -3.467 20.672 26.703 1 92.44 128 LEU B C 1
ATOM 3023 O O . LEU B 1 128 ? -2.611 20.281 27.484 1 92.44 128 LEU B O 1
ATOM 3027 N N . ASN B 1 129 ? -4.691 20.891 27.062 1 92.56 129 ASN B N 1
ATOM 3028 C CA . ASN B 1 129 ? -5.102 20.578 28.422 1 92.56 129 ASN B CA 1
ATOM 3029 C C . ASN B 1 129 ? -5.469 19.094 28.578 1 92.56 129 ASN B C 1
ATOM 3031 O O . ASN B 1 129 ? -5.473 18.344 27.594 1 92.56 129 ASN B O 1
ATOM 3035 N N . SER B 1 130 ? -5.754 18.672 29.766 1 93.56 130 SER B N 1
ATOM 3036 C CA . SER B 1 130 ? -5.969 17.266 30.078 1 93.56 130 SER B CA 1
ATOM 3037 C C . SER B 1 130 ? -7.195 16.719 29.359 1 93.56 130 SER B C 1
ATOM 3039 O O . SER B 1 130 ? -7.191 15.57 28.906 1 93.56 130 SER B O 1
ATOM 3041 N N . SER B 1 131 ? -8.203 17.547 29.266 1 97 131 SER B N 1
ATOM 3042 C CA . SER B 1 131 ? -9.414 17.109 28.562 1 97 131 SER B CA 1
ATOM 3043 C C . SER B 1 131 ? -9.141 16.875 27.078 1 97 131 SER B C 1
ATOM 3045 O O . SER B 1 131 ? -9.633 15.906 26.5 1 97 131 SER B O 1
ATOM 3047 N N . GLN B 1 132 ? -8.406 17.797 26.469 1 97.5 132 GLN B N 1
ATOM 3048 C CA . GLN B 1 132 ? -8.031 17.641 25.062 1 97.5 132 GLN B CA 1
ATOM 3049 C C . GLN B 1 132 ? -7.195 16.391 24.844 1 97.5 132 GLN B C 1
ATOM 3051 O O . GLN B 1 132 ? -7.43 15.633 23.906 1 97.5 132 GLN B O 1
ATOM 3056 N N . ILE B 1 133 ? -6.258 16.094 25.719 1 96.69 133 ILE B N 1
ATOM 3057 C CA . ILE B 1 133 ? -5.387 14.93 25.625 1 96.69 133 ILE B CA 1
ATOM 3058 C C . ILE B 1 133 ? -6.223 13.656 25.703 1 96.69 133 ILE B C 1
ATOM 3060 O O . ILE B 1 133 ? -6.004 12.711 24.938 1 96.69 133 ILE B O 1
ATOM 3064 N N . ASP B 1 134 ? -7.172 13.641 26.578 1 97.69 134 ASP B N 1
ATOM 3065 C CA . ASP B 1 134 ? -8.062 12.492 26.719 1 97.69 134 ASP B CA 1
ATOM 3066 C C . ASP B 1 134 ? -8.891 12.281 25.453 1 97.69 134 ASP B C 1
ATOM 3068 O O . ASP B 1 134 ? -9.102 11.141 25.031 1 97.69 134 ASP B O 1
ATOM 3072 N N . GLN B 1 135 ? -9.383 13.352 24.922 1 98.5 135 GLN B N 1
ATOM 3073 C CA . GLN B 1 135 ? -10.188 13.273 23.719 1 98.5 135 GLN B CA 1
ATOM 3074 C C . GLN B 1 135 ? -9.359 12.789 22.531 1 98.5 135 GLN B C 1
ATOM 3076 O O . GLN B 1 135 ? -9.844 12.016 21.703 1 98.5 135 GLN B O 1
ATOM 3081 N N . VAL B 1 136 ? -8.148 13.25 22.422 1 98.12 136 VAL B N 1
ATOM 3082 C CA . VAL B 1 136 ? -7.258 12.82 21.359 1 98.12 136 VAL B CA 1
ATOM 3083 C C . VAL B 1 136 ? -6.977 11.32 21.484 1 98.12 136 VAL B C 1
ATOM 3085 O O . VAL B 1 136 ? -6.945 10.594 20.5 1 98.12 136 VAL B O 1
ATOM 3088 N N . ASP B 1 137 ? -6.801 10.867 22.734 1 97.38 137 ASP B N 1
ATOM 3089 C CA . ASP B 1 137 ? -6.551 9.453 23 1 97.38 137 ASP B CA 1
ATOM 3090 C C . ASP B 1 137 ? -7.742 8.602 22.562 1 97.38 137 ASP B C 1
ATOM 3092 O O . ASP B 1 137 ? -7.562 7.516 22 1 97.38 137 ASP B O 1
ATOM 3096 N N . LYS B 1 138 ? -8.914 9.07 22.891 1 98.25 138 LYS B N 1
ATOM 3097 C CA . LYS B 1 138 ? -10.125 8.367 22.484 1 98.25 138 LYS B CA 1
ATOM 3098 C C . LYS B 1 138 ? -10.242 8.328 20.953 1 98.25 138 LYS B C 1
ATOM 3100 O O . LYS B 1 138 ? -10.594 7.289 20.391 1 98.25 138 LYS B O 1
ATOM 3105 N N . LEU B 1 139 ? -9.977 9.453 20.312 1 98.5 139 LEU B N 1
ATOM 3106 C CA . LEU B 1 139 ? -10 9.531 18.859 1 98.5 139 LEU B CA 1
ATOM 3107 C C . LEU B 1 139 ? -8.984 8.57 18.25 1 98.5 139 LEU B C 1
ATOM 3109 O O . LEU B 1 139 ? -9.273 7.895 17.266 1 98.5 139 LEU B O 1
ATOM 3113 N N . GLN B 1 140 ? -7.805 8.477 18.844 1 97.88 140 GLN B N 1
ATOM 3114 C CA . GLN B 1 140 ? -6.742 7.594 18.375 1 97.88 140 GLN B CA 1
ATOM 3115 C C . GLN B 1 140 ? -7.172 6.133 18.453 1 97.88 140 GLN B C 1
ATOM 3117 O O . GLN B 1 140 ? -6.961 5.371 17.5 1 97.88 140 GLN B O 1
ATOM 3122 N N . ARG B 1 141 ? -7.75 5.738 19.547 1 97.94 141 ARG B N 1
ATOM 3123 C CA . ARG B 1 141 ? -8.188 4.359 19.719 1 97.94 141 ARG B CA 1
ATOM 3124 C C . ARG B 1 141 ? -9.258 3.982 18.703 1 97.94 141 ARG B C 1
ATOM 3126 O O . ARG B 1 141 ? -9.188 2.92 18.078 1 97.94 141 ARG B O 1
ATOM 3133 N N . LYS B 1 142 ? -10.18 4.879 18.562 1 98.44 142 LYS B N 1
ATOM 3134 C CA . LYS B 1 142 ? -11.258 4.645 17.594 1 98.44 142 LYS B CA 1
ATOM 3135 C C . LYS B 1 142 ? -10.719 4.562 16.172 1 98.44 142 LYS B C 1
ATOM 3137 O O . LYS B 1 142 ? -11.102 3.674 15.406 1 98.44 142 LYS B O 1
ATOM 3142 N N . THR B 1 143 ? -9.852 5.461 15.805 1 98.44 143 THR B N 1
ATOM 3143 C CA . THR B 1 143 ? -9.281 5.516 14.461 1 98.44 143 THR B CA 1
ATOM 3144 C C . THR B 1 143 ? -8.438 4.273 14.18 1 98.44 143 THR B C 1
ATOM 3146 O O . THR B 1 143 ? -8.523 3.691 13.094 1 98.44 143 THR B O 1
ATOM 3149 N N . THR B 1 144 ? -7.668 3.869 15.172 1 97.38 144 THR B N 1
ATOM 3150 C CA . THR B 1 144 ? -6.82 2.689 15.016 1 97.38 144 THR B CA 1
ATOM 3151 C C . THR B 1 144 ? -7.672 1.445 14.773 1 97.38 144 THR B C 1
ATOM 3153 O O . THR B 1 144 ? -7.336 0.615 13.93 1 97.38 144 THR B O 1
ATOM 3156 N N . MET B 1 145 ? -8.727 1.352 15.484 1 97.88 145 MET B N 1
ATOM 3157 C CA . MET B 1 145 ? -9.625 0.213 15.328 1 97.88 145 MET B CA 1
ATOM 3158 C C . MET B 1 145 ? -10.242 0.187 13.938 1 97.88 145 MET B C 1
ATOM 3160 O O . MET B 1 145 ? -10.289 -0.862 13.289 1 97.88 145 MET B O 1
ATOM 3164 N N . GLU B 1 146 ? -10.695 1.289 13.492 1 98.38 146 GLU B N 1
ATOM 3165 C CA . GLU B 1 146 ? -11.305 1.355 12.164 1 98.38 146 GLU B CA 1
ATOM 3166 C C . GLU B 1 146 ? -10.273 1.129 11.07 1 98.38 146 GLU B C 1
ATOM 3168 O O . GLU B 1 146 ? -10.578 0.527 10.031 1 98.38 146 GLU B O 1
ATOM 3173 N N . GLU B 1 147 ? -9.031 1.636 11.273 1 98.12 147 GLU B N 1
ATOM 3174 C CA . GLU B 1 147 ? -7.945 1.36 10.336 1 98.12 147 GLU B CA 1
ATOM 3175 C C . GLU B 1 147 ? -7.719 -0.14 10.18 1 98.12 147 GLU B C 1
ATOM 3177 O O . GLU B 1 147 ? -7.492 -0.628 9.07 1 98.12 147 GLU B O 1
ATOM 3182 N N . ARG B 1 148 ? -7.762 -0.779 11.312 1 96.25 148 ARG B N 1
ATOM 3183 C CA . ARG B 1 148 ? -7.566 -2.225 11.289 1 96.25 148 ARG B CA 1
ATOM 3184 C C . ARG B 1 148 ? -8.672 -2.914 10.5 1 96.25 148 ARG B C 1
ATOM 3186 O O . ARG B 1 148 ? -8.406 -3.82 9.703 1 96.25 148 ARG B O 1
ATOM 3193 N N . GLU B 1 149 ? -9.852 -2.508 10.711 1 97.5 149 GLU B N 1
ATOM 3194 C CA . GLU B 1 149 ? -10.984 -3.078 9.992 1 97.5 149 GLU B CA 1
ATOM 3195 C C . GLU B 1 149 ? -10.859 -2.844 8.484 1 97.5 149 GLU B C 1
ATOM 3197 O O . GLU B 1 149 ? -11.109 -3.748 7.688 1 97.5 149 GLU B O 1
ATOM 3202 N N . ILE B 1 150 ? -10.5 -1.704 8.133 1 98.44 150 ILE B N 1
ATOM 3203 C CA . ILE B 1 150 ? -10.359 -1.354 6.723 1 98.44 150 ILE B CA 1
ATOM 3204 C C . ILE B 1 150 ? -9.203 -2.137 6.105 1 98.44 150 ILE B C 1
ATOM 3206 O O . ILE B 1 150 ? -9.305 -2.617 4.973 1 98.44 150 ILE B O 1
ATOM 3210 N N . SER B 1 151 ? -8.117 -2.291 6.891 1 97 151 SER B N 1
ATOM 3211 C CA . SER B 1 151 ? -6.969 -3.064 6.422 1 97 151 SER B CA 1
ATOM 3212 C C . SER B 1 151 ? -7.352 -4.52 6.164 1 97 151 SER B C 1
ATOM 3214 O O . SER B 1 151 ? -6.859 -5.137 5.219 1 97 151 SER B O 1
ATOM 3216 N N . GLU B 1 152 ? -8.188 -5.023 6.965 1 95.19 152 GLU B N 1
ATOM 3217 C CA . GLU B 1 152 ? -8.664 -6.395 6.777 1 95.19 152 GLU B CA 1
ATOM 3218 C C . GLU B 1 152 ? -9.508 -6.516 5.512 1 95.19 152 GLU B C 1
ATOM 3220 O O . GLU B 1 152 ? -9.398 -7.508 4.785 1 95.19 152 GLU B O 1
ATOM 3225 N N . LYS B 1 153 ? -10.32 -5.562 5.297 1 96.69 153 LYS B N 1
ATOM 3226 C CA . LYS B 1 153 ? -11.109 -5.559 4.074 1 96.69 153 LYS B CA 1
ATOM 3227 C C . LYS B 1 153 ? -10.219 -5.441 2.84 1 96.69 153 LYS B C 1
ATOM 3229 O O . LYS B 1 153 ? -10.492 -6.074 1.813 1 96.69 153 LYS B O 1
ATOM 3234 N N . MET B 1 154 ? -9.195 -4.605 2.947 1 97.31 154 MET B N 1
ATOM 3235 C CA . MET B 1 154 ? -8.258 -4.484 1.836 1 97.31 154 MET B CA 1
ATOM 3236 C C . MET B 1 154 ? -7.543 -5.805 1.575 1 97.31 154 MET B C 1
ATOM 3238 O O . MET B 1 154 ? -7.328 -6.184 0.422 1 97.31 154 MET B O 1
ATOM 3242 N N . ALA B 1 155 ? -7.125 -6.469 2.658 1 95.44 155 ALA B N 1
ATOM 3243 C CA . ALA B 1 155 ? -6.473 -7.77 2.537 1 95.44 155 ALA B CA 1
ATOM 3244 C C . ALA B 1 155 ? -7.34 -8.75 1.755 1 95.44 155 ALA B C 1
ATOM 3246 O O . ALA B 1 155 ? -6.836 -9.516 0.931 1 95.44 155 ALA B O 1
ATOM 3247 N N . LYS B 1 156 ? -8.594 -8.68 2.006 1 94.31 156 LYS B N 1
ATOM 3248 C CA . LYS B 1 156 ? -9.523 -9.539 1.291 1 94.31 156 LYS B CA 1
ATOM 3249 C C . LYS B 1 156 ? -9.547 -9.211 -0.199 1 94.31 156 LYS B C 1
ATOM 3251 O O . LYS B 1 156 ? -9.539 -10.109 -1.04 1 94.31 156 LYS B O 1
ATOM 3256 N N . GLN B 1 157 ? -9.602 -7.922 -0.511 1 95.06 157 GLN B N 1
ATOM 3257 C CA . GLN B 1 157 ? -9.609 -7.508 -1.911 1 95.06 157 GLN B CA 1
ATOM 3258 C C . GLN B 1 157 ? -8.32 -7.93 -2.613 1 95.06 157 GLN B C 1
ATOM 3260 O O . GLN B 1 157 ? -8.344 -8.359 -3.77 1 95.06 157 GLN B O 1
ATOM 3265 N N . GLN B 1 158 ? -7.227 -7.773 -1.913 1 93.88 158 GLN B N 1
ATOM 3266 C CA . GLN B 1 158 ? -5.926 -8.172 -2.445 1 93.88 158 GLN B CA 1
ATOM 3267 C C . GLN B 1 158 ? -5.879 -9.672 -2.723 1 93.88 158 GLN B C 1
ATOM 3269 O O . GLN B 1 158 ? -5.25 -10.109 -3.688 1 93.88 158 GLN B O 1
ATOM 3274 N N . GLY B 1 159 ? -6.527 -10.43 -1.945 1 89.81 159 GLY B N 1
ATOM 3275 C CA . GLY B 1 159 ? -6.605 -11.867 -2.154 1 89.81 159 GLY B CA 1
ATOM 3276 C C . GLY B 1 159 ? -7.527 -12.25 -3.299 1 89.81 159 GLY B C 1
ATOM 3277 O O . GLY B 1 159 ? -7.32 -13.273 -3.949 1 89.81 159 GLY B O 1
ATOM 3278 N N . ASN B 1 160 ? -8.469 -11.422 -3.57 1 89.38 160 ASN B N 1
ATOM 3279 C CA . ASN B 1 160 ? -9.477 -11.703 -4.586 1 89.38 160 ASN B CA 1
ATOM 3280 C C . ASN B 1 160 ? -8.883 -11.672 -5.992 1 89.38 160 ASN B C 1
ATOM 3282 O O . ASN B 1 160 ? -9.5 -12.148 -6.941 1 89.38 160 ASN B O 1
ATOM 3286 N N . VAL B 1 161 ? -7.719 -11.195 -6.07 1 89.81 161 VAL B N 1
ATOM 3287 C CA . VAL B 1 161 ? -7.047 -11.219 -7.367 1 89.81 161 VAL B CA 1
ATOM 3288 C C . VAL B 1 161 ? -6.766 -12.656 -7.777 1 89.81 161 VAL B C 1
ATOM 3290 O O . VAL B 1 161 ? -6.578 -12.945 -8.961 1 89.81 161 VAL B O 1
ATOM 3293 N N . ALA B 1 162 ? -6.828 -13.578 -6.852 1 92.5 162 ALA B N 1
ATOM 3294 C CA . ALA B 1 162 ? -6.562 -14.984 -7.133 1 92.5 162 ALA B CA 1
ATOM 3295 C C . ALA B 1 162 ? -7.816 -15.828 -6.941 1 92.5 162 ALA B C 1
ATOM 3297 O O . ALA B 1 162 ? -7.727 -17.047 -6.746 1 92.5 162 ALA B O 1
ATOM 3298 N N . ASP B 1 163 ? -8.922 -15.203 -6.969 1 92.5 163 ASP B N 1
ATOM 3299 C CA . ASP B 1 163 ? -10.133 -16 -6.805 1 92.5 163 ASP B CA 1
ATOM 3300 C C . ASP B 1 163 ? -10.438 -16.812 -8.062 1 92.5 163 ASP B C 1
ATOM 3302 O O . ASP B 1 163 ? -9.703 -16.719 -9.055 1 92.5 163 ASP B O 1
ATOM 3306 N N . SER B 1 164 ? -11.414 -17.578 -8.023 1 92.62 164 SER B N 1
ATOM 3307 C CA . SER B 1 164 ? -11.688 -18.562 -9.07 1 92.62 164 SER B CA 1
ATOM 3308 C C . SER B 1 164 ? -11.953 -17.891 -10.406 1 92.62 164 SER B C 1
ATOM 3310 O O . SER B 1 164 ? -11.516 -18.375 -11.453 1 92.62 164 SER B O 1
ATOM 3312 N N . ASP B 1 165 ? -12.688 -16.797 -10.391 1 91.56 165 ASP B N 1
ATOM 3313 C CA . ASP B 1 165 ? -12.992 -16.094 -11.633 1 91.56 165 ASP B CA 1
ATOM 3314 C C . ASP B 1 165 ? -11.719 -15.609 -12.32 1 91.56 165 ASP B C 1
ATOM 3316 O O . ASP B 1 165 ? -11.578 -15.727 -13.539 1 91.56 165 ASP B O 1
ATOM 3320 N N . MET B 1 166 ? -10.828 -15.125 -11.539 1 92.5 166 MET B N 1
ATOM 3321 C CA . MET B 1 166 ? -9.562 -14.609 -12.07 1 92.5 166 MET B CA 1
ATOM 3322 C C . MET B 1 166 ? -8.68 -15.742 -12.578 1 92.5 166 MET B C 1
ATOM 3324 O O . MET B 1 166 ? -8.07 -15.633 -13.641 1 92.5 166 MET B O 1
ATOM 3328 N N . VAL B 1 167 ? -8.586 -16.766 -11.797 1 93.06 167 VAL B N 1
ATOM 3329 C CA . VAL B 1 167 ? -7.758 -17.906 -12.172 1 93.06 167 VAL B CA 1
ATOM 3330 C C . VAL B 1 167 ? -8.281 -18.531 -13.469 1 93.06 167 VAL B C 1
ATOM 3332 O O . VAL B 1 167 ? -7.508 -18.891 -14.352 1 93.06 167 VAL B O 1
ATOM 3335 N N . GLU B 1 168 ? -9.602 -18.641 -13.562 1 91.31 168 GLU B N 1
ATOM 3336 C CA . GLU B 1 168 ? -10.219 -19.156 -14.781 1 91.31 168 GLU B CA 1
ATOM 3337 C C . GLU B 1 168 ? -9.93 -18.234 -15.969 1 91.31 168 GLU B C 1
ATOM 3339 O O . GLU B 1 168 ? -9.578 -18.719 -17.062 1 91.31 168 GLU B O 1
ATOM 3344 N N . LEU B 1 169 ? -10.047 -17 -15.75 1 90.38 169 LEU B N 1
ATOM 3345 C CA . LEU B 1 169 ? -9.82 -16 -16.797 1 90.38 169 LEU B CA 1
ATOM 3346 C C . LEU B 1 169 ? -8.391 -16.062 -17.297 1 90.38 169 LEU B C 1
ATOM 3348 O O . LEU B 1 169 ? -8.148 -15.969 -18.516 1 90.38 169 LEU B O 1
ATOM 3352 N N . THR B 1 170 ? -7.41 -16.203 -16.391 1 90.56 170 THR B N 1
ATOM 3353 C CA . THR B 1 170 ? -6 -16.156 -16.766 1 90.56 170 THR B CA 1
ATOM 3354 C C . THR B 1 170 ? -5.578 -17.453 -17.453 1 90.56 170 THR B C 1
ATOM 3356 O O . THR B 1 170 ? -4.59 -17.484 -18.188 1 90.56 170 THR B O 1
ATOM 3359 N N . HIS B 1 171 ? -6.363 -18.453 -17.203 1 86.69 171 HIS B N 1
ATOM 3360 C CA . HIS B 1 171 ? -6.066 -19.734 -17.828 1 86.69 171 HIS B CA 1
ATOM 3361 C C . HIS B 1 171 ? -6.574 -19.781 -19.266 1 86.69 171 HIS B C 1
ATOM 3363 O O . HIS B 1 171 ? -6.008 -20.484 -20.109 1 86.69 171 HIS B O 1
ATOM 3369 N N . GLU B 1 172 ? -7.594 -19.031 -19.438 1 81.06 172 GLU B N 1
ATOM 3370 C CA . GLU B 1 172 ? -8.219 -19.047 -20.766 1 81.06 172 GLU B CA 1
ATOM 3371 C C . GLU B 1 172 ? -7.352 -18.328 -21.797 1 81.06 172 GLU B C 1
ATOM 3373 O O . GLU B 1 172 ? -6.738 -17.297 -21.484 1 81.06 172 GLU B O 1
ATOM 3378 N N . LEU B 1 173 ? -7.094 -18.938 -22.812 1 66.62 173 LEU B N 1
ATOM 3379 C CA . LEU B 1 173 ? -6.223 -18.438 -23.875 1 66.62 173 LEU B CA 1
ATOM 3380 C C . LEU B 1 173 ? -6.898 -17.312 -24.641 1 66.62 173 LEU B C 1
ATOM 3382 O O . LEU B 1 173 ? -6.223 -16.438 -25.188 1 66.62 173 LEU B O 1
ATOM 3386 N N . ASP B 1 174 ? -8.156 -17.359 -24.781 1 65.06 174 ASP B N 1
ATOM 3387 C CA . ASP B 1 174 ? -8.883 -16.375 -25.578 1 65.06 174 ASP B CA 1
ATOM 3388 C C . ASP B 1 174 ? -9.352 -15.203 -24.719 1 65.06 174 ASP B C 1
ATOM 3390 O O . ASP B 1 174 ? -10.156 -15.391 -23.797 1 65.06 174 ASP B O 1
ATOM 3394 N N . ASP B 1 175 ? -8.609 -14.18 -24.953 1 67.31 175 ASP B N 1
ATOM 3395 C CA . ASP B 1 175 ? -8.891 -13.023 -24.109 1 67.31 175 ASP B CA 1
ATOM 3396 C C . ASP B 1 175 ? -10.055 -12.211 -24.656 1 67.31 175 ASP B C 1
ATOM 3398 O O . ASP B 1 175 ? -9.898 -11.484 -25.641 1 67.31 175 ASP B O 1
ATOM 3402 N N . ASP B 1 176 ? -11.203 -12.695 -24.344 1 82.88 176 ASP B N 1
ATOM 3403 C CA . ASP B 1 176 ? -12.352 -11.805 -24.531 1 82.88 176 ASP B CA 1
ATOM 3404 C C . ASP B 1 176 ? -12.227 -10.555 -23.672 1 82.88 176 ASP B C 1
ATOM 3406 O O . ASP B 1 176 ? -12.375 -10.617 -22.453 1 82.88 176 ASP B O 1
ATOM 3410 N N . GLU B 1 177 ? -11.945 -9.523 -24.391 1 84.94 177 GLU B N 1
ATOM 3411 C CA . GLU B 1 177 ? -11.703 -8.258 -23.719 1 84.94 177 GLU B CA 1
ATOM 3412 C C . GLU B 1 177 ? -12.875 -7.875 -22.812 1 84.94 177 GLU B C 1
ATOM 3414 O O . GLU B 1 177 ? -12.672 -7.34 -21.719 1 84.94 177 GLU B O 1
ATOM 3419 N N . GLU B 1 178 ? -14.047 -8.141 -23.344 1 88.12 178 GLU B N 1
ATOM 3420 C CA . GLU B 1 178 ? -15.234 -7.773 -22.562 1 88.12 178 GLU B CA 1
ATOM 3421 C C . GLU B 1 178 ? -15.32 -8.578 -21.266 1 88.12 178 GLU B C 1
ATOM 3423 O O . GLU B 1 178 ? -15.703 -8.039 -20.234 1 88.12 178 GLU B O 1
ATOM 3428 N N . LYS B 1 179 ? -14.992 -9.82 -21.375 1 90.56 179 LYS B N 1
ATOM 3429 C CA . LYS B 1 179 ? -15 -10.688 -20.203 1 90.56 179 LYS B CA 1
ATOM 3430 C C . LYS B 1 179 ? -13.945 -10.25 -19.188 1 90.56 179 LYS B C 1
ATOM 3432 O O . LYS B 1 179 ? -14.219 -10.172 -17.984 1 90.56 179 LYS B O 1
ATOM 3437 N N . VAL B 1 180 ? -12.781 -9.977 -19.703 1 91.19 180 VAL B N 1
ATOM 3438 C CA . VAL B 1 180 ? -11.68 -9.516 -18.859 1 91.19 180 VAL B CA 1
ATOM 3439 C C . VAL B 1 180 ? -12.086 -8.242 -18.141 1 91.19 180 VAL B C 1
ATOM 3441 O O . VAL B 1 180 ? -11.969 -8.156 -16.906 1 91.19 180 VAL B O 1
ATOM 3444 N N . GLU B 1 181 ? -12.664 -7.336 -18.859 1 90.38 181 GLU B N 1
ATOM 3445 C CA . GLU B 1 181 ? -13.047 -6.047 -18.281 1 90.38 181 GLU B CA 1
ATOM 3446 C C . GLU B 1 181 ? -14.156 -6.207 -17.25 1 90.38 181 GLU B C 1
ATOM 3448 O O . GLU B 1 181 ? -14.172 -5.508 -16.234 1 90.38 181 GLU B O 1
ATOM 3453 N N . SER B 1 182 ? -15.047 -7.098 -17.516 1 91.88 182 SER B N 1
ATOM 3454 C CA . SER B 1 182 ? -16.156 -7.312 -16.594 1 91.88 182 SER B CA 1
ATOM 3455 C C . SER B 1 182 ? -15.664 -7.859 -15.258 1 91.88 182 SER B C 1
ATOM 3457 O O . SER B 1 182 ? -16.094 -7.406 -14.195 1 91.88 182 SER B O 1
ATOM 3459 N N . ILE B 1 183 ? -14.734 -8.781 -15.281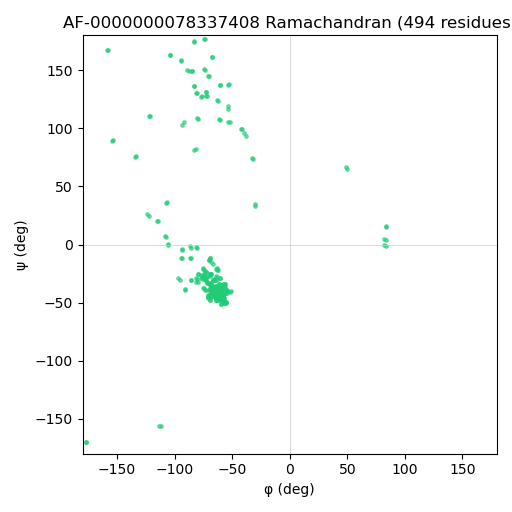 1 92.5 183 ILE B N 1
ATOM 3460 C CA . ILE B 1 183 ? -14.203 -9.391 -14.07 1 92.5 183 ILE B CA 1
ATOM 3461 C C . ILE B 1 183 ? -13.336 -8.383 -13.312 1 92.5 183 ILE B C 1
ATOM 3463 O O . ILE B 1 183 ? -13.453 -8.25 -12.094 1 92.5 183 ILE B O 1
ATOM 3467 N N . LEU B 1 184 ? -12.523 -7.691 -14.062 1 92.12 184 LEU B N 1
ATOM 3468 C CA . LEU B 1 184 ? -11.672 -6.695 -13.43 1 92.12 184 LEU B CA 1
ATOM 3469 C C . LEU B 1 184 ? -12.508 -5.586 -12.797 1 92.12 184 LEU B C 1
ATOM 3471 O O . LEU B 1 184 ? -12.164 -5.07 -11.734 1 92.12 184 LEU B O 1
ATOM 3475 N N . ARG B 1 185 ? -13.602 -5.234 -13.438 1 92.69 185 ARG B N 1
ATOM 3476 C CA . ARG B 1 185 ? -14.484 -4.203 -12.906 1 92.69 185 ARG B CA 1
ATOM 3477 C C . ARG B 1 185 ? -15.07 -4.621 -11.562 1 92.69 185 ARG B C 1
ATOM 3479 O O . ARG B 1 185 ? -15.227 -3.791 -10.656 1 92.69 185 ARG B O 1
ATOM 3486 N N . ARG B 1 186 ? -15.375 -5.844 -11.422 1 93 186 ARG B N 1
ATOM 3487 C CA . ARG B 1 186 ? -15.891 -6.348 -10.156 1 93 186 ARG B CA 1
ATOM 3488 C C . ARG B 1 186 ? -14.844 -6.238 -9.047 1 93 186 ARG B C 1
ATOM 3490 O O . ARG B 1 186 ? -15.172 -5.91 -7.906 1 93 186 ARG B O 1
ATOM 3497 N N . LYS B 1 187 ? -13.625 -6.59 -9.414 1 94.31 187 LYS B N 1
ATOM 3498 C CA . LYS B 1 187 ? -12.539 -6.43 -8.453 1 94.31 187 LYS B CA 1
ATOM 3499 C C . LYS B 1 187 ? -12.359 -4.965 -8.062 1 94.31 187 LYS B C 1
ATOM 3501 O O . LYS B 1 187 ? -12.148 -4.652 -6.887 1 94.31 187 LYS B O 1
ATOM 3506 N N . GLU B 1 188 ? -12.492 -4.113 -9.023 1 95 188 GLU B N 1
ATOM 3507 C CA . GLU B 1 188 ? -12.32 -2.682 -8.805 1 95 188 GLU B CA 1
ATOM 3508 C C . GLU B 1 188 ? -13.422 -2.123 -7.902 1 95 188 GLU B C 1
ATOM 3510 O O . GLU B 1 188 ? -13.18 -1.21 -7.113 1 95 188 GLU B O 1
ATOM 3515 N N . GLU B 1 189 ? -14.594 -2.646 -8.047 1 95.44 189 GLU B N 1
ATOM 3516 C CA . GLU B 1 189 ? -15.703 -2.215 -7.195 1 95.44 189 GLU B CA 1
ATOM 3517 C C . GLU B 1 189 ? -15.406 -2.479 -5.723 1 95.44 189 GLU B C 1
ATOM 3519 O O . GLU B 1 189 ? -15.734 -1.662 -4.859 1 95.44 189 GLU B O 1
ATOM 3524 N N . GLY B 1 190 ? -14.82 -3.629 -5.473 1 95.62 190 GLY B N 1
ATOM 3525 C CA . GLY B 1 190 ? -14.406 -3.924 -4.109 1 95.62 190 GLY B CA 1
ATOM 3526 C C . GLY B 1 190 ? -13.359 -2.965 -3.582 1 95.62 190 GLY B C 1
ATOM 3527 O O . GLY B 1 190 ? -13.438 -2.512 -2.439 1 95.62 190 GLY B O 1
ATOM 3528 N N . LEU B 1 191 ? -12.43 -2.662 -4.387 1 97.19 191 LEU B N 1
ATOM 3529 C CA . LEU B 1 191 ? -11.375 -1.72 -4.02 1 97.19 191 LEU B CA 1
ATOM 3530 C C . LEU B 1 191 ? -11.953 -0.331 -3.766 1 97.19 191 LEU B C 1
ATOM 3532 O O . LEU B 1 191 ? -11.516 0.373 -2.854 1 97.19 191 LEU B O 1
ATOM 3536 N N . GLU B 1 192 ? -12.922 0.045 -4.57 1 97.75 192 GLU B N 1
ATOM 3537 C CA . GLU B 1 192 ? -13.562 1.352 -4.449 1 97.75 192 GLU B CA 1
ATOM 3538 C C . GLU B 1 192 ? -14.203 1.524 -3.076 1 97.75 192 GLU B C 1
ATOM 3540 O O . GLU B 1 192 ? -14.078 2.58 -2.453 1 97.75 192 GLU B O 1
ATOM 3545 N N . LYS B 1 193 ? -14.844 0.506 -2.631 1 97.5 193 LYS B N 1
ATOM 3546 C CA . LYS B 1 193 ? -15.516 0.559 -1.334 1 97.5 193 LYS B CA 1
ATOM 3547 C C . LYS B 1 193 ? -14.508 0.722 -0.202 1 97.5 193 LYS B C 1
ATOM 3549 O O . LYS B 1 193 ? -14.742 1.476 0.744 1 97.5 193 LYS B O 1
ATOM 3554 N N . VAL B 1 194 ? -13.43 0.019 -0.306 1 98.19 194 VAL B N 1
ATOM 3555 C CA . VAL B 1 194 ? -12.398 0.099 0.724 1 98.19 194 VAL B CA 1
ATOM 3556 C C . VAL B 1 194 ? -11.766 1.489 0.714 1 98.19 194 VAL B C 1
ATOM 3558 O O . VAL B 1 194 ? -11.555 2.088 1.771 1 98.19 194 VAL B O 1
ATOM 3561 N N . LEU B 1 195 ? -11.492 1.993 -0.493 1 98.38 195 LEU B N 1
ATOM 3562 C CA . LEU B 1 195 ? -10.914 3.328 -0.624 1 98.38 195 LEU B CA 1
ATOM 3563 C C . LEU B 1 195 ? -11.859 4.383 -0.051 1 98.38 195 LEU B C 1
ATOM 3565 O O . LEU B 1 195 ? -11.414 5.305 0.636 1 98.38 195 LEU B O 1
ATOM 3569 N N . GLU B 1 196 ? -13.102 4.25 -0.312 1 98.19 196 GLU B N 1
ATOM 3570 C CA . GLU B 1 196 ? -14.102 5.191 0.19 1 98.19 196 GLU B CA 1
ATOM 3571 C C . GLU B 1 196 ? -14.109 5.227 1.716 1 98.19 196 GLU B C 1
ATOM 3573 O O . GLU B 1 196 ? -14.172 6.301 2.316 1 98.19 196 GLU B O 1
ATOM 3578 N N . ARG B 1 197 ? -14.047 4.09 2.277 1 98.5 197 ARG B N 1
ATOM 3579 C CA . ARG B 1 197 ? -14.023 4.008 3.734 1 98.5 197 ARG B CA 1
ATOM 3580 C C . ARG B 1 197 ? -12.742 4.621 4.297 1 98.5 197 ARG B C 1
ATOM 3582 O O . ARG B 1 197 ? -12.773 5.297 5.328 1 98.5 197 ARG B O 1
ATOM 3589 N N . ALA B 1 198 ? -11.672 4.32 3.646 1 98.69 198 ALA B N 1
ATOM 3590 C CA . ALA B 1 198 ? -10.391 4.871 4.082 1 98.69 198 ALA B CA 1
ATOM 3591 C C . ALA B 1 198 ? -10.398 6.395 4.02 1 98.69 198 ALA B C 1
ATOM 3593 O O . ALA B 1 198 ? -9.953 7.062 4.957 1 98.69 198 ALA B O 1
ATOM 3594 N N . ASP B 1 199 ? -10.898 6.938 2.947 1 98.56 199 ASP B N 1
ATOM 3595 C CA . ASP B 1 199 ? -10.945 8.391 2.766 1 98.56 199 ASP B CA 1
ATOM 3596 C C . ASP B 1 199 ? -11.906 9.031 3.758 1 98.56 199 ASP B C 1
ATOM 3598 O O . ASP B 1 199 ? -11.656 10.133 4.258 1 98.56 199 ASP B O 1
ATOM 3602 N N . ASP B 1 200 ? -13.023 8.375 3.965 1 98.69 200 ASP B N 1
ATOM 3603 C CA . ASP B 1 200 ? -13.961 8.859 4.973 1 98.69 200 ASP B CA 1
ATOM 3604 C C . ASP B 1 200 ? -13.305 8.93 6.348 1 98.69 200 ASP B C 1
ATOM 3606 O O . ASP B 1 200 ? -13.477 9.914 7.07 1 98.69 200 ASP B O 1
ATOM 3610 N N . LEU B 1 201 ? -12.602 7.902 6.703 1 98.81 201 LEU B N 1
ATOM 3611 C CA . LEU B 1 201 ? -11.922 7.875 7.992 1 98.81 201 LEU B CA 1
ATOM 3612 C C . LEU B 1 201 ? -10.875 8.977 8.078 1 98.81 201 LEU B C 1
ATOM 3614 O O . LEU B 1 201 ? -10.703 9.594 9.133 1 98.81 201 LEU B O 1
ATOM 3618 N N . ARG B 1 202 ? -10.133 9.227 6.988 1 98.62 202 ARG B N 1
ATOM 3619 C CA . ARG B 1 202 ? -9.141 10.297 6.949 1 98.62 202 ARG B CA 1
ATOM 3620 C C . ARG B 1 202 ? -9.781 11.648 7.254 1 98.62 202 ARG B C 1
ATOM 3622 O O . ARG B 1 202 ? -9.289 12.398 8.102 1 98.62 202 ARG B O 1
ATOM 3629 N N . LEU B 1 203 ? -10.891 11.883 6.566 1 98.69 203 LEU B N 1
ATOM 3630 C CA . LEU B 1 203 ? -11.562 13.164 6.734 1 98.69 203 LEU B CA 1
ATOM 3631 C C . LEU B 1 203 ? -12.164 13.289 8.133 1 98.69 203 LEU B C 1
ATOM 3633 O O . LEU B 1 203 ? -12.039 14.336 8.773 1 98.69 203 LEU B O 1
ATOM 3637 N N . ARG B 1 204 ? -12.797 12.242 8.617 1 98.62 204 ARG B N 1
ATOM 3638 C CA . ARG B 1 204 ? -13.398 12.258 9.953 1 98.62 204 ARG B CA 1
ATOM 3639 C C . ARG B 1 204 ? -12.328 12.438 11.023 1 98.62 204 ARG B C 1
ATOM 3641 O O . ARG B 1 204 ? -12.555 13.125 12.023 1 98.62 204 ARG B O 1
ATOM 3648 N N . THR B 1 205 ? -11.188 11.805 10.812 1 98.75 205 THR B N 1
ATOM 3649 C CA . THR B 1 205 ? -10.102 11.938 11.781 1 98.75 205 THR B CA 1
ATOM 3650 C C . THR B 1 205 ? -9.562 13.367 11.797 1 98.75 205 THR B C 1
ATOM 3652 O O . THR B 1 205 ? -9.328 13.93 12.867 1 98.75 205 THR B O 1
ATOM 3655 N N . LEU B 1 206 ? -9.383 13.938 10.609 1 98.56 206 LEU B N 1
ATOM 3656 C CA . LEU B 1 206 ? -8.93 15.32 10.508 1 98.56 206 LEU B CA 1
ATOM 3657 C C . LEU B 1 206 ? -9.898 16.266 11.219 1 98.56 206 LEU B C 1
ATOM 3659 O O . LEU B 1 206 ? -9.484 17.078 12.039 1 98.56 206 LEU B O 1
ATOM 3663 N N . LYS B 1 207 ? -11.141 16.094 10.945 1 98.56 207 LYS B N 1
ATOM 3664 C CA . LYS B 1 207 ? -12.164 16.922 11.57 1 98.56 207 LYS B CA 1
ATOM 3665 C C . LYS B 1 207 ? -12.227 16.688 13.078 1 98.56 207 LYS B C 1
ATOM 3667 O O . LYS B 1 207 ? -12.461 17.609 13.852 1 98.56 207 LYS B O 1
ATOM 3672 N N . GLY B 1 208 ? -12.055 15.398 13.422 1 98.69 208 GLY B N 1
ATOM 3673 C CA . GLY B 1 208 ? -12.016 15.078 14.836 1 98.69 208 GLY B CA 1
ATOM 3674 C C . GLY B 1 208 ? -10.922 15.805 15.586 1 98.69 208 GLY B C 1
ATOM 3675 O O . GLY B 1 208 ? -11.148 16.312 16.688 1 98.69 208 GLY B O 1
ATOM 3676 N N . VAL B 1 209 ? -9.75 15.875 15.008 1 98.62 209 VAL B N 1
ATOM 3677 C CA . VAL B 1 209 ? -8.625 16.578 15.617 1 98.62 209 VAL B CA 1
ATOM 3678 C C . VAL B 1 209 ? -8.961 18.062 15.742 1 98.62 209 VAL B C 1
ATOM 3680 O O . VAL B 1 209 ? -8.773 18.672 16.797 1 98.62 209 VAL B O 1
ATOM 3683 N N . ILE B 1 210 ? -9.492 18.641 14.672 1 98.44 210 ILE B N 1
ATOM 3684 C CA . ILE B 1 210 ? -9.812 20.062 14.625 1 98.44 210 ILE B CA 1
ATOM 3685 C C . ILE B 1 210 ? -10.875 20.391 15.68 1 98.44 210 ILE B C 1
ATOM 3687 O O . ILE B 1 210 ? -10.812 21.438 16.328 1 98.44 210 ILE B O 1
ATOM 3691 N N . ASN B 1 211 ? -11.82 19.516 15.883 1 98 211 ASN B N 1
ATOM 3692 C CA . ASN B 1 211 ? -12.914 19.734 16.812 1 98 211 ASN B CA 1
ATOM 3693 C C . ASN B 1 211 ? -12.43 19.719 18.266 1 98 211 ASN B C 1
ATOM 3695 O O . ASN B 1 211 ? -13.047 20.344 19.125 1 98 211 ASN B O 1
ATOM 3699 N N . ILE B 1 212 ? -11.359 19.062 18.516 1 98.44 212 ILE B N 1
ATOM 3700 C CA . ILE B 1 212 ? -10.797 18.969 19.859 1 98.44 212 ILE B CA 1
ATOM 3701 C C . ILE B 1 212 ? -9.992 20.234 20.156 1 98.44 212 ILE B C 1
ATOM 3703 O O . ILE B 1 212 ? -9.953 20.688 21.312 1 98.44 212 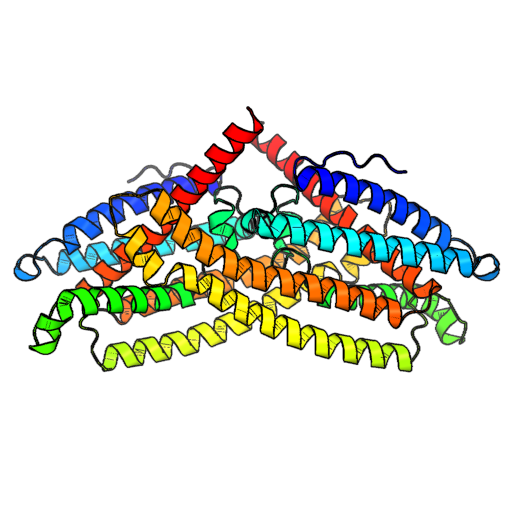ILE B O 1
ATOM 3707 N N . LEU B 1 213 ? -9.367 20.844 19.172 1 97.69 213 LEU B N 1
ATOM 3708 C CA . LEU B 1 213 ? -8.406 21.938 19.312 1 97.69 213 LEU B CA 1
ATOM 3709 C C . LEU B 1 213 ? -9.109 23.281 19.328 1 97.69 213 LEU B C 1
ATOM 3711 O O . LEU B 1 213 ? -10.203 23.422 18.75 1 97.69 213 LEU B O 1
ATOM 3715 N N . THR B 1 214 ? -8.531 24.234 20.031 1 94.81 214 THR B N 1
ATOM 3716 C CA . THR B 1 214 ? -8.969 25.625 19.859 1 94.81 214 THR B CA 1
ATOM 3717 C C . THR B 1 214 ? -8.609 26.141 18.484 1 94.81 214 THR B C 1
ATOM 3719 O O . THR B 1 214 ? -7.777 25.562 17.781 1 94.81 214 THR B O 1
ATOM 3722 N N . PRO B 1 215 ? -9.234 27.188 18.062 1 93.38 215 PRO B N 1
ATOM 3723 C CA . PRO B 1 215 ? -8.906 27.734 16.734 1 93.38 215 PRO B CA 1
ATOM 3724 C C . PRO B 1 215 ? -7.414 28.031 16.578 1 93.38 215 PRO B C 1
ATOM 3726 O O . PRO B 1 215 ? -6.836 27.734 15.523 1 93.38 215 PRO B O 1
ATOM 3729 N N . SER B 1 216 ? -6.797 28.594 17.594 1 93 216 SER B N 1
ATOM 3730 C CA . SER B 1 216 ? -5.371 28.891 17.531 1 93 216 SER B CA 1
ATOM 3731 C C . SER B 1 216 ? -4.535 27.625 17.438 1 93 216 SER B C 1
ATOM 3733 O O . SER B 1 216 ? -3.57 27.562 16.672 1 93 216 SER B O 1
ATOM 3735 N N . GLN B 1 217 ? -4.891 26.641 18.234 1 94.94 217 GLN B N 1
ATOM 3736 C CA . GLN B 1 217 ? -4.203 25.344 18.156 1 94.94 217 GLN B CA 1
ATOM 3737 C C . GLN B 1 217 ? -4.375 24.703 16.797 1 94.94 217 GLN B C 1
ATOM 3739 O O . GLN B 1 217 ? -3.43 24.125 16.25 1 94.94 217 GLN B O 1
ATOM 3744 N N . SER B 1 218 ? -5.574 24.781 16.25 1 97.12 218 SER B N 1
ATOM 3745 C CA . SER B 1 218 ? -5.871 24.219 14.93 1 97.12 218 SER B CA 1
ATOM 3746 C C . SER B 1 218 ? -4.996 24.859 13.859 1 97.12 218 SER B C 1
ATOM 3748 O O . SER B 1 218 ? -4.566 24.188 12.914 1 97.12 218 SER B O 1
ATOM 3750 N N . LEU B 1 219 ? -4.789 26.141 14.016 1 95.88 219 LEU B N 1
ATOM 3751 C CA . LEU B 1 219 ? -3.932 26.859 13.086 1 95.88 219 LEU B CA 1
ATOM 3752 C C . LEU B 1 219 ? -2.553 26.219 13.008 1 95.88 219 LEU B C 1
ATOM 3754 O O . LEU B 1 219 ? -2.061 25.922 11.914 1 95.88 219 LEU B O 1
ATOM 3758 N N . HIS B 1 220 ? -1.955 25.984 14.141 1 95.38 220 HIS B N 1
ATOM 3759 C CA . HIS B 1 220 ? -0.613 25.406 14.195 1 95.38 220 HIS B CA 1
ATOM 3760 C C . HIS B 1 220 ? -0.595 23.984 13.672 1 95.38 220 HIS B C 1
ATOM 3762 O O . HIS B 1 220 ? 0.356 23.578 13 1 95.38 220 HIS B O 1
ATOM 3768 N N . PHE B 1 221 ? -1.591 23.219 13.977 1 97.94 221 PHE B N 1
ATOM 3769 C CA . PHE B 1 221 ? -1.71 21.859 13.477 1 97.94 221 PHE B CA 1
ATOM 3770 C C . PHE B 1 221 ? -1.777 21.844 11.961 1 97.94 221 PHE B C 1
ATOM 3772 O O . PHE B 1 221 ? -1.088 21.062 11.305 1 97.94 221 PHE B O 1
ATOM 3779 N N . LEU B 1 222 ? -2.633 22.703 11.398 1 98.25 222 LEU B N 1
ATOM 3780 C CA . LEU B 1 222 ? -2.855 22.734 9.961 1 98.25 222 LEU B CA 1
ATOM 3781 C C . LEU B 1 222 ? -1.618 23.234 9.227 1 98.25 222 LEU B C 1
ATOM 3783 O O . LEU B 1 222 ? -1.337 22.812 8.102 1 98.25 222 LEU B O 1
ATOM 3787 N N . VAL B 1 223 ? -0.859 24.172 9.852 1 97.25 223 VAL B N 1
ATOM 3788 C CA . VAL B 1 223 ? 0.425 24.578 9.289 1 97.25 223 VAL B CA 1
ATOM 3789 C C . VAL B 1 223 ? 1.337 23.359 9.148 1 97.25 223 VAL B C 1
ATOM 3791 O O . VAL B 1 223 ? 1.896 23.109 8.078 1 97.25 223 VAL B O 1
ATOM 3794 N N . ALA B 1 224 ? 1.449 22.578 10.25 1 96.88 224 ALA B N 1
ATOM 3795 C CA . ALA B 1 224 ? 2.318 21.406 10.25 1 96.88 224 ALA B CA 1
ATOM 3796 C C . ALA B 1 224 ? 1.863 20.391 9.211 1 96.88 224 ALA B C 1
ATOM 3798 O O . ALA B 1 224 ? 2.688 19.797 8.516 1 96.88 224 ALA B O 1
ATOM 3799 N N . ALA B 1 225 ? 0.584 20.172 9.117 1 97.56 225 ALA B N 1
ATOM 3800 C CA . ALA B 1 225 ? 0.026 19.203 8.18 1 97.56 225 ALA B CA 1
ATOM 3801 C C . ALA B 1 225 ? 0.328 19.609 6.734 1 97.56 225 ALA B C 1
ATOM 3803 O O . ALA B 1 225 ? 0.76 18.781 5.934 1 97.56 225 ALA B O 1
ATOM 3804 N N . ALA B 1 226 ? 0.076 20.875 6.41 1 97.44 226 ALA B N 1
ATOM 3805 C CA . ALA B 1 226 ? 0.296 21.359 5.055 1 97.44 226 ALA B CA 1
ATOM 3806 C C . ALA B 1 226 ? 1.779 21.344 4.699 1 97.44 226 ALA B C 1
ATOM 3808 O O . ALA B 1 226 ? 2.152 20.969 3.586 1 97.44 226 ALA B O 1
ATOM 3809 N N . GLU B 1 227 ? 2.605 21.797 5.637 1 96.5 227 GLU B N 1
ATOM 3810 C CA . GLU B 1 227 ? 4.047 21.781 5.406 1 96.5 227 GLU B CA 1
ATOM 3811 C C . GLU B 1 227 ? 4.555 20.375 5.129 1 96.5 227 GLU B C 1
ATOM 3813 O O . GLU B 1 227 ? 5.332 20.156 4.199 1 96.5 227 GLU B O 1
ATOM 3818 N N . LEU B 1 228 ? 4.137 19.484 5.965 1 96.06 228 LEU B N 1
ATOM 3819 C CA . LEU B 1 228 ? 4.566 18.094 5.801 1 96.06 228 LEU B CA 1
ATOM 3820 C C . LEU B 1 228 ? 4.191 17.578 4.418 1 96.06 228 LEU B C 1
ATOM 3822 O O . LEU B 1 228 ? 5.023 16.969 3.732 1 96.06 228 LEU B O 1
ATOM 3826 N N . HIS B 1 229 ? 2.955 17.75 4.027 1 96.31 229 HIS B N 1
ATOM 3827 C CA . HIS B 1 229 ? 2.477 17.281 2.73 1 96.31 229 HIS B CA 1
ATOM 3828 C C . HIS B 1 229 ? 3.271 17.922 1.593 1 96.31 229 HIS B C 1
ATOM 3830 O O . HIS B 1 229 ? 3.785 17.203 0.722 1 96.31 229 HIS B O 1
ATOM 3836 N N . LEU B 1 230 ? 3.4 19.219 1.575 1 95.81 230 LEU B N 1
ATOM 3837 C CA . LEU B 1 230 ? 4.004 19.953 0.47 1 95.81 230 LEU B CA 1
ATOM 3838 C C . LEU B 1 230 ? 5.504 19.688 0.397 1 95.81 230 LEU B C 1
ATOM 3840 O O . LEU B 1 230 ? 6.062 19.547 -0.694 1 95.81 230 LEU B O 1
ATOM 3844 N N . ARG B 1 231 ? 6.145 19.609 1.54 1 94.81 231 ARG B N 1
ATOM 3845 C CA . ARG B 1 231 ? 7.586 19.375 1.55 1 94.81 231 ARG B CA 1
ATOM 3846 C C . ARG B 1 231 ? 7.914 17.969 1.077 1 94.81 231 ARG B C 1
ATOM 3848 O O . ARG B 1 231 ? 8.852 17.766 0.298 1 94.81 231 ARG B O 1
ATOM 3855 N N . LEU B 1 232 ? 7.184 17.047 1.543 1 94.25 232 LEU B N 1
ATOM 3856 C CA . LEU B 1 232 ? 7.398 15.672 1.097 1 94.25 232 LEU B CA 1
ATOM 3857 C C . LEU B 1 232 ? 7.195 15.555 -0.411 1 94.25 232 LEU B C 1
ATOM 3859 O O . LEU B 1 232 ? 7.949 14.852 -1.088 1 94.25 232 LEU B O 1
ATOM 3863 N N . HIS B 1 233 ? 6.184 16.188 -0.899 1 94.75 233 HIS B N 1
ATOM 3864 C CA . HIS B 1 233 ? 5.926 16.203 -2.334 1 94.75 233 HIS B CA 1
ATOM 3865 C C . HIS B 1 233 ? 7.105 16.797 -3.096 1 94.75 233 HIS B C 1
ATOM 3867 O O . HIS B 1 233 ? 7.555 16.234 -4.094 1 94.75 233 HIS B O 1
ATOM 3873 N N . ASN B 1 234 ? 7.594 17.859 -2.625 1 93.44 234 ASN B N 1
ATOM 3874 C CA . ASN B 1 234 ? 8.703 18.531 -3.285 1 93.44 234 ASN B CA 1
ATOM 3875 C C . ASN B 1 234 ? 9.977 17.703 -3.234 1 93.44 234 ASN B C 1
ATOM 3877 O O . ASN B 1 234 ? 10.727 17.641 -4.215 1 93.44 234 ASN B O 1
ATOM 3881 N N . TRP B 1 235 ? 10.219 17.172 -2.08 1 93.25 235 TRP B N 1
ATOM 3882 C CA . TRP B 1 235 ? 11.391 16.312 -1.956 1 93.25 235 TRP B CA 1
ATOM 3883 C C . TRP B 1 235 ? 11.305 15.125 -2.918 1 93.25 235 TRP B C 1
ATOM 3885 O O . TRP B 1 235 ? 12.305 14.719 -3.506 1 93.25 235 TRP B O 1
ATOM 3895 N N . GLY B 1 236 ? 10.094 14.547 -3.027 1 93 236 GLY B N 1
ATOM 3896 C CA . GLY B 1 236 ? 9.883 13.469 -3.979 1 93 236 GLY B CA 1
ATOM 3897 C C . GLY B 1 236 ? 10.148 13.875 -5.414 1 93 236 GLY B C 1
ATOM 3898 O O . GLY B 1 236 ? 10.805 13.156 -6.164 1 93 236 GLY B O 1
ATOM 3899 N N . LYS B 1 237 ? 9.68 14.953 -5.766 1 93.19 237 LYS B N 1
ATOM 3900 C CA . LYS B 1 237 ? 9.875 15.469 -7.117 1 93.19 237 LYS B CA 1
ATOM 3901 C C . LYS B 1 237 ? 11.359 15.703 -7.402 1 93.19 237 LYS B C 1
ATOM 3903 O O . LYS B 1 237 ? 11.836 15.43 -8.508 1 93.19 237 LYS B O 1
ATOM 3908 N N . GLU B 1 238 ? 11.984 16.266 -6.441 1 92.31 238 GLU B N 1
ATOM 3909 C CA . GLU B 1 238 ? 13.414 16.516 -6.586 1 92.31 238 GLU B CA 1
ATOM 3910 C C . GLU B 1 238 ? 14.195 15.219 -6.785 1 92.31 238 GLU B C 1
ATOM 3912 O O . GLU B 1 238 ? 15.109 15.156 -7.605 1 92.31 238 GLU B O 1
ATOM 3917 N N . ARG B 1 239 ? 13.836 14.289 -6.105 1 89.25 239 ARG B N 1
ATOM 3918 C CA . ARG B 1 239 ? 14.492 12.992 -6.246 1 89.25 239 ARG B CA 1
ATOM 3919 C C . ARG B 1 239 ? 14.25 12.406 -7.633 1 89.25 239 ARG B C 1
ATOM 3921 O O . ARG B 1 239 ? 15.156 11.82 -8.227 1 89.25 239 ARG B O 1
ATOM 3928 N N . GLU B 1 240 ? 13.086 12.477 -8.047 1 88.06 240 GLU B N 1
ATOM 3929 C CA . GLU B 1 240 ? 12.766 11.969 -9.375 1 88.06 240 GLU B CA 1
ATOM 3930 C C . GLU B 1 240 ? 13.578 12.688 -10.445 1 88.06 240 GLU B C 1
ATOM 3932 O O . GLU B 1 240 ? 14.039 12.062 -11.406 1 88.06 240 GLU B O 1
ATOM 3937 N N . THR B 1 241 ? 13.672 13.93 -10.297 1 89.94 241 THR B N 1
ATOM 3938 C CA . THR B 1 241 ? 14.438 14.727 -11.25 1 89.94 241 THR B CA 1
ATOM 3939 C C . THR B 1 241 ? 15.906 14.328 -11.242 1 89.94 241 THR B C 1
ATOM 3941 O O . THR B 1 241 ? 16.531 14.188 -12.297 1 89.94 241 THR B O 1
ATOM 3944 N N . LYS B 1 242 ? 16.422 14.133 -10.086 1 86.25 242 LYS B N 1
ATOM 3945 C CA . LYS B 1 242 ? 17.828 13.719 -9.961 1 86.25 242 LYS B CA 1
ATOM 3946 C C . LYS B 1 242 ? 18.062 12.359 -10.602 1 86.25 242 LYS B C 1
ATOM 3948 O O . LYS B 1 242 ? 19.078 12.141 -11.25 1 86.25 242 LYS B O 1
ATOM 3953 N N . GLU B 1 243 ? 17.172 11.508 -10.422 1 81.62 243 GLU B N 1
ATOM 3954 C CA . GLU B 1 243 ? 17.281 10.172 -10.992 1 81.62 243 GLU B CA 1
ATOM 3955 C C . GLU B 1 243 ? 17.188 10.211 -12.516 1 81.62 243 GLU B C 1
ATOM 3957 O O . GLU B 1 243 ? 17.875 9.453 -13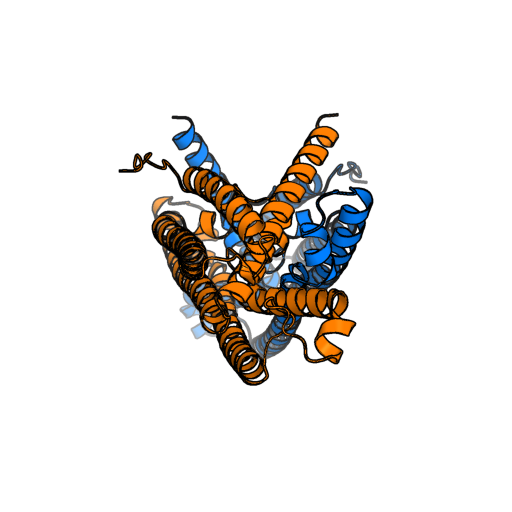.203 1 81.62 243 GLU B O 1
ATOM 3962 N N . ARG B 1 244 ? 16.328 11.023 -12.992 1 80.69 244 ARG B N 1
ATOM 3963 C CA . ARG B 1 244 ? 16.203 11.18 -14.438 1 80.69 244 ARG B CA 1
ATOM 3964 C C . ARG B 1 244 ? 17.469 11.742 -15.047 1 80.69 244 ARG B C 1
ATOM 3966 O O . ARG B 1 244 ? 17.891 11.32 -16.141 1 80.69 244 ARG B O 1
ATOM 3973 N N . ASP B 1 245 ? 18.016 12.617 -14.344 1 82.5 245 ASP B N 1
ATOM 3974 C CA . ASP B 1 245 ? 19.234 13.242 -14.812 1 82.5 245 ASP B CA 1
ATOM 3975 C C . ASP B 1 245 ? 20.406 12.258 -14.812 1 82.5 245 ASP B C 1
ATOM 3977 O O . ASP B 1 245 ? 21.25 12.273 -15.711 1 82.5 245 ASP B O 1
ATOM 3981 N N . LEU B 1 246 ? 20.406 11.391 -13.906 1 76.88 246 LEU B N 1
ATOM 3982 C CA . LEU B 1 246 ? 21.453 10.383 -13.805 1 76.88 246 LEU B CA 1
ATOM 3983 C C . LEU B 1 246 ? 21.281 9.305 -14.867 1 76.88 246 LEU B C 1
ATOM 3985 O O . LEU B 1 246 ? 22.266 8.781 -15.391 1 76.88 246 LEU B O 1
ATOM 3989 N N . SER B 1 247 ? 20.078 8.984 -15.117 1 67.94 247 SER B N 1
ATOM 3990 C CA . SER B 1 247 ? 19.812 7.965 -16.125 1 67.94 247 SER B CA 1
ATOM 3991 C C . SER B 1 247 ? 20.062 8.5 -17.531 1 67.94 247 SER B C 1
ATOM 3993 O O . SER B 1 247 ? 20.391 7.738 -18.438 1 67.94 247 SER B O 1
ATOM 3995 N N . ALA B 1 248 ? 19.859 9.773 -17.719 1 69.5 248 ALA B N 1
ATOM 3996 C CA . ALA B 1 248 ? 20.094 10.422 -19.016 1 69.5 248 ALA B CA 1
ATOM 3997 C C . ALA B 1 248 ? 21.578 10.703 -19.219 1 69.5 248 ALA B C 1
ATOM 3999 O O . ALA B 1 248 ? 22.031 10.844 -20.359 1 69.5 248 ALA B O 1
ATOM 4000 N N . ALA B 1 249 ? 22.25 10.82 -18.234 1 59.84 249 ALA B N 1
ATOM 4001 C CA . ALA B 1 249 ? 23.688 11.055 -18.375 1 59.84 249 ALA B CA 1
ATOM 4002 C C . ALA B 1 249 ? 24.438 9.75 -18.656 1 59.84 249 ALA B C 1
ATOM 4004 O O . ALA B 1 249 ? 24 8.68 -18.219 1 59.84 249 ALA B O 1
#

Foldseek 3Di:
DPPPPPPVAVLSVVVVLLVVLVVLLVVLVVQLPDPPVPHDQVVLVVSLVVVLVSLVVNLVVLLVCLLVPVPCQQPPPNFFPLLNVQADLSGHQLCVLLVLLVVLLVVVCVVCVVCVVVVHDPLASVPQDPVLVVLSVVLNVVSVVLSVVLVVLVVVLVCCCPDPLNVVQVPDPDNPVVSVCVSVVVSSVSSSVSSSSRSVSNSVSLVSNVVSGRSSHSSSSSSSVSCVVVVSRVVRVVVVVVVVVVVVD/DPPPPVPVAVLSVVVVLLVVLVVLLVVLVVQLPDPPVPHDQVVLVVSLVVVLVSLVVSLVVLLVCLLVPVPCQQPPPNFFPLLNVQADLSGHQLCVLLVLLVVLLVVVCVVCVVCVVVVHDPLASVPQDPVLVVLSVVLNVVSVVLSVVLVVLVVVLVVCCPDPLNVVQVPDPDNPVVSVVVSVVVSSVSSSVSSSSRSVSNSVSLVSNVVSGRSSHSSSSSSSVSCVVVVSRVVRVVVVVVVVVVVVD

InterPro domains:
  IPR025422 Transcription factor TGA like domain [PF14144] (36-103)
  IPR025422 Transcription factor TGA like domain [PS51806] (7-242)
  IPR051886 Seed Development and Stress Response Regulator [PTHR46354] (9-242)

Solvent-accessible surface area (backbone atoms only — not comparable to full-atom values): 26345 Å² total; per-residue (Å²): 124,83,78,78,70,76,58,87,45,68,62,57,42,49,53,53,51,51,53,51,48,50,53,51,38,53,53,35,49,56,56,69,70,40,54,71,90,72,50,54,66,70,56,46,43,50,51,52,49,50,53,54,50,52,53,50,49,50,54,52,51,48,54,57,46,27,76,76,40,35,42,49,52,48,40,50,85,85,58,36,43,58,52,54,55,38,42,43,77,53,35,67,47,47,64,29,58,57,39,32,46,52,26,50,18,51,53,44,28,66,76,37,43,67,45,50,73,70,68,46,86,75,60,38,52,50,58,67,47,70,66,45,52,52,50,50,50,52,50,48,54,54,48,52,54,51,50,50,54,48,50,52,52,44,52,50,53,38,32,50,67,26,31,48,70,44,51,53,56,42,66,44,83,74,78,48,61,68,57,52,50,53,54,52,48,56,55,43,52,54,49,36,54,47,40,51,51,48,51,49,46,32,53,51,44,52,50,51,54,46,70,62,39,52,58,57,23,35,39,54,49,50,36,53,53,49,33,46,54,54,45,46,50,50,53,23,50,50,49,52,50,52,51,50,52,55,69,71,94,124,86,80,78,70,78,57,87,44,66,62,56,43,48,53,52,51,51,53,50,48,52,53,50,38,54,53,34,48,55,56,70,68,41,56,72,91,73,50,53,65,69,57,45,44,50,52,51,48,51,53,52,50,52,52,52,48,51,54,51,52,49,54,60,46,27,74,76,40,34,42,50,52,49,39,52,84,84,58,35,44,59,52,53,57,39,41,44,78,53,34,67,46,47,64,30,60,56,39,32,48,51,25,50,16,51,54,44,28,65,76,37,44,66,46,49,73,72,67,46,84,72,62,37,52,51,57,66,46,72,69,44,51,51,50,51,51,52,50,49,54,53,49,52,51,51,50,50,53,47,50,52,54,43,51,50,52,38,32,51,66,28,30,49,70,44,50,53,55,43,66,43,83,73,78,48,61,67,59,51,50,53,54,50,48,55,54,42,52,53,49,36,54,46,40,50,51,47,52,50,46,32,52,52,43,50,50,50,54,46,70,62,38,52,57,56,24,35,39,54,48,51,36,52,54,48,34,45,54,53,45,47,50,49,53,22,50,51,50,51,52,53,50,51,51,55,70,72,93

pLDDT: mean 91.34, std 10.99, range [24.44, 98.81]

Sequence (498 aa):
MPTNQSVSNFEDFYEKWTAQQKLHLDALVAASETPQSSQNPSYVCALVKSVVDHYEEYYRMKSHWAKQDVILMLSPTWTTPLEQAFCWIGGWRPTMAIHLLYSKSGLQLQERIVDVALGLATGDLADLNSSQIDQVDKLQRKTTMEEREISEKMAKQQGNVADSDMVELTHELDDDEEKVESILRRKEEGLEKVLERADDLRLRTLKGVINILTPSQSLHFLVAAAELHLRLHNWGKERETKERDLSAAMPTNQSVSNFEDFYEKWTAQQKLHLDALVAASETPQSSQNPSYVCALVKSVVDHYEEYYRMKSHWAKQDVILMLSPTWTTPLEQAFCWIGGWRPTMAIHLLYSKSGLQLQERIVDVALGLATGDLADLNSSQIDQVDKLQRKTTMEEREISEKMAKQQGNVADSDMVELTHELDDDEEKVESILRRKEEGLEKVLERADDLRLRTLKGVINILTPSQSLHFLVAAAELHLRLHNWGKERETKERDLSAA

Organism: Daucus carota subsp. sativus (NCBI:txid79200)